Protein AF-A0A0P9F196-F1 (afdb_monomer_lite)

Foldseek 3Di:
DDDDDDDDDDDDDDDDDDDDDDDDDPPCPDPVVVVVVVVVVVVVVVVVVVVVVVQVVLQVVLVVLVVVVVVVVCVVVVPDPVLLVLLVVLQVVQQVDFAPWQVSSQVSDPDPSSAADQKGWTQDPVVSTIGIAGHPQWGQDSRHTDHADQAQAVRGDDDEPQWHWGHDPSHDTRIHGNVVQQWGADPVGYTDRCAWDQCAQLHHRDHADAAPVNAFDWTGHGSDIDTHHDPQWDWDADPLRPGIHTHGDCVVVVPDDDDDDDDDPDPPPPDPVNVVVVVVVVVVVVVVVVVVVVVLVVLQVVLVVLLVVQVVVVCVVVVPDPVLLVLLVVLQVVQQVDAAPWQVSSVVSDPDPSSAADQKGWTQDPVSSTIGIAGHAQWGQDSSHTHGADQWQVPRGDDGEPQWHFDHDPPGDTRIDGRVVQQWDQDPVRYTDHCAWDCCAQLHHRNHQDAAPVNAFDWTGHGSDIDTHGPPQWDWDADSVRPGIHTDGPPPPD

Radius of gyration: 34.32 Å; chains: 1; bounding box: 76×68×130 Å

Secondary structure (DSSP, 8-state):
------------------------------HHHHHHHHHHHHHHHHHHHHHHHHHHHHHHHHHHHHHHHHHHHHHHTT--HHHHHHHHHHHHHHTT-B-SSHHHHHHT---GGGSPTTEEEEEETTTTEEEEEE-TTEEEETTEEEEPPSEETTEEP---TTEEEEEETTTEEEEEE-GGGTEEE-TTS-EEETTT-GGGSSSTT-PPPPPTTS-SEEEEETTEEEEEPPTTEEEEE-TTS--EEEEE-GGGSTTS---------------HHHHHHHHHHHHHHHHHHHHHHHHHHHHHHHHHHHHHHHHHHHHHHTT--HHHHHHHHHHHHHHTTSB-SSHHHHHHT-S-GGGSPTTEEEEEETTTTEEEEEE-TTEEEETTEEEEPPSEETTEEP---TTEEEEEETTTEEEEEE-GGGTEEE-TTS-EEETTT-TTSSSSTT-PPPPPTTS-SEEEEETTEEEEEPPTT-EEEE-TTSS-EEEE------

Organism: Rhodotorula graminis (strain WP1) (NCBI:txid578459)

pLDDT: mean 82.3, std 15.17, range [34.34, 96.62]

Sequence (494 aa):
MRYAAGPSTLVRRTSAPSFFTTSEPLVERSTESREASVARIKRAKLAAAKRALRETALHERGQRLLKRHIDEVNEREGVSKRDLERRAVFARALKRYRCGTDRVCAKAVTSPSDLPTNGRAFCNKITHICAVGCQPGYILASGTCIQSQPTCGPNTCGTTPNGVFLCSGGSVCTLACDTANGYVATNAGTCVNVETSPDNCGAAGTSCPGSYNGVGTAACRNRRCILSCPRGTTLRRTLDGQALYCYASDLARRGSSPSFTGSDPLVERRSPESRQASAARIKRAKVAAVKKLKRETAAHDEGQRLLKRHVDEVNAREGVSKRDLERRAVFARAIKRYRCGTDNVCLKAVTSPSDVPTNGLVYCNKVTHLCAVGCQPGFILAGGTCIASQPTCGPNTCGTTPNGAFLCSGAGVCTLVCDTANGYVASDANTCVNTFTSPTNCGALGVVCPPSYNGIGIPQCRNRACILFCPPGSYMRRTADRTRLYCYGLTVSA

Structure (mmCIF, N/CA/C/O backbone):
data_AF-A0A0P9F196-F1
#
_entry.id   AF-A0A0P9F196-F1
#
loop_
_atom_site.group_PDB
_atom_site.id
_atom_site.type_symbol
_atom_site.label_atom_id
_atom_site.label_alt_id
_atom_site.label_comp_id
_atom_site.label_asym_id
_atom_site.label_entity_id
_atom_site.label_seq_id
_atom_site.pdbx_PDB_ins_code
_atom_site.Cartn_x
_atom_site.Cartn_y
_atom_site.Cartn_z
_atom_site.occupancy
_atom_site.B_iso_or_equiv
_atom_site.auth_seq_id
_atom_site.auth_comp_id
_atom_site.auth_asym_id
_atom_site.auth_atom_id
_atom_site.pdbx_PDB_model_num
ATOM 1 N N . MET A 1 1 ? 34.618 -1.722 -93.382 1.00 38.75 1 MET A N 1
ATOM 2 C CA . MET A 1 1 ? 35.030 -0.516 -92.624 1.00 38.75 1 MET A CA 1
ATOM 3 C C . MET A 1 1 ? 34.526 -0.718 -91.196 1.00 38.75 1 MET A C 1
ATOM 5 O O . MET A 1 1 ? 33.323 -0.692 -91.021 1.00 38.75 1 MET A O 1
ATOM 9 N N . ARG A 1 2 ? 35.246 -1.306 -90.229 1.00 38.16 2 ARG A N 1
ATOM 10 C CA . ARG A 1 2 ? 36.492 -0.935 -89.514 1.00 38.16 2 ARG A CA 1
ATOM 11 C C . ARG A 1 2 ? 36.491 0.471 -88.885 1.00 38.16 2 ARG A C 1
ATOM 13 O O . ARG A 1 2 ? 36.264 1.438 -89.598 1.00 38.16 2 ARG A O 1
ATOM 20 N N . TYR A 1 3 ? 36.891 0.472 -87.602 1.00 34.34 3 TYR A N 1
ATOM 21 C CA . TYR A 1 3 ? 37.150 1.545 -86.618 1.00 34.34 3 TYR A CA 1
ATOM 22 C C . TYR A 1 3 ? 35.940 1.992 -85.772 1.00 34.34 3 TYR A C 1
ATOM 24 O O . TYR A 1 3 ? 34.868 2.207 -86.310 1.00 34.34 3 TYR A O 1
ATOM 32 N N . ALA A 1 4 ? 36.029 2.178 -84.450 1.00 38.19 4 ALA A N 1
ATOM 33 C CA . ALA A 1 4 ? 37.064 1.880 -83.454 1.00 38.19 4 ALA A CA 1
ATOM 34 C C . ALA A 1 4 ? 36.482 2.124 -82.049 1.00 38.19 4 ALA A C 1
ATOM 36 O O . ALA A 1 4 ? 35.652 3.011 -81.864 1.00 38.19 4 ALA A O 1
ATOM 37 N N . ALA A 1 5 ? 36.950 1.351 -81.069 1.00 44.19 5 ALA A N 1
ATOM 38 C CA . ALA A 1 5 ? 36.715 1.578 -79.649 1.00 44.19 5 ALA A CA 1
ATOM 39 C C . ALA A 1 5 ? 37.487 2.814 -79.147 1.00 44.19 5 ALA A C 1
ATOM 41 O O . ALA A 1 5 ? 38.646 3.010 -79.514 1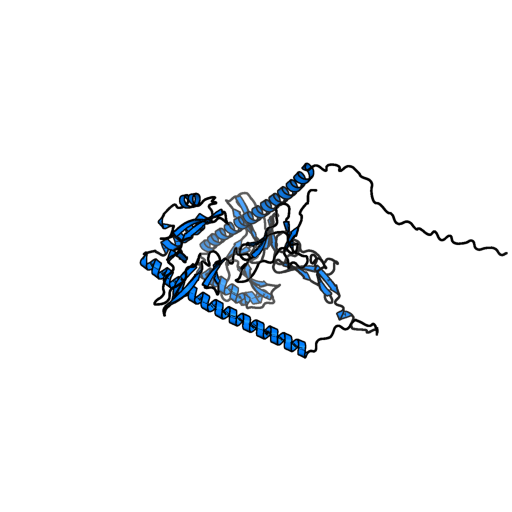.00 44.19 5 ALA A O 1
ATOM 42 N N . GLY A 1 6 ? 36.852 3.607 -78.279 1.00 36.66 6 GLY A N 1
ATOM 43 C CA . GLY A 1 6 ? 37.460 4.693 -77.504 1.00 36.66 6 GLY A CA 1
ATOM 44 C C . GLY A 1 6 ? 37.351 4.408 -75.993 1.00 36.66 6 GLY A C 1
ATOM 45 O O . GLY A 1 6 ? 36.364 3.802 -75.575 1.00 36.66 6 GLY A O 1
ATOM 46 N N . PRO A 1 7 ? 38.357 4.776 -75.177 1.00 52.03 7 PRO A N 1
ATOM 47 C CA . PRO A 1 7 ? 38.608 4.168 -73.869 1.00 52.03 7 PRO A CA 1
ATOM 48 C C . PRO A 1 7 ? 37.848 4.795 -72.689 1.00 52.03 7 PRO A C 1
ATOM 50 O O . PRO A 1 7 ? 37.652 6.006 -72.606 1.00 52.03 7 PRO A O 1
ATOM 53 N N . SER A 1 8 ? 37.514 3.933 -71.724 1.00 43.94 8 SER A N 1
ATOM 54 C CA . SER A 1 8 ? 36.947 4.251 -70.412 1.00 43.94 8 SER A CA 1
ATOM 55 C C . SER A 1 8 ? 37.949 4.982 -69.510 1.00 43.94 8 SER A C 1
ATOM 57 O O . SER A 1 8 ? 38.972 4.425 -69.110 1.00 43.94 8 SER A O 1
ATOM 59 N N . THR A 1 9 ? 37.623 6.212 -69.122 1.00 42.97 9 THR A N 1
ATOM 60 C CA . THR A 1 9 ? 38.334 6.987 -68.099 1.00 42.97 9 THR A CA 1
ATOM 61 C C . THR A 1 9 ? 37.889 6.575 -66.690 1.00 42.97 9 THR A C 1
ATOM 63 O O . THR A 1 9 ? 36.807 6.917 -66.216 1.00 42.97 9 THR A O 1
ATOM 66 N N . LEU A 1 10 ? 38.757 5.838 -65.993 1.00 41.19 10 LEU A N 1
ATOM 67 C CA . LEU A 1 10 ? 38.678 5.573 -64.553 1.00 41.19 10 LEU A CA 1
ATOM 68 C C . LEU A 1 10 ? 39.045 6.844 -63.768 1.00 41.19 10 LEU A C 1
ATOM 70 O O . LEU A 1 10 ? 40.218 7.191 -63.640 1.00 41.19 10 LEU A O 1
ATOM 74 N N . VAL A 1 11 ? 38.047 7.531 -63.208 1.00 38.69 11 VAL A N 1
ATOM 75 C CA . VAL A 1 11 ? 38.262 8.645 -62.271 1.00 38.69 11 VAL A CA 1
ATOM 76 C C . VAL A 1 11 ? 38.501 8.089 -60.866 1.00 38.69 11 VAL A C 1
ATOM 78 O O . VAL A 1 11 ? 37.585 7.660 -60.165 1.00 38.69 11 VAL A O 1
ATOM 81 N N . ARG A 1 12 ? 39.766 8.119 -60.447 1.00 37.00 12 ARG A N 1
ATOM 82 C CA . ARG A 1 12 ? 40.241 7.819 -59.093 1.00 37.00 12 ARG A CA 1
ATOM 83 C C . ARG A 1 12 ? 39.911 9.008 -58.177 1.00 37.00 12 ARG A C 1
ATOM 85 O O . ARG A 1 12 ? 40.628 10.002 -58.176 1.00 37.00 12 ARG A O 1
ATOM 92 N N . ARG A 1 13 ? 38.823 8.935 -57.401 1.00 37.38 13 ARG A N 1
ATOM 93 C CA . ARG A 1 13 ? 38.551 9.899 -56.316 1.00 37.38 13 ARG A CA 1
ATOM 94 C C . ARG A 1 13 ? 39.273 9.466 -55.041 1.00 37.38 13 ARG A C 1
ATOM 96 O O . ARG A 1 13 ? 38.766 8.662 -54.268 1.00 37.38 13 ARG A O 1
ATOM 103 N N . THR A 1 14 ? 40.459 10.023 -54.831 1.00 43.44 14 THR A N 1
ATOM 104 C CA . THR A 1 14 ? 41.103 10.132 -53.519 1.00 43.44 14 THR A CA 1
ATOM 105 C C . THR A 1 14 ? 40.871 11.536 -52.975 1.00 43.44 14 THR A C 1
ATOM 107 O O . THR A 1 14 ? 41.432 12.486 -53.510 1.00 43.44 14 THR A O 1
ATOM 110 N N . SER A 1 15 ? 40.085 11.661 -51.909 1.00 40.47 15 SER A N 1
ATOM 111 C CA . SER A 1 15 ? 40.234 12.728 -50.911 1.00 40.47 15 SER A CA 1
ATOM 112 C C . SER A 1 15 ? 39.326 12.439 -49.715 1.00 40.47 15 SER A C 1
ATOM 114 O O . SER A 1 15 ? 38.101 12.498 -49.791 1.00 40.47 15 SER A O 1
ATOM 116 N N . ALA A 1 16 ? 39.953 12.078 -48.597 1.00 43.97 16 ALA A N 1
ATOM 117 C CA . ALA A 1 16 ? 39.332 12.116 -47.284 1.00 43.97 16 ALA A CA 1
ATOM 118 C C . ALA A 1 16 ? 39.117 13.587 -46.883 1.00 43.97 16 ALA A C 1
ATOM 120 O O . ALA A 1 16 ? 40.032 14.389 -47.081 1.00 43.97 16 ALA A O 1
ATOM 121 N N . PRO A 1 17 ? 37.966 13.973 -46.309 1.00 41.19 17 PRO A N 1
ATOM 122 C CA . PRO A 1 17 ? 37.818 15.304 -45.751 1.00 41.19 17 PRO A CA 1
ATOM 123 C C . PRO A 1 17 ? 38.373 15.319 -44.322 1.00 41.19 17 PRO A C 1
ATOM 125 O O . PRO A 1 17 ? 37.739 14.860 -43.373 1.00 41.19 17 PRO A O 1
ATOM 128 N N . SER A 1 18 ? 39.580 15.860 -44.179 1.00 46.31 18 SER A N 1
ATOM 129 C CA . SER A 1 18 ? 40.092 16.394 -42.921 1.00 46.31 18 SER A CA 1
ATOM 130 C C . SER A 1 18 ? 39.403 17.732 -42.639 1.00 46.31 18 SER A C 1
ATOM 132 O O . SER A 1 18 ? 39.682 18.717 -43.317 1.00 46.31 18 SER A O 1
ATOM 134 N N . PHE A 1 19 ? 38.532 17.784 -41.634 1.00 36.47 19 PHE A N 1
ATOM 135 C CA . PHE A 1 19 ? 38.062 19.045 -41.057 1.00 36.47 19 PHE A CA 1
ATOM 136 C C . PHE A 1 19 ? 38.386 19.061 -39.568 1.00 36.47 19 PHE A C 1
ATOM 138 O O . PHE A 1 19 ? 37.601 18.624 -38.731 1.00 36.47 19 PHE A O 1
ATOM 145 N N . PHE A 1 20 ? 39.570 19.579 -39.256 1.00 38.16 20 PHE A N 1
ATOM 146 C CA . PHE A 1 20 ? 39.839 20.214 -37.978 1.00 38.16 20 PHE A CA 1
ATOM 147 C C . PHE A 1 20 ? 40.139 21.693 -38.230 1.00 38.16 20 PHE A C 1
ATOM 149 O O . PHE A 1 20 ? 40.825 22.047 -39.185 1.00 38.16 20 PHE A O 1
ATOM 156 N N . THR A 1 21 ? 39.597 22.503 -37.321 1.00 40.06 21 THR A N 1
ATOM 157 C CA . THR A 1 21 ? 39.871 23.916 -37.028 1.00 40.06 21 THR A CA 1
ATOM 158 C C . THR A 1 21 ? 39.401 24.977 -38.026 1.00 40.06 21 THR A C 1
ATOM 160 O O . THR A 1 21 ? 40.094 25.341 -38.969 1.00 40.06 21 THR A O 1
ATOM 163 N N . THR A 1 22 ? 38.290 25.628 -37.682 1.00 35.53 22 THR A N 1
ATOM 164 C CA . THR A 1 22 ? 38.276 27.094 -37.598 1.00 35.53 22 THR A CA 1
ATOM 165 C C . THR A 1 22 ? 37.356 27.507 -36.454 1.00 35.53 22 THR A C 1
ATOM 167 O O . THR A 1 22 ? 36.222 27.055 -36.332 1.00 35.53 22 THR A O 1
ATOM 170 N N . SER A 1 23 ? 37.934 28.284 -35.551 1.00 48.25 23 SER A N 1
ATOM 171 C CA . SER A 1 23 ? 37.340 28.944 -34.399 1.00 48.25 23 SER A CA 1
ATOM 172 C C . SER A 1 23 ? 36.183 29.856 -34.810 1.00 48.25 23 SER A C 1
ATOM 174 O O . SER A 1 23 ? 36.419 30.928 -35.364 1.00 48.25 23 SER A O 1
ATOM 176 N N . GLU A 1 24 ? 34.951 29.459 -34.498 1.00 42.03 24 GLU A N 1
ATOM 177 C CA . GLU A 1 24 ? 33.814 30.380 -34.439 1.00 42.03 24 GLU A CA 1
ATOM 178 C C . GLU A 1 24 ? 33.586 30.821 -32.984 1.00 42.03 24 GLU A C 1
ATOM 180 O O . GLU A 1 24 ? 33.697 29.997 -32.068 1.00 42.03 24 GLU A O 1
ATOM 185 N N . PRO A 1 25 ? 33.286 32.107 -32.736 1.00 43.09 25 PRO A N 1
ATOM 186 C CA . PRO A 1 25 ? 32.996 32.591 -31.398 1.00 43.09 25 PRO A CA 1
ATOM 187 C C . PRO A 1 25 ? 31.731 31.911 -30.871 1.00 43.09 25 PRO A C 1
ATOM 189 O O . PRO A 1 25 ? 30.697 31.867 -31.537 1.00 43.09 25 PRO A O 1
ATOM 192 N N . LEU A 1 26 ? 31.838 31.382 -29.651 1.00 43.03 26 LEU A N 1
ATOM 193 C CA . LEU A 1 26 ? 30.728 30.920 -28.827 1.00 43.03 26 LEU A CA 1
ATOM 194 C C . LEU A 1 26 ? 29.627 31.986 -28.818 1.00 43.03 26 LEU A C 1
ATOM 196 O O . LEU A 1 26 ? 29.677 32.945 -28.056 1.00 43.03 26 LEU A O 1
ATOM 200 N N . VAL A 1 27 ? 28.611 31.799 -29.659 1.00 46.19 27 VAL A N 1
ATOM 201 C CA . VAL A 1 27 ? 27.330 32.474 -29.493 1.00 46.19 27 VAL A CA 1
ATOM 202 C C . VAL A 1 27 ? 26.801 32.002 -28.145 1.00 46.19 27 VAL A C 1
ATOM 204 O O . VAL A 1 27 ? 26.384 30.847 -28.005 1.00 46.19 27 VAL A O 1
ATOM 207 N N . GLU A 1 28 ? 26.872 32.882 -27.147 1.00 45.66 28 GLU A N 1
ATOM 208 C CA . GLU A 1 28 ? 26.204 32.768 -25.856 1.00 45.66 28 GLU A CA 1
ATOM 209 C C . GLU A 1 28 ? 24.718 32.473 -26.096 1.00 45.66 28 GLU A C 1
ATOM 211 O O . GLU A 1 28 ? 23.867 33.355 -26.186 1.00 45.66 28 GLU A O 1
ATOM 216 N N . ARG A 1 29 ? 24.371 31.189 -26.232 1.00 48.69 29 ARG A N 1
ATOM 217 C CA . ARG A 1 29 ? 22.989 30.730 -26.128 1.00 48.69 29 ARG A CA 1
ATOM 218 C C . ARG A 1 29 ? 22.592 30.934 -24.677 1.00 48.69 29 ARG A C 1
ATOM 220 O O . ARG A 1 29 ? 22.852 30.074 -23.833 1.00 48.69 29 ARG A O 1
ATOM 227 N N . SER A 1 30 ? 22.019 32.110 -24.440 1.00 53.34 30 SER A N 1
ATOM 228 C CA . SER A 1 30 ? 21.690 32.677 -23.144 1.00 53.34 30 SER A CA 1
ATOM 229 C C . SER A 1 30 ? 21.103 31.641 -22.184 1.00 53.34 30 SER A C 1
ATOM 231 O O . SER A 1 30 ? 20.250 30.809 -22.521 1.00 53.34 30 SER A O 1
ATOM 233 N N . THR A 1 31 ? 21.579 31.709 -20.946 1.00 56.22 31 THR A N 1
ATOM 234 C CA . THR A 1 31 ? 21.054 31.015 -19.761 1.00 56.22 31 THR A CA 1
ATOM 235 C C . THR A 1 31 ? 19.523 31.115 -19.654 1.00 56.22 31 THR A C 1
ATOM 237 O O . THR A 1 31 ? 18.865 30.155 -19.242 1.00 56.22 31 THR A O 1
ATOM 240 N N . GLU A 1 32 ? 18.956 32.206 -20.168 1.00 54.84 32 GLU A N 1
ATOM 241 C CA . GLU A 1 32 ? 17.525 32.481 -20.326 1.00 54.84 32 GLU A CA 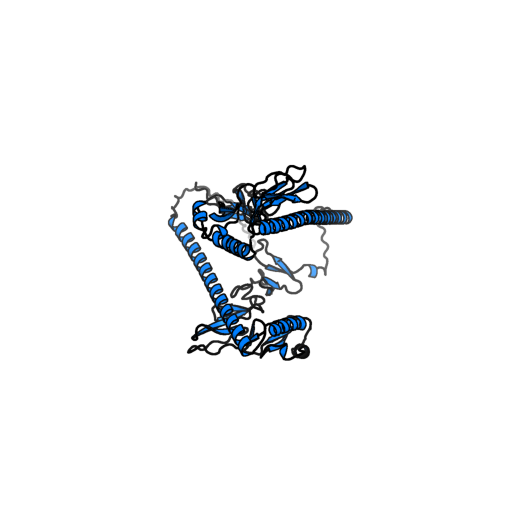1
ATOM 242 C C . GLU A 1 32 ? 16.747 31.391 -21.091 1.00 54.84 32 GLU A C 1
ATOM 244 O O . GLU A 1 32 ? 15.659 30.979 -20.680 1.00 54.84 32 GLU A O 1
ATOM 249 N N . SER A 1 33 ? 17.304 30.841 -22.177 1.00 62.31 33 SER A N 1
ATOM 250 C CA . SER A 1 33 ? 16.613 29.837 -23.007 1.00 62.31 33 SER A CA 1
ATOM 251 C C . SER A 1 33 ? 16.468 28.484 -22.294 1.00 62.31 33 SER A C 1
ATOM 253 O O . SER A 1 33 ? 15.439 27.794 -22.393 1.00 62.31 33 SER A O 1
ATOM 255 N N . ARG A 1 34 ? 17.478 28.109 -21.498 1.00 66.31 34 ARG A N 1
ATOM 256 C CA . ARG A 1 34 ? 17.469 26.869 -20.707 1.00 66.31 34 ARG A CA 1
ATOM 257 C C . ARG A 1 34 ? 16.507 26.979 -19.533 1.00 66.31 34 ARG A C 1
ATOM 259 O O . ARG A 1 34 ? 15.708 26.060 -19.329 1.00 66.31 34 ARG A O 1
ATOM 266 N N . GLU A 1 35 ? 16.513 28.104 -18.827 1.00 74.12 35 GLU A N 1
ATOM 267 C CA . GLU A 1 35 ? 15.581 28.361 -17.732 1.00 74.12 35 GLU A CA 1
ATOM 268 C C . GLU A 1 35 ? 14.122 28.352 -18.215 1.00 74.12 35 GLU A C 1
ATOM 270 O O . GLU A 1 35 ? 13.278 27.654 -17.638 1.00 74.12 35 GLU A O 1
ATOM 275 N N . ALA A 1 36 ? 13.843 28.984 -19.360 1.00 73.06 36 ALA A N 1
ATOM 276 C CA . ALA A 1 36 ? 12.522 28.959 -19.984 1.00 73.06 36 ALA A CA 1
ATOM 277 C C . ALA A 1 36 ? 12.062 27.531 -20.347 1.00 73.06 36 ALA A C 1
ATOM 279 O O . ALA A 1 36 ? 10.902 27.167 -20.127 1.00 73.06 36 ALA A O 1
ATOM 280 N N . SER A 1 37 ? 12.955 26.680 -20.865 1.00 68.56 37 SER A N 1
ATOM 281 C CA . SER A 1 37 ? 12.622 25.290 -21.216 1.00 68.56 37 SER A CA 1
ATOM 282 C C . SER A 1 37 ? 12.323 24.414 -19.989 1.00 68.56 37 SER A C 1
ATOM 284 O O . SER A 1 37 ? 11.337 23.668 -19.974 1.00 68.56 37 SER A O 1
ATOM 286 N N . VAL A 1 38 ? 13.108 24.558 -18.916 1.00 79.94 38 VAL A N 1
ATOM 287 C CA . VAL A 1 38 ? 12.906 23.837 -17.652 1.00 79.94 38 VAL A CA 1
ATOM 288 C C . VAL A 1 38 ? 11.620 24.303 -16.975 1.00 79.94 38 VAL A C 1
ATOM 290 O O . VAL A 1 38 ? 10.858 23.472 -16.469 1.00 79.94 38 VAL A O 1
ATOM 293 N N . ALA A 1 39 ? 11.329 25.605 -17.013 1.00 80.75 39 ALA A N 1
ATOM 294 C CA . ALA A 1 39 ? 10.078 26.160 -16.515 1.00 80.75 39 ALA A CA 1
ATOM 295 C C . ALA A 1 39 ? 8.865 25.586 -17.267 1.00 80.75 39 ALA A C 1
ATOM 297 O O . ALA A 1 39 ? 7.895 25.175 -16.626 1.00 80.75 39 ALA A O 1
ATOM 298 N N . ARG A 1 40 ? 8.927 25.459 -18.603 1.00 79.19 40 ARG A N 1
ATOM 299 C CA . ARG A 1 40 ? 7.861 24.827 -19.406 1.00 79.19 40 ARG A CA 1
ATOM 300 C C . ARG A 1 40 ? 7.628 23.365 -19.017 1.00 79.19 40 ARG A C 1
ATOM 302 O O . ARG A 1 40 ? 6.486 22.976 -18.779 1.00 79.19 40 ARG A O 1
ATOM 309 N N . ILE A 1 41 ? 8.689 22.571 -18.863 1.00 80.00 41 ILE A N 1
ATOM 310 C CA . ILE A 1 41 ? 8.575 21.154 -18.475 1.00 80.00 41 ILE A CA 1
ATOM 311 C C . ILE A 1 41 ? 8.029 21.011 -17.048 1.00 80.00 41 ILE A C 1
ATOM 313 O O . ILE A 1 41 ? 7.159 20.174 -16.801 1.00 80.00 41 ILE A O 1
ATOM 317 N N . LYS A 1 42 ? 8.498 21.833 -16.098 1.00 84.69 42 LYS A N 1
ATOM 318 C CA . LYS A 1 42 ? 7.975 21.842 -14.722 1.00 84.69 42 LYS A CA 1
ATOM 319 C C . LYS A 1 42 ? 6.491 22.211 -14.697 1.00 84.69 42 LYS A C 1
ATOM 321 O O . LYS A 1 42 ? 5.716 21.520 -14.037 1.00 84.69 42 LYS A O 1
ATOM 326 N N . ARG A 1 43 ? 6.075 23.235 -15.452 1.00 83.06 43 ARG A N 1
ATOM 327 C CA . ARG A 1 43 ? 4.660 23.626 -15.585 1.00 83.06 43 ARG A CA 1
ATOM 328 C C . ARG A 1 43 ? 3.819 22.505 -16.198 1.00 83.06 43 ARG A C 1
ATOM 330 O O . ARG A 1 43 ? 2.769 22.191 -15.648 1.00 83.06 43 ARG A O 1
ATOM 337 N N . ALA A 1 44 ? 4.301 21.842 -17.250 1.00 78.31 44 ALA A N 1
ATOM 338 C CA . ALA A 1 44 ? 3.606 20.714 -17.872 1.00 78.31 44 ALA A CA 1
ATOM 339 C C . ALA A 1 44 ? 3.441 19.523 -16.909 1.00 78.31 44 ALA A C 1
ATOM 341 O O . ALA A 1 44 ? 2.349 18.972 -16.787 1.00 78.31 44 ALA A O 1
ATOM 342 N N . LYS A 1 45 ? 4.490 19.167 -16.153 1.00 81.75 45 LYS A N 1
ATOM 343 C CA . LYS A 1 45 ? 4.426 18.092 -15.146 1.00 81.75 45 LYS A CA 1
ATOM 344 C C . LYS A 1 45 ? 3.488 18.427 -13.989 1.00 81.75 45 LYS A C 1
ATOM 346 O O . LYS A 1 45 ? 2.715 17.572 -13.569 1.00 81.75 45 LYS A O 1
ATOM 351 N N . LEU A 1 46 ? 3.519 19.665 -13.493 1.00 79.94 46 LEU A N 1
ATOM 352 C CA . LEU A 1 46 ? 2.594 20.120 -12.453 1.00 79.94 46 LEU A CA 1
ATOM 353 C C . LEU A 1 46 ? 1.147 20.151 -12.957 1.00 79.94 46 LEU A C 1
ATOM 355 O O . LEU A 1 46 ? 0.244 19.769 -12.218 1.00 79.94 46 LEU A O 1
ATOM 359 N N . ALA A 1 47 ? 0.916 20.556 -14.207 1.00 76.69 47 ALA A N 1
ATOM 360 C CA . ALA A 1 47 ? -0.406 20.517 -14.822 1.00 76.69 47 ALA A CA 1
ATOM 361 C C . ALA A 1 47 ? -0.922 19.075 -14.964 1.00 76.69 47 ALA A C 1
ATOM 363 O O . ALA A 1 47 ? -2.065 18.808 -14.600 1.00 76.69 47 ALA A O 1
ATOM 364 N N . ALA A 1 48 ? -0.078 18.137 -15.407 1.00 70.06 48 ALA A N 1
ATOM 365 C CA . ALA A 1 48 ? -0.425 16.718 -15.493 1.00 70.06 48 ALA A CA 1
ATOM 366 C C . ALA A 1 48 ? -0.730 16.108 -14.112 1.00 70.06 48 ALA A C 1
ATOM 368 O O . ALA A 1 48 ? -1.752 15.447 -13.946 1.00 70.06 48 ALA A O 1
ATOM 369 N N . ALA A 1 49 ? 0.088 16.399 -13.095 1.00 70.94 49 ALA A N 1
ATOM 370 C CA . ALA A 1 49 ? -0.149 15.935 -11.727 1.00 70.94 49 ALA A CA 1
ATOM 371 C C . ALA A 1 49 ? -1.445 16.513 -11.128 1.00 70.94 49 ALA A C 1
ATOM 373 O O . ALA A 1 49 ? -2.216 15.790 -10.499 1.00 70.94 49 ALA A O 1
ATOM 374 N N . LYS A 1 50 ? -1.729 17.804 -11.361 1.00 75.94 50 LYS A N 1
ATOM 375 C CA . LYS A 1 50 ? -2.991 18.434 -10.938 1.00 75.94 50 LYS A CA 1
ATOM 376 C C . LYS A 1 50 ? -4.206 17.839 -11.657 1.00 75.94 50 LYS A C 1
ATOM 378 O O . LYS A 1 50 ? -5.248 17.700 -11.024 1.00 75.94 50 LYS A O 1
ATOM 383 N N . ARG A 1 51 ? -4.095 17.488 -12.946 1.00 70.56 51 ARG A N 1
ATOM 384 C CA . ARG A 1 51 ? -5.164 16.797 -13.692 1.00 70.56 51 ARG A CA 1
ATOM 385 C C . ARG A 1 51 ? -5.438 15.409 -13.106 1.00 70.56 51 ARG A C 1
ATOM 387 O O . ARG A 1 51 ? -6.578 15.147 -12.746 1.00 70.56 51 ARG A O 1
ATOM 394 N N . ALA A 1 52 ? -4.398 14.606 -12.877 1.00 65.75 52 ALA A N 1
ATOM 395 C CA . ALA A 1 52 ? -4.537 13.281 -12.268 1.00 65.75 52 ALA A CA 1
ATOM 396 C C . ALA A 1 52 ? -5.195 13.334 -10.874 1.00 65.75 52 ALA A C 1
ATOM 398 O O . ALA A 1 52 ? -6.089 12.547 -10.582 1.00 65.75 52 ALA A O 1
ATOM 399 N N . LEU A 1 53 ? -4.819 14.304 -10.028 1.00 69.00 53 LEU A N 1
ATOM 400 C CA . LEU A 1 53 ? -5.437 14.487 -8.705 1.00 69.00 53 LEU A CA 1
ATOM 401 C C . LEU A 1 53 ? -6.925 14.870 -8.777 1.00 69.00 53 LEU A C 1
ATOM 403 O O . LEU A 1 53 ? -7.710 14.469 -7.919 1.00 69.00 53 LEU A O 1
ATOM 407 N N . ARG A 1 54 ? -7.328 15.661 -9.779 1.00 70.81 54 ARG A N 1
ATOM 408 C CA . ARG A 1 54 ? -8.743 16.011 -9.985 1.00 70.81 54 ARG A CA 1
ATOM 409 C C . ARG A 1 54 ? -9.552 14.795 -10.427 1.00 70.81 54 ARG A C 1
ATOM 411 O O . ARG A 1 54 ? -10.653 14.596 -9.923 1.00 70.81 54 ARG A O 1
ATOM 418 N N . GLU A 1 55 ? -8.995 13.967 -11.305 1.00 67.06 55 GLU A N 1
ATOM 419 C CA . GLU A 1 55 ? -9.635 12.731 -11.767 1.00 67.06 55 GLU A CA 1
ATOM 420 C C . GLU A 1 55 ? -9.833 11.730 -10.618 1.00 67.06 55 GLU A C 1
ATOM 422 O O . GLU A 1 55 ? -10.930 11.191 -10.455 1.00 67.06 55 GLU A O 1
ATOM 427 N N . THR A 1 56 ? -8.834 11.548 -9.744 1.00 70.38 56 THR A N 1
ATOM 428 C CA . THR A 1 56 ? -8.989 10.675 -8.567 1.00 70.38 56 THR A CA 1
ATOM 429 C C . THR A 1 56 ? -10.018 11.219 -7.578 1.00 70.38 56 THR A C 1
ATOM 431 O O . THR A 1 56 ? -10.822 10.453 -7.052 1.00 70.38 56 THR A O 1
ATOM 434 N N . ALA A 1 57 ? -10.050 12.536 -7.351 1.00 70.44 57 ALA A N 1
ATOM 435 C CA . ALA A 1 57 ? -11.023 13.159 -6.454 1.00 70.44 57 ALA A CA 1
ATOM 436 C C . ALA A 1 57 ? -12.474 13.012 -6.954 1.00 70.44 57 ALA A C 1
ATOM 438 O O . ALA A 1 57 ? -13.377 12.755 -6.154 1.00 70.44 57 ALA A O 1
ATOM 439 N N . LEU A 1 58 ? -12.709 13.134 -8.267 1.00 68.62 58 LEU A N 1
ATOM 440 C CA . LEU A 1 58 ? -14.023 12.885 -8.873 1.00 68.62 58 LEU A CA 1
ATOM 441 C C . LEU A 1 58 ? -14.445 11.422 -8.706 1.00 68.62 58 LEU A C 1
ATOM 443 O O . LEU A 1 58 ? -15.585 11.153 -8.320 1.00 68.62 58 LEU A O 1
ATOM 447 N N . HIS A 1 59 ? -13.515 10.489 -8.917 1.00 68.94 59 HIS A N 1
ATOM 448 C CA . HIS A 1 59 ? -13.769 9.066 -8.717 1.00 68.94 59 HIS A CA 1
ATOM 449 C C . HIS A 1 59 ? -14.132 8.745 -7.259 1.00 68.94 59 HIS A C 1
ATOM 451 O O . HIS A 1 59 ? -15.132 8.075 -7.001 1.00 68.94 59 HIS A O 1
ATOM 457 N N . GLU A 1 60 ? -13.378 9.277 -6.292 1.00 75.62 60 GLU A N 1
ATOM 458 C CA . GLU A 1 60 ? -13.67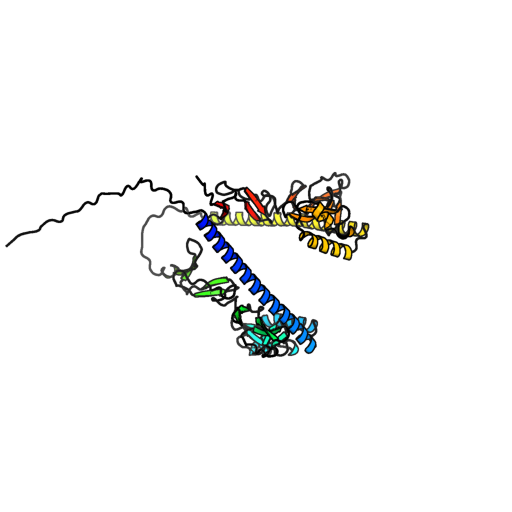8 9.103 -4.867 1.00 75.62 60 GLU A CA 1
ATOM 459 C C . GLU A 1 60 ? -15.037 9.690 -4.479 1.00 75.62 60 GLU A C 1
ATOM 461 O O . GLU A 1 60 ? -15.781 9.076 -3.711 1.00 75.62 60 GLU A O 1
ATOM 466 N N . ARG A 1 61 ? -15.390 10.869 -5.007 1.00 76.50 61 ARG A N 1
ATOM 467 C CA . ARG A 1 61 ? -16.694 11.492 -4.749 1.00 76.50 61 ARG A CA 1
ATOM 468 C C . ARG A 1 61 ? -17.835 10.620 -5.271 1.00 76.50 61 ARG A C 1
ATOM 470 O O . ARG A 1 61 ? -18.795 10.398 -4.532 1.00 76.50 61 ARG A O 1
ATOM 477 N N . GLY A 1 62 ? -17.707 10.093 -6.491 1.00 73.56 62 GLY A N 1
ATOM 478 C CA . GLY A 1 62 ? -18.665 9.147 -7.067 1.00 73.56 62 GLY A CA 1
ATOM 479 C C . GLY A 1 62 ? -18.821 7.888 -6.213 1.00 73.56 62 GLY A C 1
ATOM 480 O O . GLY A 1 62 ? -19.941 7.493 -5.904 1.00 73.56 62 GLY A O 1
ATOM 481 N N . GLN A 1 63 ? -17.716 7.314 -5.725 1.00 78.69 63 GLN A N 1
ATOM 482 C CA . GLN A 1 63 ? -17.767 6.135 -4.854 1.00 78.69 63 GLN A CA 1
ATOM 483 C C . GLN A 1 63 ? -18.411 6.406 -3.488 1.00 78.69 63 GLN A C 1
ATOM 485 O O . GLN A 1 63 ? -19.157 5.570 -2.983 1.00 78.69 63 GLN A O 1
ATOM 490 N N . ARG A 1 64 ? -18.162 7.569 -2.873 1.00 82.38 64 ARG A N 1
ATOM 491 C CA . ARG A 1 64 ? -18.805 7.930 -1.595 1.00 82.38 64 ARG A CA 1
ATOM 492 C C . ARG A 1 64 ? -20.310 8.140 -1.752 1.00 82.38 64 ARG A C 1
ATOM 494 O O . ARG A 1 64 ? -21.065 7.791 -0.850 1.00 82.38 64 ARG A O 1
ATOM 501 N N . LEU A 1 65 ? -20.745 8.708 -2.877 1.00 82.81 65 LEU A N 1
ATOM 502 C CA . LEU A 1 65 ? -22.167 8.833 -3.208 1.00 82.81 65 LEU A CA 1
ATOM 503 C C . LEU A 1 65 ? -22.801 7.465 -3.432 1.00 82.81 65 LEU A C 1
ATOM 505 O O . LEU A 1 65 ? -23.832 7.186 -2.836 1.00 82.81 65 LEU A O 1
ATOM 509 N N . LEU A 1 66 ? -22.136 6.605 -4.205 1.00 82.25 66 LEU A N 1
ATOM 510 C CA . LEU A 1 66 ? -22.565 5.229 -4.423 1.00 82.25 66 LEU A CA 1
ATOM 511 C C . LEU A 1 66 ? -22.736 4.487 -3.099 1.00 82.25 66 LEU A C 1
ATOM 513 O O . LEU A 1 66 ? -23.765 3.862 -2.887 1.00 82.25 66 LEU A O 1
ATOM 517 N N . LYS A 1 67 ? -21.772 4.614 -2.182 1.00 85.94 67 LYS A N 1
ATOM 518 C CA . LYS A 1 67 ? -21.863 3.997 -0.857 1.00 85.94 67 LYS A CA 1
ATOM 519 C C . LYS A 1 67 ? -23.078 4.484 -0.065 1.00 85.94 67 LYS A C 1
ATOM 521 O O . LYS A 1 67 ? -23.816 3.656 0.442 1.00 85.94 67 LYS A O 1
ATOM 526 N N . ARG A 1 68 ? -23.311 5.799 0.006 1.00 85.50 68 ARG A N 1
ATOM 527 C CA . ARG A 1 68 ? -24.494 6.337 0.701 1.00 85.50 68 ARG A CA 1
ATOM 528 C C . ARG A 1 68 ? -25.795 5.837 0.087 1.00 85.50 68 ARG A C 1
ATOM 530 O O . ARG A 1 68 ? -26.685 5.432 0.815 1.00 85.50 68 ARG A O 1
ATOM 537 N N . HIS A 1 69 ? -25.866 5.802 -1.240 1.00 83.62 69 HIS A N 1
ATOM 538 C CA . HIS A 1 69 ? -27.065 5.333 -1.919 1.00 83.62 69 HIS A CA 1
ATOM 539 C C . HIS A 1 69 ? -27.296 3.827 -1.725 1.00 83.62 69 HIS A C 1
ATOM 541 O O . HIS A 1 69 ? -28.433 3.393 -1.608 1.00 83.62 69 HIS A O 1
ATOM 547 N N . ILE A 1 70 ? -26.228 3.025 -1.629 1.00 84.88 70 ILE A N 1
ATOM 548 C CA . ILE A 1 70 ? -26.322 1.612 -1.226 1.00 84.88 70 ILE A CA 1
ATOM 549 C C . ILE A 1 70 ? -26.924 1.495 0.168 1.00 84.88 70 ILE A C 1
ATOM 551 O O . ILE A 1 70 ? -27.814 0.675 0.369 1.00 84.88 70 ILE A O 1
ATOM 555 N N . ASP A 1 71 ? -26.428 2.287 1.117 1.00 85.44 71 ASP A N 1
ATOM 556 C CA . ASP A 1 71 ? -26.891 2.242 2.501 1.00 85.44 71 ASP A CA 1
ATOM 557 C C . ASP A 1 71 ? -28.383 2.639 2.581 1.00 85.44 71 ASP A C 1
ATOM 559 O O . ASP A 1 71 ? -29.165 1.908 3.183 1.00 85.44 71 ASP A O 1
ATOM 563 N N . GLU A 1 72 ? -28.802 3.690 1.864 1.00 85.88 72 GLU A N 1
ATOM 564 C CA . GLU A 1 72 ? -30.210 4.117 1.740 1.00 85.88 72 GLU A CA 1
ATOM 565 C C . GLU A 1 72 ? -31.112 3.044 1.106 1.00 85.88 72 GLU A C 1
ATOM 567 O O . GLU A 1 72 ? -32.216 2.786 1.587 1.00 85.88 72 GLU A O 1
ATOM 572 N N . VAL A 1 73 ? -30.664 2.405 0.018 1.00 84.75 73 VAL A N 1
ATOM 573 C CA . VAL A 1 73 ? -31.430 1.336 -0.642 1.00 84.75 73 VAL A CA 1
ATOM 574 C C . VAL A 1 73 ? -31.536 0.115 0.268 1.00 84.75 73 VAL A C 1
ATOM 576 O O . VAL A 1 73 ? -32.617 -0.452 0.391 1.00 84.75 73 VAL A O 1
ATOM 579 N N . ASN A 1 74 ? -30.451 -0.269 0.943 1.00 87.06 74 ASN A N 1
ATOM 580 C CA . ASN A 1 74 ? -30.464 -1.391 1.880 1.00 87.06 74 ASN A CA 1
ATOM 581 C C . ASN A 1 74 ? -31.400 -1.126 3.064 1.00 87.06 74 ASN A C 1
ATOM 583 O O . ASN A 1 74 ? -32.120 -2.033 3.471 1.00 87.06 74 ASN A O 1
ATOM 587 N N . GLU A 1 75 ? -31.421 0.100 3.589 1.00 87.44 75 GLU A N 1
ATOM 588 C CA . GLU A 1 75 ? -32.340 0.501 4.656 1.00 87.44 75 GLU A CA 1
ATOM 589 C C . GLU A 1 75 ? -33.799 0.459 4.181 1.00 87.44 75 GLU A C 1
ATOM 591 O O . GLU A 1 75 ? -34.645 -0.137 4.847 1.00 87.44 75 GLU A O 1
ATOM 596 N N . ARG A 1 76 ? -34.088 0.985 2.982 1.00 86.50 76 ARG A N 1
ATOM 597 C CA . ARG A 1 76 ? -35.432 0.955 2.382 1.00 86.50 76 ARG A CA 1
ATOM 598 C C . ARG A 1 76 ? -35.926 -0.462 2.088 1.00 86.50 76 ARG A C 1
ATOM 600 O O . ARG A 1 76 ? -37.113 -0.738 2.231 1.00 86.50 76 ARG A O 1
ATOM 607 N N . GLU A 1 77 ? -35.035 -1.345 1.651 1.00 83.69 77 GLU A N 1
ATOM 608 C CA . GLU A 1 77 ? -35.344 -2.750 1.373 1.00 83.69 77 GLU A CA 1
ATOM 609 C C . GLU A 1 77 ? -35.320 -3.630 2.637 1.00 83.69 77 GLU A C 1
ATOM 611 O O . GLU A 1 77 ? -35.602 -4.825 2.552 1.00 83.69 77 GLU A O 1
ATOM 616 N N . GLY A 1 78 ? -34.981 -3.074 3.808 1.00 87.44 78 GLY A N 1
ATOM 617 C CA . GLY A 1 78 ? -34.874 -3.828 5.060 1.00 87.44 78 GLY A CA 1
ATOM 618 C C . GLY A 1 78 ? -33.768 -4.890 5.046 1.00 87.44 78 GLY A C 1
ATOM 619 O O . GLY A 1 78 ? -33.850 -5.885 5.766 1.00 87.44 78 GLY A O 1
ATOM 620 N N . VAL A 1 79 ? -32.740 -4.716 4.211 1.00 87.75 79 VAL A N 1
ATOM 621 C CA . VAL A 1 79 ? -31.654 -5.686 4.033 1.00 87.75 79 VAL A CA 1
ATOM 622 C C . VAL A 1 79 ? -30.702 -5.597 5.219 1.00 87.75 79 VAL A C 1
ATOM 624 O O . VAL A 1 79 ? -29.996 -4.605 5.409 1.00 87.75 79 VAL A O 1
ATOM 627 N N . SER A 1 80 ? -30.630 -6.666 6.008 1.00 90.31 80 SER A N 1
ATOM 628 C CA . SER A 1 80 ? -29.713 -6.721 7.141 1.00 90.31 80 SER A CA 1
ATOM 629 C C . SER A 1 80 ? -28.276 -7.010 6.690 1.00 90.31 80 SER A C 1
ATOM 631 O O . SER A 1 80 ? -28.013 -7.585 5.629 1.00 90.31 80 SER A O 1
ATOM 633 N N . LYS A 1 81 ? -27.302 -6.706 7.556 1.00 88.44 81 LYS A N 1
ATOM 634 C CA . LYS A 1 81 ? -25.899 -7.101 7.338 1.00 88.44 81 LYS A CA 1
ATOM 635 C C . LYS A 1 81 ? -25.752 -8.616 7.116 1.00 88.44 81 LYS A C 1
ATOM 637 O O . LYS A 1 81 ? -24.921 -9.040 6.315 1.00 88.44 81 LYS A O 1
ATOM 642 N N . ARG A 1 82 ? -26.581 -9.425 7.788 1.00 88.56 82 ARG A N 1
ATOM 643 C CA . ARG A 1 82 ? -26.586 -10.889 7.657 1.00 88.56 82 ARG A CA 1
ATOM 644 C C . ARG A 1 82 ? -27.031 -11.331 6.261 1.00 88.56 82 ARG A C 1
ATOM 646 O O . ARG A 1 82 ? -26.473 -12.286 5.724 1.00 88.56 82 ARG A O 1
ATOM 653 N N . ASP A 1 83 ? -27.970 -10.614 5.650 1.00 87.81 83 ASP A N 1
ATOM 654 C CA . ASP A 1 83 ? -28.427 -10.888 4.284 1.00 87.81 83 ASP A CA 1
ATOM 655 C C . ASP A 1 83 ? -27.344 -10.554 3.257 1.00 87.81 83 ASP A C 1
ATOM 657 O O . ASP A 1 83 ? -27.088 -11.344 2.349 1.00 87.81 83 ASP A O 1
ATOM 661 N N . LEU A 1 84 ? -26.631 -9.436 3.437 1.00 88.44 84 LEU A N 1
ATOM 662 C CA . LEU A 1 84 ? -25.481 -9.086 2.595 1.00 88.44 84 LEU A CA 1
ATOM 663 C C . LEU A 1 84 ? -24.364 -10.134 2.694 1.00 88.44 84 LEU A C 1
ATOM 665 O O . LEU A 1 84 ? -23.796 -10.542 1.677 1.00 88.44 84 LEU A O 1
ATOM 669 N N . GLU A 1 85 ? -24.066 -10.614 3.903 1.00 89.19 85 GLU A N 1
ATOM 670 C CA . GLU A 1 85 ? -23.092 -11.687 4.117 1.00 89.19 85 GLU A CA 1
ATOM 671 C C . GLU A 1 85 ? -23.534 -12.992 3.444 1.00 89.19 85 GLU A C 1
ATOM 673 O O . GLU A 1 85 ? -22.735 -13.625 2.745 1.00 89.19 85 GLU A O 1
ATOM 678 N N . ARG A 1 86 ? -24.815 -13.358 3.574 1.00 90.44 86 ARG A N 1
ATOM 679 C CA . ARG A 1 86 ? -25.400 -14.523 2.899 1.00 90.44 86 ARG A CA 1
ATOM 680 C C . ARG A 1 86 ? -25.290 -14.403 1.377 1.00 90.44 86 ARG A C 1
ATOM 682 O O . ARG A 1 86 ? -24.776 -15.324 0.740 1.00 90.44 86 ARG A O 1
ATOM 689 N N . ARG A 1 87 ? -25.676 -13.264 0.793 1.00 90.56 87 ARG A N 1
ATOM 690 C CA . ARG A 1 87 ? -25.547 -12.988 -0.651 1.00 90.56 87 ARG A CA 1
ATOM 691 C C . ARG A 1 87 ? -24.091 -13.065 -1.112 1.00 90.56 87 ARG A C 1
ATOM 693 O O . ARG A 1 87 ? -23.803 -13.639 -2.159 1.00 90.56 87 ARG A O 1
ATOM 700 N N . ALA A 1 88 ? -23.143 -12.560 -0.321 1.00 88.06 88 ALA A N 1
ATOM 701 C CA . ALA A 1 88 ? -21.717 -12.648 -0.638 1.00 88.06 88 ALA A CA 1
ATOM 702 C C . ALA A 1 88 ? -21.188 -14.094 -0.602 1.00 88.06 88 ALA A C 1
ATOM 704 O O . ALA A 1 88 ? -20.356 -14.481 -1.430 1.00 88.06 88 ALA A O 1
ATOM 705 N N . VAL A 1 89 ? -21.655 -14.914 0.345 1.00 90.75 89 VAL A N 1
ATOM 706 C CA . VAL A 1 89 ? -21.358 -16.355 0.382 1.00 90.75 89 VAL A CA 1
ATOM 707 C C . VAL A 1 89 ? -21.945 -17.051 -0.843 1.00 90.75 89 VAL A C 1
ATOM 709 O O . VAL A 1 89 ? -21.209 -17.763 -1.529 1.00 90.75 89 VAL A O 1
ATOM 712 N N . PHE A 1 90 ? -23.207 -16.781 -1.175 1.00 91.88 90 PHE A N 1
ATOM 713 C CA . PHE A 1 90 ? -23.854 -17.338 -2.358 1.00 91.88 90 PHE A CA 1
ATOM 714 C C . PHE A 1 90 ? -23.129 -16.943 -3.650 1.00 91.88 90 PHE A C 1
ATOM 716 O O . PHE A 1 90 ? -22.779 -17.811 -4.441 1.00 91.88 90 PHE A O 1
ATOM 723 N N . ALA A 1 91 ? -22.784 -15.668 -3.836 1.00 89.06 91 ALA A N 1
ATOM 724 C CA . ALA A 1 91 ? -22.048 -15.206 -5.012 1.00 89.06 91 ALA A CA 1
ATOM 725 C C . ALA A 1 91 ? -20.688 -15.914 -5.175 1.00 89.06 91 ALA A C 1
ATOM 727 O O . ALA A 1 91 ? -20.247 -16.175 -6.295 1.00 89.06 91 ALA A O 1
ATOM 728 N N . ARG A 1 92 ? -20.015 -16.264 -4.068 1.00 90.38 92 ARG A N 1
ATOM 729 C CA . ARG A 1 92 ? -18.788 -17.080 -4.095 1.00 90.38 92 ARG A CA 1
ATOM 730 C C . ARG A 1 92 ? -19.066 -18.544 -4.427 1.00 90.38 92 ARG A C 1
ATOM 732 O O . ARG A 1 92 ? -18.281 -19.143 -5.159 1.00 90.38 92 ARG A O 1
ATOM 739 N N . ALA A 1 93 ? -20.148 -19.115 -3.906 1.00 91.12 93 ALA A N 1
ATOM 740 C CA . ALA A 1 93 ? -20.565 -20.477 -4.226 1.00 91.12 93 ALA A CA 1
ATOM 741 C C . ALA A 1 93 ? -20.959 -20.608 -5.706 1.00 91.12 93 ALA A C 1
ATOM 743 O O . ALA A 1 93 ? -20.533 -21.548 -6.374 1.00 91.12 93 ALA A O 1
ATOM 744 N N . LEU A 1 94 ? -21.670 -19.615 -6.244 1.00 91.81 94 LEU A N 1
ATOM 745 C CA . LEU A 1 94 ? -22.125 -19.572 -7.629 1.00 91.81 94 LEU A CA 1
ATOM 746 C C . LEU A 1 94 ? -20.953 -19.613 -8.624 1.00 91.81 94 LEU A C 1
ATOM 748 O O . LEU A 1 94 ? -21.037 -20.289 -9.646 1.00 91.81 94 LEU A O 1
ATOM 752 N N . LYS A 1 95 ? -19.807 -19.006 -8.277 1.00 90.88 95 LYS A N 1
ATOM 753 C CA . LYS A 1 95 ? -18.573 -19.055 -9.087 1.00 90.88 95 LYS A CA 1
ATOM 754 C C . LYS A 1 95 ? -17.979 -20.461 -9.265 1.00 90.88 95 LYS A C 1
ATOM 756 O O . LYS A 1 95 ? -17.037 -20.624 -10.037 1.00 90.88 95 LYS A O 1
ATOM 761 N N . ARG A 1 96 ? -18.479 -21.479 -8.558 1.00 92.06 96 ARG A N 1
ATOM 762 C CA . ARG A 1 96 ? -18.061 -22.880 -8.748 1.00 92.06 96 ARG A CA 1
ATOM 763 C C . ARG A 1 96 ? -18.770 -23.551 -9.924 1.00 92.06 96 ARG A C 1
ATOM 765 O O . ARG A 1 96 ? -18.276 -24.557 -10.425 1.00 92.06 96 ARG A O 1
ATOM 772 N N . TYR A 1 97 ? -19.891 -22.996 -10.381 1.00 93.25 97 TYR A N 1
ATOM 773 C CA . TYR A 1 97 ? -20.662 -23.554 -11.482 1.00 93.25 97 TYR A CA 1
ATOM 774 C C . TYR A 1 97 ? -20.130 -23.049 -12.819 1.00 93.25 97 TYR A C 1
ATOM 776 O O . TYR A 1 97 ? -20.057 -21.842 -13.067 1.00 93.25 97 TYR A O 1
ATOM 784 N N . ARG A 1 98 ? -19.772 -23.994 -13.693 1.00 93.31 98 ARG A N 1
ATOM 785 C CA . ARG A 1 98 ? -19.489 -23.706 -15.098 1.00 93.31 98 ARG A CA 1
ATOM 786 C C . ARG A 1 98 ? -20.791 -23.621 -15.879 1.00 93.31 98 ARG A C 1
ATOM 788 O O . ARG A 1 98 ? -21.728 -24.368 -15.612 1.00 93.31 98 ARG A O 1
ATOM 795 N N . CYS A 1 99 ? -20.836 -22.732 -16.857 1.00 93.88 99 CYS A N 1
ATOM 796 C CA . CYS A 1 99 ? -22.033 -22.477 -17.640 1.00 93.88 99 CYS A CA 1
ATOM 797 C C . CYS A 1 99 ? -21.704 -22.277 -19.121 1.00 93.88 99 CYS A C 1
ATOM 799 O O . CYS A 1 99 ? -20.662 -21.733 -19.484 1.00 93.88 99 CYS A O 1
ATOM 801 N N . GLY A 1 100 ? -22.633 -22.708 -19.974 1.00 90.00 100 GLY A N 1
ATOM 802 C CA . GLY A 1 100 ? -22.694 -22.305 -21.383 1.00 90.00 100 GLY A CA 1
ATOM 803 C C . GLY A 1 100 ? -23.799 -21.281 -21.659 1.00 90.00 100 GLY A C 1
ATOM 804 O O . GLY A 1 100 ? -23.729 -20.552 -22.641 1.00 90.00 100 GLY A O 1
ATOM 805 N N . THR A 1 101 ? -24.814 -21.204 -20.790 1.00 93.00 101 THR A N 1
ATOM 806 C CA . THR A 1 101 ? -25.966 -20.301 -20.922 1.00 93.00 101 THR A CA 1
ATOM 807 C C . THR A 1 101 ? -26.422 -19.784 -19.558 1.00 93.00 101 THR A C 1
ATOM 809 O O . THR A 1 101 ? -26.195 -20.429 -18.530 1.00 93.00 101 THR A O 1
ATOM 812 N N . ASP A 1 102 ? -27.119 -18.645 -19.550 1.00 91.06 102 ASP A N 1
ATOM 813 C CA . ASP A 1 102 ? -27.658 -18.018 -18.332 1.00 91.06 102 ASP A CA 1
ATOM 814 C C . ASP A 1 102 ? -28.641 -18.935 -17.579 1.00 91.06 102 ASP A C 1
ATOM 816 O O . ASP A 1 102 ? -28.719 -18.886 -16.353 1.00 91.06 102 ASP A O 1
ATOM 820 N N . ARG A 1 103 ? -29.331 -19.844 -18.287 1.00 93.69 103 ARG A N 1
ATOM 821 C CA . ARG A 1 103 ? -30.269 -20.813 -17.689 1.00 93.69 103 ARG A CA 1
ATOM 822 C C . ARG A 1 103 ? -29.603 -21.738 -16.670 1.00 93.69 103 ARG A C 1
ATOM 824 O O . ARG A 1 103 ? -30.241 -22.101 -15.687 1.00 93.69 103 ARG A O 1
ATOM 831 N N . VAL A 1 104 ? -28.338 -22.111 -16.883 1.00 93.94 104 VAL A N 1
ATOM 832 C CA . VAL A 1 104 ? -27.588 -22.953 -15.931 1.00 93.94 104 VAL A CA 1
ATOM 833 C C . VAL A 1 104 ? -27.384 -22.204 -14.616 1.00 93.94 104 VAL A C 1
ATOM 835 O O . VAL A 1 104 ? -27.591 -22.761 -13.544 1.00 93.94 104 VAL A O 1
ATOM 838 N N . CYS A 1 105 ? -27.044 -20.919 -14.703 1.00 94.25 105 CYS A N 1
ATOM 839 C CA . CYS A 1 105 ? -26.817 -20.081 -13.534 1.00 94.25 105 CYS A CA 1
ATOM 840 C C . CYS A 1 105 ? -28.117 -19.765 -12.797 1.00 94.25 105 CYS A C 1
ATOM 842 O O . CYS A 1 105 ? -28.125 -19.791 -11.573 1.00 94.25 105 CYS A O 1
ATOM 844 N N . ALA A 1 106 ? -29.215 -19.543 -13.523 1.00 93.31 106 ALA A N 1
ATOM 845 C CA . ALA A 1 106 ? -30.536 -19.363 -12.927 1.00 93.31 106 ALA A CA 1
ATOM 846 C C . ALA A 1 106 ? -30.988 -20.604 -12.135 1.00 93.31 106 ALA A C 1
ATOM 848 O O . ALA A 1 106 ? -31.499 -20.461 -11.032 1.00 93.31 106 ALA A O 1
ATOM 849 N N . LYS A 1 107 ? -30.732 -21.820 -12.643 1.00 94.06 107 LYS A N 1
ATOM 850 C CA . LYS A 1 107 ? -31.038 -23.074 -11.926 1.00 94.06 107 LYS A CA 1
ATOM 851 C C . LYS A 1 107 ? -30.189 -23.295 -10.671 1.00 94.06 107 LYS A C 1
ATOM 853 O O . LYS A 1 107 ? -30.621 -24.002 -9.772 1.00 94.06 107 LYS A O 1
ATOM 858 N N . ALA A 1 108 ? -28.988 -22.721 -10.616 1.00 92.56 108 ALA A N 1
ATOM 859 C CA . ALA A 1 108 ? -28.112 -22.811 -9.448 1.00 92.56 108 ALA A CA 1
ATOM 860 C C . ALA A 1 108 ? -28.535 -21.867 -8.303 1.00 92.56 108 ALA A C 1
ATOM 862 O O . ALA A 1 108 ? -27.973 -21.943 -7.211 1.00 92.56 108 ALA A O 1
ATOM 863 N N . VAL A 1 109 ? -29.504 -20.975 -8.541 1.00 93.62 109 VAL A N 1
ATOM 864 C CA . VAL A 1 109 ? -30.085 -20.112 -7.508 1.00 93.62 109 VAL A CA 1
ATOM 865 C C . VAL A 1 109 ? -31.099 -20.918 -6.709 1.00 93.62 109 VAL A C 1
ATOM 867 O O . VAL A 1 109 ? -32.165 -21.266 -7.204 1.00 93.62 109 VAL A O 1
ATOM 870 N N . THR A 1 110 ? -30.748 -21.217 -5.461 1.00 88.06 110 THR A N 1
ATOM 871 C CA . THR A 1 110 ? -31.563 -22.031 -4.550 1.00 88.06 110 THR A CA 1
ATOM 872 C C . THR A 1 110 ? -32.673 -21.244 -3.862 1.00 88.06 110 THR A C 1
ATOM 874 O O . THR A 1 110 ? -33.693 -21.820 -3.503 1.00 88.06 110 THR A O 1
ATOM 877 N N . SER A 1 111 ? -32.491 -19.935 -3.676 1.00 90.25 111 SER A N 1
ATOM 878 C CA . SER A 1 111 ? -33.487 -19.050 -3.075 1.00 90.25 111 SER A CA 1
ATOM 879 C C . SER A 1 111 ? -33.507 -17.702 -3.799 1.00 90.25 111 SER A C 1
ATOM 881 O O . SER A 1 111 ? -32.437 -17.133 -4.024 1.00 90.25 111 SER A O 1
ATOM 883 N N . PRO A 1 112 ? -34.685 -17.123 -4.107 1.00 86.50 112 PRO A N 1
ATOM 884 C CA . PRO A 1 112 ? -34.780 -15.779 -4.684 1.00 86.50 112 PRO A CA 1
ATOM 885 C C . PRO A 1 112 ? -34.073 -14.704 -3.844 1.00 86.50 112 PRO A C 1
ATOM 887 O O . PRO A 1 112 ? -33.508 -13.768 -4.396 1.00 86.50 112 PRO A O 1
ATOM 890 N N . SER A 1 113 ? -34.032 -14.874 -2.517 1.00 87.50 113 SER A N 1
ATOM 891 C CA . SER A 1 113 ? -33.348 -13.961 -1.587 1.00 87.50 113 SER A CA 1
ATOM 892 C C . SER A 1 113 ? -31.814 -14.005 -1.646 1.00 87.50 113 SER A C 1
ATOM 894 O O . SER A 1 113 ? -31.157 -13.111 -1.106 1.00 87.50 113 SER A O 1
ATOM 896 N N . ASP A 1 114 ? -31.232 -15.013 -2.309 1.00 89.44 114 ASP A N 1
ATOM 897 C CA . ASP A 1 114 ? -29.784 -15.098 -2.537 1.00 89.44 114 ASP A CA 1
ATOM 898 C C . ASP A 1 114 ? -29.308 -14.106 -3.617 1.00 89.44 114 ASP A C 1
ATOM 900 O O . ASP A 1 114 ? -28.111 -13.818 -3.726 1.00 89.44 114 ASP A O 1
ATOM 904 N N . LEU A 1 115 ? -30.243 -13.557 -4.397 1.00 91.62 115 LEU A N 1
ATOM 905 C CA . LEU A 1 115 ? -30.013 -12.454 -5.318 1.00 91.62 115 LEU A CA 1
ATOM 906 C C . LEU A 1 115 ? -30.532 -11.144 -4.701 1.00 91.62 115 LEU A C 1
ATOM 908 O O . LEU A 1 115 ? -31.518 -11.153 -3.963 1.00 91.62 115 LEU A O 1
ATOM 912 N N . PRO A 1 116 ? -29.887 -9.999 -4.980 1.00 90.56 116 PRO A N 1
ATOM 913 C CA . PRO A 1 116 ? -30.487 -8.709 -4.664 1.00 90.56 116 PRO A CA 1
ATOM 914 C C . PRO A 1 116 ? -31.763 -8.474 -5.471 1.00 90.56 116 PRO A C 1
ATOM 916 O O . PRO A 1 116 ? -31.962 -9.075 -6.528 1.00 90.56 116 PRO A O 1
ATOM 919 N N . THR A 1 117 ? -32.589 -7.541 -5.010 1.00 90.06 117 THR A N 1
ATOM 920 C CA . THR A 1 117 ? -33.697 -6.977 -5.788 1.00 90.06 117 THR A CA 1
ATOM 921 C C . THR A 1 117 ? -33.167 -6.490 -7.139 1.00 90.06 117 THR A C 1
ATOM 923 O O . THR A 1 117 ? -32.112 -5.867 -7.188 1.00 90.06 117 THR A O 1
ATOM 926 N N . ASN A 1 118 ? -33.834 -6.818 -8.252 1.00 90.75 118 ASN A N 1
ATOM 927 C CA . ASN A 1 118 ? -33.343 -6.581 -9.627 1.00 90.75 118 ASN A CA 1
ATOM 928 C C . ASN A 1 118 ? -32.020 -7.300 -9.983 1.00 90.75 118 ASN A C 1
ATOM 930 O O . ASN A 1 118 ? -31.389 -7.012 -11.005 1.00 90.75 118 ASN A O 1
ATOM 934 N N . GLY A 1 119 ? -31.596 -8.256 -9.158 1.00 90.75 119 GLY A N 1
ATOM 935 C CA . GLY A 1 119 ? -30.465 -9.141 -9.394 1.00 90.75 119 GLY A CA 1
ATOM 936 C C . GLY A 1 119 ? -30.814 -10.302 -10.318 1.00 90.75 119 GLY A C 1
ATOM 937 O O . GLY A 1 119 ? -31.951 -10.763 -10.391 1.00 90.75 119 GLY A O 1
ATOM 938 N N . ARG A 1 120 ? -29.808 -10.814 -11.026 1.00 92.75 120 ARG A N 1
ATOM 939 C CA . ARG A 1 120 ? -29.903 -12.035 -11.831 1.00 92.75 120 ARG A CA 1
ATOM 940 C C . ARG A 1 120 ? -28.611 -12.836 -11.768 1.00 92.75 120 ARG A C 1
ATOM 942 O O . ARG A 1 120 ? -27.518 -12.272 -11.729 1.00 92.75 120 ARG A O 1
ATOM 949 N N . ALA A 1 121 ? -28.727 -14.155 -11.824 1.00 93.19 121 ALA A N 1
ATOM 950 C CA . ALA A 1 121 ? -27.591 -15.019 -12.109 1.00 93.19 121 ALA A CA 1
ATOM 951 C C . ALA A 1 121 ? -27.393 -15.097 -13.629 1.00 93.19 121 ALA A C 1
ATOM 953 O O . ALA A 1 121 ? -28.342 -15.360 -14.366 1.00 93.19 121 ALA A O 1
ATOM 954 N N . PHE A 1 122 ? -26.175 -14.862 -14.107 1.00 92.50 122 PHE A N 1
ATOM 955 C CA . PHE A 1 122 ? -25.852 -14.907 -15.534 1.00 92.50 122 PHE A CA 1
ATOM 956 C C . PHE A 1 122 ? -24.549 -15.662 -15.777 1.00 92.50 122 PHE A C 1
ATOM 958 O O . PHE A 1 122 ? -23.717 -15.822 -14.878 1.00 92.50 122 PHE A O 1
ATOM 965 N N . CYS A 1 123 ? -24.374 -16.133 -17.006 1.00 91.31 123 CYS A N 1
ATOM 966 C CA . CYS A 1 123 ? -23.167 -16.811 -17.424 1.00 91.31 123 CYS A CA 1
ATOM 967 C C . CYS A 1 123 ? -22.155 -15.805 -17.968 1.00 91.31 123 CYS A C 1
ATOM 969 O O . CYS A 1 123 ? -22.394 -15.136 -18.977 1.00 91.31 123 CYS A O 1
ATOM 971 N N . ASN A 1 124 ? -20.990 -15.703 -17.327 1.00 85.62 124 ASN A N 1
ATOM 972 C CA . ASN A 1 124 ? -19.916 -14.887 -17.871 1.00 85.62 124 ASN A CA 1
ATOM 973 C C . ASN A 1 124 ? -19.343 -15.578 -19.118 1.00 85.62 124 ASN A C 1
ATOM 975 O O . ASN A 1 124 ? -18.696 -16.618 -19.019 1.00 85.62 124 ASN A O 1
ATOM 979 N N . LYS A 1 125 ? -19.559 -14.976 -20.294 1.00 81.19 125 LYS A N 1
ATOM 980 C CA . LYS A 1 125 ? -19.144 -15.533 -21.593 1.00 81.19 125 LYS A CA 1
ATOM 981 C C . LYS A 1 125 ? -17.629 -15.694 -21.752 1.00 81.19 125 LYS A C 1
ATOM 983 O O . LYS A 1 125 ? -17.201 -16.466 -22.596 1.00 81.19 125 LYS A O 1
ATOM 988 N N . ILE A 1 126 ? -16.828 -14.965 -20.973 1.00 78.81 126 ILE A N 1
ATOM 989 C CA . ILE A 1 126 ? -15.361 -15.010 -21.042 1.00 78.81 126 ILE A CA 1
ATOM 990 C C . ILE A 1 126 ? -14.826 -16.130 -20.152 1.00 78.81 126 ILE A C 1
ATOM 992 O O . ILE A 1 126 ? -13.935 -16.878 -20.546 1.00 78.81 126 ILE A O 1
ATOM 996 N N . THR A 1 127 ? -15.343 -16.233 -18.928 1.00 83.38 127 THR A N 1
ATOM 997 C CA . THR A 1 127 ? -14.834 -17.191 -17.937 1.00 83.38 127 THR A CA 1
ATOM 998 C C . THR A 1 127 ? -15.605 -18.508 -17.920 1.00 83.38 127 THR A C 1
ATOM 1000 O O . THR A 1 127 ? -15.145 -19.455 -17.286 1.00 83.38 127 THR A O 1
ATOM 1003 N N . HIS A 1 128 ? -16.754 -18.579 -18.602 1.00 88.06 128 HIS A N 1
ATOM 1004 C CA . HIS A 1 128 ? -17.706 -19.695 -18.566 1.00 88.06 128 HIS A CA 1
ATOM 1005 C C . HIS A 1 128 ? -18.105 -20.095 -17.141 1.00 88.06 128 HIS A C 1
ATOM 1007 O O . HIS A 1 128 ? -18.326 -21.269 -16.845 1.00 88.06 128 HIS A O 1
ATOM 1013 N N . ILE A 1 129 ? -18.164 -19.109 -16.244 1.00 92.25 129 ILE A N 1
ATOM 1014 C CA . ILE A 1 129 ? -18.488 -19.273 -14.828 1.00 92.25 129 ILE A CA 1
ATOM 1015 C C . ILE A 1 129 ? -19.725 -18.438 -14.504 1.00 92.25 129 ILE A C 1
ATOM 1017 O O . ILE A 1 129 ? -19.871 -17.309 -14.984 1.00 92.25 129 ILE A O 1
ATOM 1021 N N . CYS A 1 130 ? -20.606 -18.984 -13.668 1.00 93.00 130 CYS A N 1
ATOM 1022 C CA . CYS A 1 130 ? -21.773 -18.260 -13.191 1.00 93.00 130 CYS A CA 1
ATOM 1023 C C . CYS A 1 130 ? -21.389 -17.102 -12.265 1.00 93.00 130 CYS A C 1
ATOM 1025 O O . CYS A 1 130 ? -20.536 -17.225 -11.381 1.00 93.00 130 CYS A O 1
ATOM 1027 N N . ALA A 1 131 ? -22.054 -15.968 -12.457 1.00 91.06 131 ALA A N 1
ATOM 1028 C CA . ALA A 1 131 ? -21.881 -14.770 -11.654 1.00 91.06 131 ALA A CA 1
ATOM 1029 C C . ALA A 1 131 ? -23.238 -14.169 -11.280 1.00 91.06 131 ALA A C 1
ATOM 1031 O O . ALA A 1 131 ? -24.241 -14.368 -11.966 1.00 91.06 131 ALA A O 1
ATOM 1032 N N . VAL A 1 132 ? -23.248 -13.418 -10.181 1.00 90.94 132 VAL A N 1
ATOM 1033 C CA . VAL A 1 132 ? -24.365 -12.540 -9.833 1.00 90.94 132 VAL A CA 1
ATOM 1034 C C . VAL A 1 132 ? -24.154 -11.220 -10.566 1.00 90.94 132 VAL A C 1
ATOM 1036 O O . VAL A 1 132 ? -23.054 -10.669 -10.549 1.00 90.94 132 VAL A O 1
ATOM 1039 N N . GLY A 1 133 ? -25.197 -10.732 -11.221 1.00 88.00 133 GLY A N 1
ATOM 1040 C CA . GLY A 1 133 ? -25.255 -9.420 -11.850 1.00 88.00 133 GLY A CA 1
ATOM 1041 C C . GLY A 1 133 ? -26.623 -8.795 -11.635 1.00 88.00 133 GLY A C 1
ATOM 1042 O O . GLY A 1 133 ? -27.440 -9.324 -10.885 1.00 88.00 133 GLY A O 1
ATOM 1043 N N . CYS A 1 134 ? -26.881 -7.687 -12.317 1.00 88.38 134 CYS A N 1
ATOM 1044 C CA . CYS A 1 134 ? -28.170 -7.010 -12.267 1.00 88.38 134 CYS A CA 1
ATOM 1045 C C . CYS A 1 134 ? -28.899 -7.085 -13.610 1.00 88.38 134 CYS A C 1
ATOM 1047 O O . CYS A 1 134 ? -28.324 -7.448 -14.648 1.00 88.38 134 CYS A O 1
ATOM 1049 N N . GLN A 1 135 ? -30.193 -6.789 -13.577 1.00 85.94 135 GLN A N 1
ATOM 1050 C CA . GLN A 1 135 ? -30.991 -6.552 -14.773 1.00 85.94 135 GLN A CA 1
ATOM 1051 C C . GLN A 1 135 ? -30.472 -5.318 -15.542 1.00 85.94 135 GLN A C 1
ATOM 1053 O O . GLN A 1 135 ? -29.792 -4.468 -14.960 1.00 85.94 135 GLN A O 1
ATOM 1058 N N . PRO A 1 136 ? -30.742 -5.212 -16.858 1.00 76.69 136 PRO A N 1
ATOM 1059 C CA . PRO A 1 136 ? -30.388 -4.026 -17.636 1.00 76.69 136 PRO A CA 1
ATOM 1060 C C . PRO A 1 136 ? -30.901 -2.736 -16.975 1.00 76.69 136 PRO A C 1
ATOM 1062 O O . PRO A 1 136 ? -32.031 -2.695 -16.502 1.00 76.69 136 PRO A O 1
ATOM 1065 N N . GLY A 1 137 ? -30.066 -1.695 -16.931 1.00 74.69 137 GLY A N 1
ATOM 1066 C CA . GLY A 1 137 ? -30.381 -0.428 -16.250 1.00 74.69 137 GLY A CA 1
ATOM 1067 C C . GLY A 1 137 ? -29.956 -0.357 -14.777 1.00 74.69 137 GLY A C 1
ATOM 1068 O O . GLY A 1 137 ? -30.046 0.714 -14.176 1.00 74.69 137 GLY A O 1
ATOM 1069 N N . TYR A 1 138 ? -29.436 -1.458 -14.222 1.00 82.94 138 TYR A N 1
ATOM 1070 C CA . TYR A 1 138 ? -28.908 -1.535 -12.861 1.00 82.94 138 TYR A CA 1
ATOM 1071 C C . TYR A 1 138 ? -27.428 -1.936 -12.850 1.00 82.94 138 TYR A C 1
ATOM 1073 O O . TYR A 1 138 ? -26.974 -2.696 -13.709 1.00 82.94 138 TYR A O 1
ATOM 1081 N N . ILE A 1 139 ? -26.682 -1.495 -11.833 1.00 82.44 139 ILE A N 1
ATOM 1082 C CA . ILE A 1 139 ? -25.320 -1.983 -11.556 1.00 82.44 139 ILE A CA 1
ATOM 1083 C C . ILE A 1 139 ? -25.251 -2.696 -10.214 1.00 82.44 139 ILE A C 1
ATOM 1085 O O . ILE A 1 139 ? -25.923 -2.305 -9.262 1.00 82.44 139 ILE A O 1
ATOM 1089 N N . LEU A 1 140 ? -24.403 -3.721 -10.133 1.00 83.81 140 LEU A N 1
ATOM 1090 C CA . LEU A 1 140 ? -24.165 -4.440 -8.888 1.00 83.81 140 LEU A CA 1
ATOM 1091 C C . LEU A 1 140 ? -23.093 -3.708 -8.082 1.00 83.81 140 LEU A C 1
ATOM 1093 O O . LEU A 1 140 ? -21.930 -3.682 -8.479 1.00 83.81 140 LEU A O 1
ATOM 1097 N N . ALA A 1 141 ? -23.460 -3.164 -6.928 1.00 82.69 141 ALA A N 1
ATOM 1098 C CA . ALA A 1 141 ? -22.517 -2.541 -6.013 1.00 82.69 141 ALA A CA 1
ATOM 1099 C C . ALA A 1 141 ? -22.767 -3.029 -4.582 1.00 82.69 141 ALA A C 1
ATOM 1101 O O . ALA A 1 141 ? -23.885 -2.995 -4.078 1.00 82.69 141 ALA A O 1
ATOM 1102 N N . SER A 1 142 ? -21.714 -3.549 -3.943 1.00 81.50 142 SER A N 1
ATOM 1103 C CA . SER A 1 142 ? -21.755 -4.119 -2.584 1.00 81.50 142 SER A CA 1
ATOM 1104 C C . SER A 1 142 ? -22.869 -5.150 -2.339 1.00 81.50 142 SER A C 1
ATOM 1106 O O . SER A 1 142 ? -23.349 -5.289 -1.220 1.00 81.50 142 SER A O 1
ATOM 1108 N N . GLY A 1 143 ? -23.254 -5.907 -3.371 1.00 82.69 143 GLY A N 1
ATOM 1109 C CA . GLY A 1 143 ? -24.295 -6.933 -3.261 1.00 82.69 143 GLY A CA 1
ATOM 1110 C C . GLY A 1 143 ? -25.727 -6.422 -3.443 1.00 82.69 143 GLY A C 1
ATOM 1111 O O . GLY A 1 143 ? -26.647 -7.200 -3.206 1.00 82.69 143 GLY A O 1
ATOM 1112 N N . THR A 1 144 ? -25.903 -5.179 -3.901 1.00 87.38 144 THR A N 1
ATOM 1113 C CA . THR A 1 144 ? -27.201 -4.546 -4.188 1.00 87.38 144 THR A CA 1
ATOM 1114 C C . THR A 1 144 ? -27.219 -4.021 -5.625 1.00 87.38 144 THR A C 1
ATOM 1116 O O . THR A 1 144 ? -26.187 -3.579 -6.138 1.00 87.38 144 THR A O 1
ATOM 1119 N N . CYS A 1 145 ? -28.367 -4.102 -6.300 1.00 88.88 145 CYS A N 1
ATOM 1120 C CA . CYS A 1 145 ? -28.536 -3.576 -7.653 1.00 88.88 145 CYS A CA 1
ATOM 1121 C C . CYS A 1 145 ? -29.105 -2.162 -7.609 1.00 88.88 145 CYS A C 1
ATOM 1123 O O . CYS A 1 145 ? -30.204 -1.948 -7.111 1.00 88.88 145 CYS A O 1
ATOM 1125 N N . ILE A 1 146 ? -28.366 -1.204 -8.158 1.00 87.19 146 ILE A N 1
ATOM 1126 C CA . ILE A 1 146 ? -28.710 0.219 -8.093 1.00 87.19 146 ILE A CA 1
ATOM 1127 C C . ILE A 1 146 ? -29.080 0.707 -9.479 1.00 87.19 146 ILE A C 1
ATOM 1129 O O . ILE A 1 146 ? -28.336 0.466 -10.430 1.00 87.19 146 ILE A O 1
ATOM 1133 N N . GLN A 1 147 ? -30.207 1.404 -9.577 1.00 87.38 147 GLN A N 1
ATOM 1134 C CA . GLN A 1 147 ? -30.670 2.020 -10.813 1.00 87.38 147 GLN A CA 1
ATOM 1135 C C . GLN A 1 147 ? -29.983 3.368 -11.043 1.00 87.38 147 GLN A C 1
ATOM 1137 O O . GLN A 1 147 ? -29.730 4.116 -10.099 1.00 87.38 147 GLN A O 1
ATOM 1142 N N . SER A 1 148 ? -29.715 3.704 -12.305 1.00 86.00 148 SER A N 1
ATOM 1143 C CA . SER A 1 148 ? -29.307 5.066 -12.659 1.00 86.00 148 SER A CA 1
ATOM 1144 C C . SER A 1 148 ? -30.456 6.044 -12.436 1.00 86.00 148 SER A C 1
ATOM 1146 O O . SER A 1 148 ? -31.566 5.805 -12.909 1.00 86.00 148 SER A O 1
ATOM 1148 N N . GLN A 1 149 ? -30.180 7.166 -11.774 1.00 86.75 149 GLN A N 1
ATOM 1149 C CA . GLN A 1 149 ? -31.127 8.272 -11.680 1.00 86.75 149 GLN A CA 1
ATOM 1150 C C . GLN A 1 149 ? -31.235 8.935 -13.061 1.00 86.75 149 GLN A C 1
ATOM 1152 O O . GLN A 1 149 ? -30.199 9.321 -13.609 1.00 86.75 149 GLN A O 1
ATOM 1157 N N . PRO A 1 150 ? -32.437 9.041 -13.657 1.00 84.44 150 PRO A N 1
ATOM 1158 C CA . PRO A 1 150 ? -32.611 9.670 -14.965 1.00 84.44 150 PRO A CA 1
ATOM 1159 C C . PRO A 1 150 ? -32.530 11.199 -14.881 1.00 84.44 150 PRO A C 1
ATOM 1161 O O . PRO A 1 150 ? -32.157 11.850 -15.852 1.00 84.44 150 PRO A O 1
ATOM 1164 N N . THR A 1 151 ? -32.845 11.783 -13.723 1.00 87.12 151 THR A N 1
ATOM 1165 C CA . THR A 1 151 ? -32.799 13.227 -13.477 1.00 87.12 151 THR A CA 1
ATOM 1166 C C . THR A 1 151 ? -32.307 13.521 -12.060 1.00 87.12 151 THR A C 1
ATOM 1168 O O . THR A 1 151 ? -32.576 12.778 -11.118 1.00 87.12 151 THR A O 1
ATOM 1171 N N . CYS A 1 152 ? -31.582 14.627 -11.910 1.00 88.38 152 CYS A N 1
ATOM 1172 C CA . CYS A 1 152 ? -31.198 15.212 -10.632 1.00 88.38 152 CYS A CA 1
ATOM 1173 C C . CYS A 1 152 ? -31.665 16.667 -10.615 1.00 88.38 152 CYS A C 1
ATOM 1175 O O . CYS A 1 152 ? -31.003 17.548 -11.172 1.00 88.38 152 CYS A O 1
ATOM 1177 N N . GLY A 1 153 ? -32.832 16.914 -10.013 1.00 87.25 153 GLY A N 1
ATOM 1178 C CA . GLY A 1 153 ? -33.463 18.233 -10.018 1.00 87.25 153 GLY A CA 1
ATOM 1179 C C . GLY A 1 153 ? -33.834 18.636 -11.452 1.00 87.25 153 GLY A C 1
ATOM 1180 O O . GLY A 1 153 ? -34.484 17.844 -12.132 1.00 87.25 153 GLY A O 1
ATOM 1181 N N . PRO A 1 154 ? -33.414 19.816 -11.948 1.00 87.75 154 PRO A N 1
ATOM 1182 C CA . PRO A 1 154 ? -33.684 20.224 -13.329 1.00 87.75 154 PRO A CA 1
ATOM 1183 C C . PRO A 1 154 ? -32.784 19.525 -14.364 1.00 87.75 154 PRO A C 1
ATOM 1185 O O . PRO A 1 154 ? -33.030 19.636 -15.563 1.00 87.75 154 PRO A O 1
ATOM 1188 N N . ASN A 1 155 ? -31.726 18.827 -13.936 1.00 89.00 155 ASN A N 1
ATOM 1189 C CA . ASN A 1 155 ? -30.728 18.275 -14.847 1.00 89.00 155 ASN A CA 1
ATOM 1190 C C . ASN A 1 155 ? -31.056 16.828 -15.221 1.00 89.00 155 ASN A C 1
ATOM 1192 O O . ASN A 1 155 ? -31.192 15.970 -14.350 1.00 89.00 155 ASN A O 1
ATOM 1196 N N . THR A 1 156 ? -31.131 16.544 -16.522 1.00 88.31 156 THR A N 1
ATOM 1197 C CA . THR A 1 156 ? -31.250 15.170 -17.033 1.00 88.31 156 THR A CA 1
ATOM 1198 C C . THR A 1 156 ? -29.884 14.495 -16.982 1.00 88.31 156 THR A C 1
ATOM 1200 O O . THR A 1 156 ? -28.894 15.042 -17.469 1.00 88.31 156 THR A O 1
ATOM 1203 N N . CYS A 1 157 ? -29.817 13.315 -16.377 1.00 87.38 157 CYS A N 1
ATOM 1204 C CA . CYS A 1 157 ? -28.602 12.520 -16.337 1.00 87.38 157 CYS A CA 1
ATOM 1205 C C . CYS A 1 157 ? -28.499 11.634 -17.578 1.00 87.38 157 CYS A C 1
ATOM 1207 O O . CYS A 1 157 ? -29.497 11.166 -18.121 1.00 87.38 157 CYS A O 1
ATOM 1209 N N . GLY A 1 158 ? -27.267 11.392 -18.024 1.00 83.81 158 GLY A N 1
ATOM 1210 C CA . GLY A 1 158 ? -27.015 10.465 -19.121 1.00 83.81 158 GLY A CA 1
ATOM 1211 C C . GLY A 1 158 ? -27.299 9.012 -18.737 1.00 83.81 158 GLY A C 1
ATOM 1212 O O . GLY A 1 158 ? -27.663 8.681 -17.610 1.00 83.81 158 GLY A O 1
ATOM 1213 N N . THR A 1 159 ? -27.051 8.115 -19.683 1.00 82.38 159 THR A N 1
ATOM 1214 C CA . THR A 1 159 ? -26.923 6.682 -19.411 1.00 82.38 159 THR A CA 1
ATOM 1215 C C . THR A 1 159 ? -25.575 6.213 -19.939 1.00 82.38 159 THR A C 1
ATOM 1217 O O . THR A 1 159 ? -25.063 6.737 -20.926 1.00 82.38 159 THR A O 1
ATOM 1220 N N . THR A 1 160 ? -24.957 5.251 -19.260 1.00 85.62 160 THR A N 1
ATOM 1221 C CA . THR A 1 160 ? -23.742 4.602 -19.758 1.00 85.62 160 THR A CA 1
ATOM 1222 C C . THR A 1 160 ? -23.806 3.115 -19.444 1.00 85.62 160 THR A C 1
ATOM 1224 O O . THR A 1 160 ? -24.214 2.739 -18.343 1.00 85.62 160 THR A O 1
ATOM 1227 N N . PRO A 1 161 ? -23.365 2.241 -20.362 1.00 81.69 161 PRO A N 1
ATOM 1228 C CA . PRO A 1 161 ? -23.121 0.848 -20.028 1.00 81.69 161 PRO A CA 1
ATOM 1229 C C . PRO A 1 161 ? -22.152 0.744 -18.845 1.00 81.69 161 PRO A C 1
ATOM 1231 O O . PRO A 1 161 ? -21.187 1.506 -18.767 1.00 81.69 161 PRO A O 1
ATOM 1234 N N . ASN A 1 162 ? -22.388 -0.218 -17.949 1.00 83.94 162 ASN A N 1
ATOM 1235 C CA . ASN A 1 162 ? -21.520 -0.525 -16.801 1.00 83.94 162 ASN A CA 1
ATOM 1236 C C . ASN A 1 162 ? -21.289 0.652 -15.827 1.00 83.94 162 ASN A C 1
ATOM 1238 O O . ASN A 1 162 ? -20.262 0.707 -15.144 1.00 83.94 162 ASN A O 1
ATOM 1242 N N . GLY A 1 163 ? -22.238 1.588 -15.749 1.00 86.31 163 GLY A N 1
ATOM 1243 C CA . GLY A 1 163 ? -22.245 2.658 -14.759 1.00 86.31 163 GLY A CA 1
ATOM 1244 C C . GLY A 1 163 ? -23.640 3.205 -14.489 1.00 86.31 163 GLY A C 1
ATOM 1245 O O . GLY A 1 163 ? -24.586 2.915 -15.216 1.00 86.31 163 GLY A O 1
ATOM 1246 N N . VAL A 1 164 ? -23.752 3.994 -13.426 1.00 87.81 164 VAL A N 1
ATOM 1247 C CA . VAL A 1 164 ? -24.981 4.685 -13.022 1.00 87.81 164 VAL A CA 1
ATOM 1248 C C . VAL A 1 164 ? -24.694 6.130 -12.683 1.00 87.81 164 VAL A C 1
ATOM 1250 O O . VAL A 1 164 ? -23.648 6.458 -12.121 1.00 87.81 164 VAL A O 1
ATOM 1253 N N . PHE A 1 165 ? -25.653 6.991 -12.986 1.00 88.25 165 PHE A N 1
ATOM 1254 C CA . PHE A 1 165 ? -25.654 8.364 -12.520 1.00 88.25 165 PHE A CA 1
ATOM 1255 C C . PHE A 1 165 ? -26.414 8.459 -11.201 1.00 88.25 165 PHE A C 1
ATOM 1257 O O . PHE A 1 165 ? -27.508 7.919 -11.052 1.00 88.25 165 PHE A O 1
ATOM 1264 N N . LEU A 1 166 ? -25.804 9.138 -10.234 1.00 88.00 166 LEU A N 1
ATOM 1265 C CA . LEU A 1 166 ? -26.350 9.384 -8.904 1.00 88.00 166 LEU A CA 1
ATOM 1266 C C . LEU A 1 166 ? -26.414 10.883 -8.643 1.00 88.00 166 LEU A C 1
ATOM 1268 O O . LEU A 1 166 ? -25.521 11.628 -9.056 1.00 88.00 166 LEU A O 1
ATOM 1272 N N . CYS A 1 167 ? -27.422 11.323 -7.897 1.00 85.38 167 CYS A N 1
ATOM 1273 C CA . CYS A 1 167 ? -27.583 12.734 -7.576 1.00 85.38 167 CYS A CA 1
ATOM 1274 C C . CYS A 1 167 ? -26.697 13.154 -6.403 1.00 85.38 167 CYS A C 1
ATOM 1276 O O . CYS A 1 167 ? -26.812 12.656 -5.286 1.00 85.38 167 CYS A O 1
ATOM 1278 N N . SER A 1 168 ? -25.815 14.122 -6.647 1.00 82.31 168 SER A N 1
ATOM 1279 C CA . SER A 1 168 ? -25.055 14.818 -5.612 1.00 82.31 168 SER A CA 1
ATOM 1280 C C . SER A 1 168 ? -25.672 16.191 -5.373 1.00 82.31 168 SER A C 1
ATOM 1282 O O . SER A 1 168 ? -25.694 17.020 -6.278 1.00 82.31 168 SER A O 1
ATOM 1284 N N . GLY A 1 169 ? -26.166 16.441 -4.157 1.00 76.12 169 GLY A N 1
ATOM 1285 C CA . GLY A 1 169 ? -26.720 17.751 -3.790 1.00 76.12 169 GLY A CA 1
ATOM 1286 C C . GLY A 1 169 ? -27.985 18.134 -4.565 1.00 76.12 169 GLY A C 1
ATOM 1287 O O . GLY A 1 169 ? -28.190 19.307 -4.842 1.00 76.12 169 GLY A O 1
ATOM 1288 N N . GLY A 1 170 ? -28.796 17.151 -4.969 1.00 76.88 170 GLY A N 1
ATOM 1289 C CA . GLY A 1 170 ? -30.093 17.361 -5.619 1.00 76.88 170 GLY A CA 1
ATOM 1290 C C . GLY A 1 170 ? -30.044 17.771 -7.094 1.00 76.88 170 GLY A C 1
ATOM 1291 O O . GLY A 1 170 ? -30.975 17.442 -7.812 1.00 76.88 170 GLY A O 1
ATOM 1292 N N . SER A 1 171 ? -28.973 18.412 -7.573 1.00 83.88 171 SER A N 1
ATOM 1293 C CA . SER A 1 171 ? -28.896 18.945 -8.945 1.00 83.88 171 SER A CA 1
ATOM 1294 C C . SER A 1 171 ? -27.730 18.424 -9.793 1.00 83.88 171 SER A C 1
ATOM 1296 O O . SER A 1 171 ? -27.696 18.681 -10.991 1.00 83.88 171 SER A O 1
ATOM 1298 N N . VAL A 1 172 ? -26.760 17.690 -9.234 1.00 86.56 172 VAL A N 1
ATOM 1299 C CA . VAL A 1 172 ? -25.564 17.257 -9.987 1.00 86.56 172 VAL A CA 1
ATOM 1300 C C . VAL A 1 172 ? -25.579 15.754 -10.255 1.00 86.56 172 VAL A C 1
ATOM 1302 O O . VAL A 1 172 ? -25.484 14.956 -9.322 1.00 86.56 172 VAL A O 1
ATOM 1305 N N . CYS A 1 173 ? -25.596 15.365 -11.531 1.00 86.75 173 CYS A N 1
ATOM 1306 C CA . CYS A 1 173 ? -25.422 13.979 -11.966 1.00 86.75 173 CYS A CA 1
ATOM 1307 C C . CYS A 1 173 ? -23.955 13.549 -11.806 1.00 86.75 173 CYS A C 1
ATOM 1309 O O . CYS A 1 173 ? -23.065 14.069 -12.477 1.00 86.75 173 CYS A O 1
ATOM 1311 N N . THR A 1 174 ? -23.684 12.591 -10.924 1.00 87.94 174 THR A N 1
ATOM 1312 C CA . THR A 1 174 ? -22.343 12.030 -10.710 1.00 87.94 174 THR A CA 1
ATOM 1313 C C . THR A 1 174 ? -22.292 10.596 -11.214 1.00 87.94 174 THR A C 1
ATOM 1315 O O . THR A 1 174 ? -23.063 9.760 -10.751 1.00 87.94 174 THR A O 1
ATOM 1318 N N . LEU A 1 175 ? -21.372 10.301 -12.132 1.00 87.25 175 LEU A N 1
ATOM 1319 C CA . LEU A 1 175 ? -21.185 8.954 -12.662 1.00 87.25 175 LEU A CA 1
ATOM 1320 C C . LEU A 1 175 ? -20.409 8.064 -11.680 1.00 87.25 175 LEU A C 1
ATOM 1322 O O . LEU A 1 175 ? -19.306 8.405 -11.250 1.00 87.25 175 LEU A O 1
ATOM 1326 N N . ALA A 1 176 ? -20.951 6.885 -11.398 1.00 86.50 176 ALA A N 1
ATOM 1327 C CA . ALA A 1 176 ? -20.272 5.790 -10.726 1.00 86.50 176 ALA A CA 1
ATOM 1328 C C . ALA A 1 176 ? -20.203 4.575 -11.665 1.00 86.50 176 ALA A C 1
ATOM 1330 O O . ALA A 1 176 ? -21.223 4.115 -12.169 1.00 86.50 176 ALA A O 1
ATOM 1331 N N . CYS A 1 177 ? -18.999 4.054 -11.903 1.00 86.69 177 CYS A N 1
ATOM 1332 C CA . CYS A 1 177 ? -18.781 2.883 -12.755 1.00 86.69 177 CYS A CA 1
ATOM 1333 C C . CYS A 1 177 ? -18.650 1.596 -11.939 1.00 86.69 177 CYS A C 1
ATOM 1335 O O . CYS A 1 177 ? -18.264 1.631 -10.769 1.00 86.69 177 CYS A O 1
ATOM 1337 N N . ASP A 1 178 ? -18.904 0.460 -12.585 1.00 82.06 178 ASP A N 1
ATOM 1338 C CA . ASP A 1 178 ? -18.710 -0.877 -12.026 1.00 82.06 178 ASP A CA 1
ATOM 1339 C C . ASP A 1 178 ? -17.217 -1.222 -11.878 1.00 82.06 178 ASP A C 1
ATOM 1341 O O . ASP A 1 178 ? -16.590 -1.902 -12.698 1.00 82.06 178 ASP A O 1
ATOM 1345 N N . THR A 1 179 ? -16.622 -0.733 -10.795 1.00 79.31 179 THR A N 1
ATOM 1346 C CA . THR A 1 179 ? -15.213 -0.975 -10.476 1.00 79.31 179 THR A CA 1
ATOM 1347 C C . THR A 1 179 ? -14.928 -2.433 -10.125 1.00 79.31 179 THR A C 1
ATOM 1349 O O . THR A 1 179 ? -13.785 -2.868 -10.275 1.00 79.31 179 THR A O 1
ATOM 1352 N N . ALA A 1 180 ? -15.939 -3.208 -9.712 1.00 72.25 180 ALA A N 1
ATOM 1353 C CA . ALA A 1 180 ? -15.787 -4.628 -9.401 1.00 72.25 180 ALA A CA 1
ATOM 1354 C C . ALA A 1 180 ? -15.467 -5.455 -10.655 1.00 72.25 180 ALA A C 1
ATOM 1356 O O . ALA A 1 180 ? -14.737 -6.442 -10.564 1.00 72.25 180 ALA A O 1
ATOM 1357 N N . ASN A 1 181 ? -15.953 -5.015 -11.818 1.00 75.56 181 ASN A N 1
ATOM 1358 C CA . ASN A 1 181 ? -15.620 -5.584 -13.124 1.00 75.56 181 ASN A CA 1
ATOM 1359 C C . ASN A 1 181 ? -14.557 -4.773 -13.889 1.00 75.56 181 ASN A C 1
ATOM 1361 O O . ASN A 1 181 ? -14.377 -4.954 -15.097 1.00 75.56 181 ASN A O 1
ATOM 1365 N N . GLY A 1 182 ? -13.836 -3.886 -13.195 1.00 81.75 182 GLY A N 1
ATOM 1366 C CA . GLY A 1 182 ? -12.706 -3.158 -13.763 1.00 81.75 182 GLY A CA 1
ATOM 1367 C C . GLY A 1 182 ? -13.087 -1.953 -14.623 1.00 81.75 182 GLY A C 1
ATOM 1368 O O . GLY A 1 182 ? -12.270 -1.519 -15.434 1.00 81.75 182 GLY A O 1
ATOM 1369 N N . TYR A 1 183 ? -14.297 -1.407 -14.479 1.00 87.12 183 TYR A N 1
ATOM 1370 C CA . TYR A 1 183 ? -14.704 -0.196 -15.187 1.00 87.12 183 TYR A CA 1
ATOM 1371 C C . TYR A 1 183 ? -14.335 1.073 -14.418 1.00 87.12 183 TYR A C 1
ATOM 1373 O O . TYR A 1 183 ? -14.492 1.158 -13.199 1.00 87.12 183 TYR A O 1
ATOM 1381 N N . VAL A 1 184 ? -13.867 2.084 -15.148 1.00 87.69 184 VAL A N 1
ATOM 1382 C CA . VAL A 1 184 ? -13.498 3.399 -14.612 1.00 87.69 184 VAL A CA 1
ATOM 1383 C C . VAL A 1 184 ? -14.172 4.490 -15.438 1.00 87.69 184 VAL A C 1
ATOM 1385 O O . VAL A 1 184 ? -14.346 4.347 -16.648 1.00 87.69 184 VAL A O 1
ATOM 1388 N N . ALA A 1 185 ? -14.568 5.572 -14.768 1.00 87.00 185 ALA A N 1
ATOM 1389 C CA . ALA A 1 185 ? -15.198 6.721 -15.404 1.00 87.00 185 ALA A CA 1
ATOM 1390 C C . ALA A 1 185 ? -14.182 7.507 -16.239 1.00 87.00 185 ALA A C 1
ATOM 1392 O O . ALA A 1 185 ? -13.066 7.767 -15.789 1.00 87.00 185 ALA A O 1
ATOM 1393 N N . THR A 1 186 ? -14.587 7.912 -17.437 1.00 85.75 186 THR A N 1
ATOM 1394 C CA . THR A 1 186 ? -13.843 8.849 -18.278 1.00 85.75 186 THR A CA 1
ATOM 1395 C C . THR A 1 186 ? -14.364 10.271 -18.091 1.00 85.75 186 THR A C 1
ATOM 1397 O O . THR A 1 186 ? -15.492 10.492 -17.649 1.00 85.75 186 THR A O 1
ATOM 1400 N N . ASN A 1 187 ? -13.568 11.251 -18.518 1.00 79.19 187 ASN A N 1
ATOM 1401 C CA . ASN A 1 187 ? -13.985 12.657 -18.548 1.00 79.19 187 ASN A CA 1
ATOM 1402 C C . ASN A 1 187 ? -15.172 12.912 -19.499 1.00 79.19 187 ASN A C 1
ATOM 1404 O O . ASN A 1 187 ? -15.850 13.922 -19.361 1.00 79.19 187 ASN A O 1
ATOM 1408 N N . ALA A 1 188 ? -15.443 11.991 -20.431 1.00 81.06 188 ALA A N 1
ATOM 1409 C CA . ALA A 1 188 ? -16.594 12.046 -21.330 1.00 81.06 188 ALA A CA 1
ATOM 1410 C C . ALA A 1 188 ? -17.895 11.518 -20.690 1.00 81.06 188 ALA A C 1
ATOM 1412 O O . ALA A 1 188 ? -18.918 11.456 -21.362 1.00 81.06 188 ALA A O 1
ATOM 1413 N N . GLY A 1 189 ? -17.872 11.108 -19.415 1.00 82.19 189 GLY A N 1
ATOM 1414 C CA . GLY A 1 189 ? -19.062 10.585 -18.738 1.00 82.19 189 GLY A CA 1
ATOM 1415 C C . GLY A 1 189 ? -19.435 9.164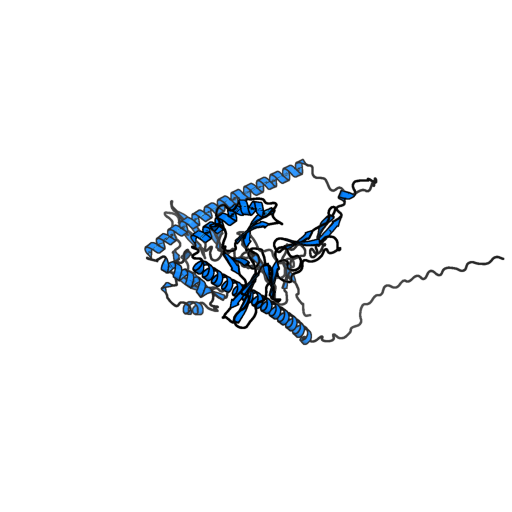 -19.165 1.00 82.19 189 GLY A C 1
ATOM 1416 O O . GLY A 1 189 ? -20.604 8.794 -19.121 1.00 82.19 189 GLY A O 1
ATOM 1417 N N . THR A 1 190 ? -18.445 8.357 -19.555 1.00 88.62 190 THR A N 1
ATOM 1418 C CA . THR A 1 190 ? -18.631 6.943 -19.925 1.00 88.62 190 THR A CA 1
ATOM 1419 C C . THR A 1 190 ? -17.800 6.029 -19.032 1.00 88.62 190 THR A C 1
ATOM 1421 O O . THR A 1 190 ? -16.778 6.456 -18.493 1.00 88.62 190 THR A O 1
ATOM 1424 N N . CYS A 1 191 ? -18.194 4.764 -18.905 1.00 89.44 191 CYS A N 1
ATOM 1425 C CA . CYS A 1 191 ? -17.425 3.758 -18.175 1.00 89.44 191 CYS A CA 1
ATOM 1426 C C . CYS A 1 191 ? -16.634 2.862 -19.132 1.00 89.44 191 CYS A C 1
ATOM 1428 O O . CYS A 1 191 ? -17.215 2.136 -19.937 1.00 89.44 191 CYS A O 1
ATOM 1430 N N . VAL A 1 192 ? -15.306 2.865 -19.009 1.00 92.12 192 VAL A N 1
ATOM 1431 C CA . VAL A 1 192 ? -14.403 2.048 -19.838 1.00 92.12 192 VAL A CA 1
ATOM 1432 C C . VAL A 1 192 ? -13.725 0.965 -19.012 1.00 92.12 192 VAL A C 1
ATOM 1434 O O . VAL A 1 192 ? -13.370 1.190 -17.855 1.00 92.12 192 VAL A O 1
ATOM 1437 N N . ASN A 1 193 ? -13.542 -0.222 -19.595 1.00 90.62 193 ASN A N 1
ATOM 1438 C CA . ASN A 1 193 ? -12.926 -1.349 -18.901 1.00 90.62 193 ASN A CA 1
ATOM 1439 C C . ASN A 1 193 ? -11.398 -1.239 -18.927 1.00 90.62 193 ASN A C 1
ATOM 1441 O O . ASN A 1 193 ? -10.784 -1.467 -19.966 1.00 90.62 193 ASN A O 1
ATOM 1445 N N . VAL A 1 194 ? -10.766 -0.960 -17.789 1.00 91.88 194 VAL A N 1
ATOM 1446 C CA . VAL A 1 194 ? -9.304 -0.800 -17.731 1.00 91.88 194 VAL A CA 1
ATOM 1447 C C . VAL A 1 194 ? -8.537 -2.117 -17.607 1.00 91.88 194 VAL A C 1
ATOM 1449 O O . VAL A 1 194 ? -7.306 -2.131 -17.576 1.00 91.88 194 VAL A O 1
ATOM 1452 N N . GLU A 1 195 ? -9.241 -3.245 -17.518 1.00 88.88 195 GLU A N 1
ATOM 1453 C CA . GLU A 1 195 ? -8.635 -4.564 -17.325 1.00 88.88 195 GLU A CA 1
ATOM 1454 C C . GLU A 1 195 ? -8.502 -5.365 -18.617 1.00 88.88 195 GLU A C 1
ATOM 1456 O O . GLU A 1 195 ? -7.608 -6.212 -18.707 1.00 88.88 195 GLU A O 1
ATOM 1461 N N . THR A 1 196 ? -9.364 -5.085 -19.596 1.00 89.56 196 THR A N 1
ATOM 1462 C CA . THR A 1 196 ? -9.496 -5.855 -20.841 1.00 89.56 196 THR A CA 1
ATOM 1463 C C . THR A 1 196 ? -9.551 -5.001 -22.107 1.00 89.56 196 THR A C 1
ATOM 1465 O O . THR A 1 196 ? -9.200 -5.507 -23.172 1.00 89.56 196 THR A O 1
ATOM 1468 N N . SER A 1 197 ? -9.892 -3.708 -22.023 1.00 90.50 197 SER A N 1
ATOM 1469 C CA . SER A 1 197 ? -9.889 -2.824 -23.195 1.00 90.50 197 SER A CA 1
ATOM 1470 C C . SER A 1 197 ? -8.451 -2.497 -23.607 1.00 90.50 197 SER A C 1
ATOM 1472 O O . SER A 1 197 ? -7.731 -1.886 -22.813 1.00 90.50 197 SER A O 1
ATOM 1474 N N . PRO A 1 198 ? -8.018 -2.824 -24.838 1.00 91.00 198 PRO A N 1
ATOM 1475 C CA . PRO A 1 198 ? -6.703 -2.419 -25.325 1.00 91.00 198 PRO A CA 1
ATOM 1476 C C . PRO A 1 198 ? -6.558 -0.893 -25.376 1.00 91.00 198 PRO A C 1
ATOM 1478 O O . PRO A 1 198 ? -5.478 -0.406 -25.081 1.00 91.00 198 PRO A O 1
ATOM 1481 N N . ASP A 1 199 ? -7.631 -0.139 -25.627 1.00 92.25 199 ASP A N 1
ATOM 1482 C CA . ASP A 1 199 ? -7.583 1.335 -25.700 1.00 92.25 199 ASP A CA 1
ATOM 1483 C C . ASP A 1 199 ? -7.597 2.058 -24.340 1.00 92.25 199 ASP A C 1
ATOM 1485 O O . ASP A 1 199 ? -7.423 3.273 -24.277 1.00 92.25 199 ASP A O 1
ATOM 1489 N N . ASN A 1 200 ? -7.816 1.332 -23.238 1.00 91.94 200 ASN A N 1
ATOM 1490 C CA . ASN A 1 200 ? -7.952 1.905 -21.891 1.00 91.94 200 ASN A CA 1
ATOM 1491 C C . ASN A 1 200 ? -7.184 1.091 -20.837 1.00 91.94 200 ASN A C 1
ATOM 1493 O O . ASN A 1 200 ? -7.574 1.031 -19.673 1.00 91.94 200 ASN A O 1
ATOM 1497 N N . CYS A 1 201 ? -6.121 0.399 -21.234 1.00 91.12 201 CYS A N 1
ATOM 1498 C CA . CYS A 1 201 ? -5.471 -0.593 -20.398 1.00 91.12 201 CYS A CA 1
ATOM 1499 C C . CYS A 1 201 ? -4.723 0.030 -19.216 1.00 91.12 201 CYS A C 1
ATOM 1501 O O . CYS A 1 201 ? -3.795 0.820 -19.373 1.00 91.12 201 CYS A O 1
ATOM 1503 N N . GLY A 1 202 ? -5.106 -0.365 -18.004 1.00 88.06 202 GLY A N 1
ATOM 1504 C CA . GLY A 1 202 ? -4.547 0.132 -16.748 1.00 88.06 202 GLY A CA 1
ATOM 1505 C C . GLY A 1 202 ? -5.100 1.486 -16.306 1.00 88.06 202 GLY A C 1
ATOM 1506 O O . GLY A 1 202 ? -5.331 1.667 -15.111 1.00 88.06 202 GLY A O 1
ATOM 1507 N N . ALA A 1 203 ? -5.380 2.389 -17.244 1.00 87.31 203 ALA A N 1
ATOM 1508 C CA . ALA A 1 203 ? -6.069 3.649 -17.000 1.00 87.31 203 ALA A CA 1
ATOM 1509 C C . ALA A 1 203 ? -6.880 4.084 -18.230 1.00 87.31 203 ALA A C 1
ATOM 1511 O O . ALA A 1 203 ? -6.517 3.783 -19.369 1.00 87.31 203 ALA A O 1
ATOM 1512 N N . ALA A 1 204 ? -7.962 4.831 -17.997 1.00 86.44 204 ALA A N 1
ATOM 1513 C CA . ALA A 1 204 ? -8.775 5.407 -19.064 1.00 86.44 204 ALA A CA 1
ATOM 1514 C C . ALA A 1 204 ? -7.912 6.232 -20.039 1.00 86.44 204 ALA A C 1
ATOM 1516 O O . ALA A 1 204 ? -7.072 7.024 -19.612 1.00 86.44 204 ALA A O 1
ATOM 1517 N N . GLY A 1 205 ? -8.096 6.015 -21.343 1.00 85.81 205 GLY A N 1
ATOM 1518 C CA . GLY A 1 205 ? -7.328 6.666 -22.409 1.00 85.81 205 GLY A CA 1
ATOM 1519 C C . GLY A 1 205 ? -5.895 6.154 -22.604 1.00 85.81 205 GLY A C 1
ATOM 1520 O O . GLY A 1 205 ? -5.168 6.700 -23.430 1.00 85.81 205 GLY A O 1
ATOM 1521 N N . THR A 1 206 ? -5.459 5.132 -21.861 1.00 88.56 206 THR A N 1
ATOM 1522 C CA . THR A 1 206 ? -4.140 4.514 -22.061 1.00 88.56 206 THR A CA 1
ATOM 1523 C C . THR A 1 206 ? -4.250 3.358 -23.050 1.00 88.56 206 THR A C 1
ATOM 1525 O O . THR A 1 206 ? -4.629 2.249 -22.674 1.00 88.56 206 THR A O 1
ATOM 1528 N N . SER A 1 207 ? -3.902 3.597 -24.313 1.00 91.94 207 SER A N 1
ATOM 1529 C CA . SER A 1 207 ? -3.910 2.551 -25.334 1.00 91.94 207 SER A CA 1
ATOM 1530 C C . SER A 1 207 ? -2.678 1.651 -25.250 1.00 91.94 207 SER A C 1
ATOM 1532 O O . SER A 1 207 ? -1.560 2.085 -24.955 1.00 91.94 207 SER A O 1
ATOM 1534 N N . CYS A 1 208 ? -2.878 0.362 -25.507 1.00 90.50 208 CYS A N 1
ATOM 1535 C CA . CYS A 1 208 ? -1.787 -0.585 -25.595 1.00 90.50 208 CYS A CA 1
ATOM 1536 C C . CYS A 1 208 ? -0.964 -0.337 -26.857 1.00 90.50 208 CYS A C 1
ATOM 1538 O O . CYS A 1 208 ? -1.537 -0.195 -27.939 1.00 90.50 208 CYS A O 1
ATOM 1540 N N . PRO A 1 209 ? 0.378 -0.330 -26.749 1.00 88.50 209 PRO A N 1
ATOM 1541 C CA . PRO A 1 209 ? 1.225 -0.160 -27.914 1.00 88.50 209 PRO A CA 1
ATOM 1542 C C . PRO A 1 209 ? 1.004 -1.324 -28.882 1.00 88.50 209 PRO A C 1
ATOM 1544 O O . PRO A 1 209 ? 0.948 -2.489 -28.474 1.00 88.50 209 PRO A O 1
ATOM 1547 N N . GLY A 1 210 ? 0.884 -0.990 -30.166 1.00 88.31 210 GLY A N 1
ATOM 1548 C CA . GLY A 1 210 ? 0.844 -1.972 -31.241 1.00 88.31 210 GLY A CA 1
ATOM 1549 C C . GLY A 1 210 ? 2.144 -2.772 -31.339 1.00 88.31 210 GLY A C 1
ATOM 1550 O O . GLY A 1 210 ? 3.164 -2.435 -30.730 1.00 88.31 210 GLY A O 1
ATOM 1551 N N . SER A 1 211 ? 2.107 -3.847 -32.124 1.00 89.62 211 SER A N 1
ATOM 1552 C CA . SER A 1 211 ? 3.316 -4.598 -32.450 1.00 89.62 211 SER A CA 1
ATOM 1553 C C . SER A 1 211 ? 4.302 -3.725 -33.221 1.00 89.62 211 SER A C 1
ATOM 1555 O O . SER A 1 211 ? 3.910 -3.076 -34.190 1.00 89.62 211 SER A O 1
ATOM 1557 N N . TYR A 1 212 ? 5.583 -3.755 -32.844 1.00 87.94 212 TYR A N 1
ATOM 1558 C CA . TYR A 1 212 ? 6.623 -2.971 -33.522 1.00 87.94 212 TYR A CA 1
ATOM 1559 C C . TYR A 1 212 ? 6.709 -3.264 -35.027 1.00 87.94 212 TYR A C 1
ATOM 1561 O O . TYR A 1 212 ? 6.913 -2.352 -35.818 1.00 87.94 212 TYR A O 1
ATOM 1569 N N . ASN A 1 213 ? 6.523 -4.523 -35.430 1.00 87.69 213 ASN A N 1
ATOM 1570 C CA . ASN A 1 213 ? 6.550 -4.935 -36.836 1.00 87.69 213 ASN A CA 1
ATOM 1571 C C . ASN A 1 213 ? 5.147 -5.076 -37.454 1.00 87.69 213 ASN A C 1
ATOM 1573 O O . ASN A 1 213 ? 5.005 -5.708 -38.496 1.00 87.69 213 ASN A O 1
ATOM 1577 N N . GLY A 1 214 ? 4.102 -4.580 -36.784 1.00 89.50 214 GLY A N 1
ATOM 1578 C CA . GLY A 1 214 ? 2.710 -4.722 -37.223 1.00 89.50 214 GLY A CA 1
ATOM 1579 C C . GLY A 1 214 ? 2.129 -6.138 -37.096 1.00 89.50 214 GLY A C 1
ATOM 1580 O O . GLY A 1 214 ? 0.951 -6.333 -37.380 1.00 89.50 214 GLY A O 1
ATOM 1581 N N . VAL A 1 215 ? 2.905 -7.132 -36.641 1.00 88.25 215 VAL A N 1
ATOM 1582 C CA . VAL A 1 215 ? 2.439 -8.521 -36.508 1.00 88.25 215 VAL A CA 1
ATOM 1583 C C . VAL A 1 215 ? 1.979 -8.804 -35.083 1.00 88.25 215 VAL A C 1
ATOM 1585 O O . VAL A 1 215 ? 2.777 -8.745 -34.148 1.00 88.25 215 VAL A O 1
ATOM 1588 N N . GLY A 1 216 ? 0.713 -9.186 -34.928 1.00 88.00 216 GLY A N 1
ATOM 1589 C CA . GLY A 1 216 ? 0.082 -9.474 -33.638 1.00 88.00 216 GLY A CA 1
ATOM 1590 C C . GLY A 1 216 ? -0.875 -8.375 -33.189 1.00 88.00 216 GLY A C 1
ATOM 1591 O O . GLY A 1 216 ? -0.770 -7.224 -33.601 1.00 88.00 216 GLY A O 1
ATOM 1592 N N . THR A 1 217 ? -1.826 -8.738 -32.332 1.00 92.44 217 THR A N 1
ATOM 1593 C CA . THR A 1 217 ? -2.878 -7.828 -31.864 1.00 92.44 217 THR A CA 1
ATOM 1594 C C . THR A 1 217 ? -2.596 -7.385 -30.436 1.00 92.44 217 THR A C 1
ATOM 1596 O O . THR A 1 217 ? -2.404 -8.227 -29.549 1.00 92.44 217 THR A O 1
ATOM 1599 N N . ALA A 1 218 ? -2.580 -6.073 -30.202 1.00 91.88 218 ALA A N 1
ATOM 1600 C CA . ALA A 1 218 ? -2.496 -5.524 -28.856 1.00 91.88 218 ALA A CA 1
ATOM 1601 C C . ALA A 1 218 ? -3.734 -5.945 -28.053 1.00 91.88 218 ALA A C 1
ATOM 1603 O O . ALA A 1 218 ? -4.861 -5.876 -28.538 1.00 91.88 218 ALA A O 1
ATOM 1604 N N . ALA A 1 219 ? -3.519 -6.405 -26.827 1.00 91.25 219 ALA A N 1
ATOM 1605 C CA . ALA A 1 219 ? -4.590 -6.800 -25.928 1.00 91.25 219 ALA A CA 1
ATOM 1606 C C . ALA A 1 219 ? -4.282 -6.319 -24.512 1.00 91.25 219 ALA A C 1
ATOM 1608 O O . ALA A 1 219 ? -3.121 -6.218 -24.109 1.00 91.25 219 ALA A O 1
ATOM 1609 N N . CYS A 1 220 ? -5.326 -6.049 -23.736 1.00 91.56 220 CYS A N 1
ATOM 1610 C CA . CYS A 1 220 ? -5.189 -5.768 -22.317 1.00 91.56 220 CYS A CA 1
ATOM 1611 C C . CYS A 1 220 ? -5.598 -6.998 -21.514 1.00 91.56 220 CYS A C 1
ATOM 1613 O O . CYS A 1 220 ? -6.637 -7.609 -21.769 1.00 91.56 220 CYS A O 1
ATOM 1615 N N . ARG A 1 221 ? -4.773 -7.380 -20.539 1.00 90.50 221 ARG A N 1
ATOM 1616 C CA . ARG A 1 221 ? -5.122 -8.437 -19.594 1.00 90.50 221 ARG A CA 1
ATOM 1617 C C . ARG A 1 221 ? -4.656 -8.054 -18.206 1.00 90.50 221 ARG A C 1
ATOM 1619 O O . ARG A 1 221 ? -3.465 -7.835 -17.991 1.00 90.50 221 ARG A O 1
ATOM 1626 N N . ASN A 1 222 ? -5.589 -8.013 -17.258 1.00 86.38 222 ASN A N 1
ATOM 1627 C CA . ASN A 1 222 ? -5.325 -7.662 -15.863 1.00 86.38 222 ASN A CA 1
ATOM 1628 C C . ASN A 1 222 ? -4.554 -6.335 -15.747 1.00 86.38 222 ASN A C 1
ATOM 1630 O O . ASN A 1 222 ? -3.528 -6.270 -15.069 1.00 86.38 222 ASN A O 1
ATOM 1634 N N . ARG A 1 223 ? -5.023 -5.294 -16.455 1.00 88.69 223 ARG A N 1
ATOM 1635 C CA . ARG A 1 223 ? -4.431 -3.936 -16.466 1.00 88.69 223 ARG A CA 1
ATOM 1636 C C . ARG A 1 223 ? -3.034 -3.846 -17.075 1.00 88.69 223 ARG A C 1
ATOM 1638 O O . ARG A 1 223 ? -2.341 -2.846 -16.899 1.00 88.69 223 ARG A O 1
ATOM 1645 N N . ARG A 1 224 ? -2.593 -4.892 -17.772 1.00 89.81 224 ARG A N 1
ATOM 1646 C CA . ARG A 1 224 ? -1.288 -4.939 -18.420 1.00 89.81 224 ARG A CA 1
ATOM 1647 C C . ARG A 1 224 ? -1.453 -5.174 -19.909 1.00 89.81 224 ARG A C 1
ATOM 1649 O O . ARG A 1 224 ? -2.109 -6.128 -20.325 1.00 89.81 224 ARG A O 1
ATOM 1656 N N . CYS A 1 225 ? -0.794 -4.333 -20.694 1.00 90.69 225 CYS A N 1
ATOM 1657 C CA . CYS A 1 225 ? -0.704 -4.540 -22.126 1.00 90.69 225 CYS A CA 1
ATOM 1658 C C . CYS A 1 225 ? 0.128 -5.780 -22.434 1.00 90.69 225 CYS A C 1
ATOM 1660 O O . CYS A 1 225 ? 1.245 -5.954 -21.932 1.00 90.69 225 CYS A O 1
ATOM 1662 N N . ILE A 1 226 ? -0.443 -6.633 -23.269 1.00 90.69 226 ILE A N 1
ATOM 1663 C CA . ILE A 1 226 ? 0.190 -7.805 -23.849 1.00 90.69 226 ILE A CA 1
ATOM 1664 C C . ILE A 1 226 ? 0.038 -7.735 -25.367 1.00 90.69 226 ILE A C 1
ATOM 1666 O O . ILE A 1 226 ? -0.831 -7.039 -25.890 1.00 90.69 226 ILE A O 1
ATOM 1670 N N . LEU A 1 227 ? 0.876 -8.484 -26.073 1.00 92.62 227 LEU A N 1
ATOM 1671 C CA . LEU A 1 227 ? 0.752 -8.660 -27.511 1.00 92.62 227 LEU A CA 1
ATOM 1672 C C . LEU A 1 227 ? 0.376 -10.117 -27.781 1.00 92.62 227 LEU A C 1
ATOM 1674 O O . LEU A 1 227 ? 1.104 -11.031 -27.390 1.00 92.62 227 LEU A O 1
ATOM 1678 N N . SER A 1 228 ? -0.790 -10.322 -28.390 1.00 90.88 228 SER A N 1
ATOM 1679 C CA . SER A 1 228 ? -1.253 -11.646 -28.795 1.00 90.88 228 SER A CA 1
ATOM 1680 C C . SER A 1 228 ? -0.646 -11.987 -30.150 1.00 90.88 228 SER A C 1
ATOM 1682 O O . SER A 1 228 ? -0.915 -11.312 -31.146 1.00 90.88 228 SER A O 1
ATOM 1684 N N . CYS A 1 229 ? 0.198 -13.013 -30.175 1.00 91.75 229 CYS A N 1
ATOM 1685 C CA . CYS A 1 229 ? 0.888 -13.429 -31.386 1.00 91.75 229 CYS A CA 1
ATOM 1686 C C . CYS A 1 229 ? 0.078 -14.475 -32.166 1.00 91.75 229 CYS A C 1
ATOM 1688 O O . CYS A 1 229 ? -0.422 -15.426 -31.555 1.00 91.75 229 CYS A O 1
ATOM 1690 N N . PRO A 1 230 ? -0.055 -14.337 -33.501 1.00 91.25 230 PRO A N 1
ATOM 1691 C CA . PRO A 1 230 ? -0.698 -15.350 -34.328 1.00 91.25 230 PRO A CA 1
ATOM 1692 C C . PRO A 1 230 ? 0.062 -16.680 -34.257 1.00 91.25 230 PRO A C 1
ATOM 1694 O O . PRO A 1 230 ? 1.261 -16.725 -33.956 1.00 91.25 230 PRO A O 1
ATOM 1697 N N . ARG A 1 231 ? -0.639 -17.784 -34.541 1.00 88.50 231 ARG A N 1
ATOM 1698 C CA . ARG A 1 231 ? -0.042 -19.130 -34.537 1.00 88.50 231 ARG A CA 1
ATOM 1699 C C . ARG A 1 231 ? 1.192 -19.174 -35.449 1.00 88.50 231 ARG A C 1
ATOM 1701 O O . ARG A 1 231 ? 1.187 -18.590 -36.525 1.00 88.50 231 ARG A O 1
ATOM 1708 N N . GLY A 1 232 ? 2.246 -19.860 -35.002 1.00 84.75 232 GLY A N 1
ATOM 1709 C CA . GLY A 1 232 ? 3.530 -19.934 -35.717 1.00 84.75 232 GLY A CA 1
ATOM 1710 C C . GLY A 1 232 ? 4.487 -18.764 -35.451 1.00 84.75 232 GLY A C 1
ATOM 1711 O O . GLY A 1 232 ? 5.614 -18.772 -35.945 1.00 84.75 232 GLY A O 1
ATOM 1712 N N . THR A 1 233 ? 4.083 -17.785 -34.634 1.00 89.69 233 THR A N 1
ATOM 1713 C CA . THR A 1 233 ? 4.950 -16.687 -34.188 1.00 89.69 233 THR A CA 1
ATOM 1714 C C . THR A 1 233 ? 5.127 -16.698 -32.669 1.00 89.69 233 THR A C 1
ATOM 1716 O O . THR A 1 233 ? 4.300 -17.221 -31.923 1.00 89.69 233 THR A O 1
ATOM 1719 N N . THR A 1 234 ? 6.236 -16.134 -32.197 1.00 89.19 234 THR A N 1
ATOM 1720 C CA . THR A 1 234 ? 6.610 -16.052 -30.783 1.00 89.19 234 THR A CA 1
ATOM 1721 C C . THR A 1 234 ? 6.812 -14.605 -30.365 1.00 89.19 234 THR A C 1
ATOM 1723 O O . THR A 1 234 ? 7.339 -13.790 -31.124 1.00 89.19 234 THR A O 1
ATOM 1726 N N . LEU A 1 235 ? 6.394 -14.290 -29.140 1.00 90.81 235 LEU A N 1
ATOM 1727 C CA . LEU A 1 235 ? 6.540 -12.960 -28.563 1.00 90.81 235 LEU A CA 1
ATOM 1728 C C . LEU A 1 235 ? 8.015 -12.655 -28.276 1.00 90.81 235 LEU A C 1
ATOM 1730 O O . LEU A 1 235 ? 8.689 -13.396 -27.556 1.00 90.81 235 LEU A O 1
ATOM 1734 N N . ARG A 1 236 ? 8.497 -11.526 -28.787 1.00 89.88 236 ARG A N 1
ATOM 1735 C CA . ARG A 1 236 ? 9.841 -10.992 -28.565 1.00 89.88 236 ARG A CA 1
ATOM 1736 C C . ARG A 1 236 ? 9.774 -9.535 -28.108 1.00 89.88 236 ARG A C 1
ATOM 1738 O O . ARG A 1 236 ? 8.744 -8.869 -28.207 1.00 89.88 236 ARG A O 1
ATOM 1745 N N . ARG A 1 237 ? 10.891 -9.060 -27.561 1.00 90.25 237 ARG A N 1
ATOM 1746 C CA . ARG A 1 237 ? 11.130 -7.651 -27.229 1.00 90.25 237 ARG A CA 1
ATOM 1747 C C . ARG A 1 237 ? 12.250 -7.123 -28.103 1.00 90.25 237 ARG A C 1
ATOM 1749 O O . ARG A 1 237 ? 13.174 -7.873 -28.423 1.00 90.25 237 ARG A O 1
ATOM 1756 N N . THR A 1 238 ? 12.157 -5.858 -28.488 1.00 82.94 238 THR A N 1
ATOM 1757 C CA . THR A 1 238 ? 13.256 -5.139 -29.137 1.00 82.94 238 THR A CA 1
ATOM 1758 C C . THR A 1 238 ? 14.486 -5.103 -28.221 1.00 82.94 238 THR A C 1
ATOM 1760 O O . THR A 1 238 ? 14.373 -5.298 -27.008 1.00 82.94 238 THR A O 1
ATOM 1763 N N . LEU A 1 239 ? 15.674 -4.892 -28.795 1.00 78.88 239 LEU A N 1
ATOM 1764 C CA . LEU A 1 239 ? 16.955 -4.899 -28.066 1.00 78.88 239 LEU A CA 1
ATOM 1765 C C . LEU A 1 239 ? 17.010 -3.855 -26.933 1.00 78.88 239 LEU A C 1
ATOM 1767 O O . LEU A 1 239 ? 17.614 -4.100 -25.894 1.00 78.88 239 LEU A O 1
ATOM 1771 N N . ASP A 1 240 ? 16.323 -2.726 -27.100 1.00 80.62 240 ASP A N 1
ATOM 1772 C CA . ASP A 1 240 ? 16.144 -1.666 -26.096 1.00 80.62 240 ASP A CA 1
ATOM 1773 C C . ASP A 1 240 ? 15.064 -1.988 -25.034 1.00 80.62 240 ASP A C 1
ATOM 1775 O O . ASP A 1 240 ? 14.881 -1.252 -24.059 1.00 80.62 240 ASP A O 1
ATOM 1779 N N . GLY A 1 241 ? 14.339 -3.098 -25.206 1.00 81.06 241 GLY A N 1
ATOM 1780 C CA . GLY A 1 241 ? 13.300 -3.600 -24.310 1.00 81.06 241 GLY A CA 1
ATOM 1781 C C . GLY A 1 241 ? 11.986 -2.811 -24.319 1.00 81.06 241 GLY A C 1
ATOM 1782 O O . GLY A 1 241 ? 11.104 -3.135 -23.510 1.00 81.06 241 GLY A O 1
ATOM 1783 N N . GLN A 1 242 ? 11.858 -1.802 -25.189 1.00 81.25 242 GLN A N 1
ATOM 1784 C CA . GLN A 1 242 ? 10.745 -0.846 -25.197 1.00 81.25 242 GLN A CA 1
ATOM 1785 C C . GLN A 1 242 ? 9.507 -1.371 -25.927 1.00 81.25 242 GLN A C 1
ATOM 1787 O O . GLN A 1 242 ? 8.395 -1.164 -25.445 1.00 81.25 242 GLN A O 1
ATOM 1792 N N . ALA A 1 243 ? 9.679 -2.092 -27.037 1.00 84.12 243 ALA A N 1
ATOM 1793 C CA . ALA A 1 243 ? 8.567 -2.554 -27.858 1.00 84.12 243 ALA A CA 1
ATOM 1794 C C . ALA A 1 243 ? 8.447 -4.084 -27.879 1.00 84.12 243 ALA A C 1
ATOM 1796 O O . ALA A 1 243 ? 9.428 -4.825 -27.758 1.00 84.12 243 ALA A O 1
ATOM 1797 N N . LEU A 1 244 ? 7.207 -4.560 -28.008 1.00 88.94 244 LEU A N 1
ATOM 1798 C CA . LEU A 1 244 ? 6.873 -5.969 -28.199 1.00 88.94 244 LEU A CA 1
ATOM 1799 C C . LEU A 1 244 ? 6.638 -6.227 -29.688 1.00 88.94 244 LEU A C 1
ATOM 1801 O O . LEU A 1 244 ? 6.074 -5.381 -30.381 1.00 88.94 244 LEU A O 1
ATOM 1805 N N . TYR A 1 245 ? 7.042 -7.398 -30.169 1.00 91.88 245 TYR A N 1
ATOM 1806 C CA . TYR A 1 245 ? 6.723 -7.852 -31.521 1.00 91.88 245 TYR A CA 1
ATOM 1807 C C . TYR A 1 245 ? 6.567 -9.363 -31.581 1.00 91.88 245 TYR A C 1
ATOM 1809 O O . TYR A 1 245 ? 7.050 -10.087 -30.707 1.00 91.88 245 TYR A O 1
ATOM 1817 N N . CYS A 1 246 ? 5.894 -9.839 -32.622 1.00 92.06 246 CYS A N 1
ATOM 1818 C CA . CYS A 1 246 ? 5.774 -11.260 -32.908 1.00 92.06 246 CYS A CA 1
ATOM 1819 C C . CYS A 1 246 ? 6.753 -11.637 -34.020 1.00 92.06 246 CYS A C 1
ATOM 1821 O O . CYS A 1 246 ? 6.788 -10.998 -35.072 1.00 92.06 246 CYS A O 1
ATOM 1823 N N . TYR A 1 247 ? 7.559 -12.668 -33.781 1.00 89.94 247 TYR A N 1
ATOM 1824 C CA . TYR A 1 247 ? 8.565 -13.165 -34.718 1.00 89.94 247 TYR A CA 1
ATOM 1825 C C . TYR A 1 247 ? 8.275 -14.619 -35.078 1.00 89.94 247 TYR A C 1
ATOM 1827 O O . TYR A 1 247 ? 7.978 -15.415 -34.185 1.00 89.94 247 TYR A O 1
ATOM 1835 N N . ALA A 1 248 ? 8.357 -14.974 -36.361 1.00 84.25 248 ALA A N 1
ATOM 1836 C CA . ALA A 1 248 ? 8.150 -16.344 -36.815 1.00 84.25 248 ALA A CA 1
ATOM 1837 C C . ALA A 1 248 ? 9.111 -17.287 -36.080 1.00 84.25 248 ALA A C 1
ATOM 1839 O O . ALA A 1 248 ? 10.322 -17.089 -36.078 1.00 84.25 248 ALA A O 1
ATOM 1840 N N . SER A 1 249 ? 8.581 -18.296 -35.395 1.00 68.69 249 SER A N 1
ATOM 1841 C CA . SER A 1 249 ? 9.447 -19.323 -34.824 1.00 68.69 249 SER A CA 1
ATOM 1842 C C . SER A 1 249 ? 9.923 -20.226 -35.956 1.00 68.69 249 SER A C 1
ATOM 1844 O O . SER A 1 249 ? 9.107 -20.932 -36.545 1.00 68.69 249 SER A O 1
ATOM 1846 N N . ASP A 1 250 ? 11.235 -20.272 -36.205 1.00 57.41 250 ASP A N 1
ATOM 1847 C CA . ASP A 1 250 ? 11.885 -21.141 -37.209 1.00 57.41 250 ASP A CA 1
ATOM 1848 C C . ASP A 1 250 ? 11.616 -22.651 -37.021 1.00 57.41 250 ASP A C 1
ATOM 1850 O O . ASP A 1 250 ? 12.017 -23.482 -37.834 1.00 57.41 250 ASP A O 1
ATOM 1854 N N . LEU A 1 251 ? 10.873 -23.033 -35.979 1.00 53.25 251 LEU A N 1
ATOM 1855 C CA . LEU A 1 251 ? 10.323 -24.375 -35.802 1.00 53.25 251 LEU A CA 1
ATOM 1856 C C . LEU A 1 251 ? 9.341 -24.785 -36.914 1.00 53.25 251 LEU A C 1
ATOM 1858 O O . LEU A 1 251 ? 9.151 -25.979 -37.109 1.00 53.25 251 LEU A O 1
ATOM 1862 N N . ALA A 1 252 ? 8.783 -23.843 -37.684 1.00 46.88 252 ALA A N 1
ATOM 1863 C CA . ALA A 1 252 ? 7.972 -24.163 -38.864 1.00 46.88 252 ALA A CA 1
ATOM 1864 C C . ALA A 1 252 ? 8.799 -24.453 -40.138 1.00 46.88 252 ALA A C 1
ATOM 1866 O O . ALA A 1 252 ? 8.231 -24.866 -41.143 1.00 46.88 252 ALA A O 1
ATOM 1867 N N . ARG A 1 253 ? 10.131 -24.266 -40.117 1.00 44.06 253 ARG A N 1
ATOM 1868 C CA . ARG A 1 253 ? 11.019 -24.493 -41.277 1.00 44.06 253 ARG A CA 1
ATOM 1869 C C . ARG A 1 253 ? 11.883 -25.756 -41.193 1.00 44.06 253 ARG A C 1
ATOM 1871 O O . ARG A 1 253 ? 12.657 -26.015 -42.107 1.00 44.06 253 ARG A O 1
ATOM 1878 N N . ARG A 1 254 ? 11.726 -26.602 -40.167 1.00 44.25 254 ARG A N 1
ATOM 1879 C CA . ARG A 1 254 ? 12.389 -27.926 -40.098 1.00 44.25 254 ARG A CA 1
ATOM 1880 C C . ARG A 1 254 ? 11.653 -29.014 -40.899 1.00 44.25 254 ARG A C 1
ATOM 1882 O O . ARG A 1 254 ? 11.533 -30.141 -40.437 1.00 44.25 254 ARG A O 1
ATOM 1889 N N . GLY A 1 255 ? 11.152 -28.662 -42.082 1.00 41.56 255 GLY A N 1
ATOM 1890 C CA . GLY A 1 255 ? 10.567 -29.599 -43.047 1.00 41.56 255 GLY A CA 1
ATOM 1891 C C . GLY A 1 255 ? 11.482 -29.944 -44.224 1.00 41.56 255 GLY A C 1
ATOM 1892 O O . GLY A 1 255 ? 11.122 -30.784 -45.035 1.00 41.56 255 GLY A O 1
ATOM 1893 N N . SER A 1 256 ? 12.657 -29.326 -44.343 1.00 44.28 256 SER A N 1
ATOM 1894 C CA . SER A 1 256 ? 13.550 -29.586 -45.476 1.00 44.28 256 SER A CA 1
ATOM 1895 C C . SER A 1 256 ? 14.970 -29.143 -45.143 1.00 44.28 256 SER A C 1
ATOM 1897 O O . SER A 1 256 ? 15.270 -27.950 -45.109 1.00 44.28 256 SER A O 1
ATOM 1899 N N . SER A 1 257 ? 15.824 -30.122 -44.856 1.00 39.81 257 SER A N 1
ATOM 1900 C CA . SER A 1 257 ? 17.272 -29.963 -44.735 1.00 39.81 257 SER A CA 1
ATOM 1901 C C . SER A 1 257 ? 17.869 -29.416 -46.034 1.00 39.81 257 SER A C 1
ATOM 1903 O O . SER A 1 257 ? 17.538 -29.917 -47.108 1.00 39.81 257 SER A O 1
ATOM 1905 N N . PRO A 1 258 ? 18.849 -28.510 -45.936 1.00 41.53 258 PRO A N 1
ATOM 1906 C CA . PRO A 1 258 ? 20.022 -28.614 -46.781 1.00 41.53 258 PRO A CA 1
ATOM 1907 C C . PRO A 1 258 ? 21.277 -28.706 -45.916 1.00 41.53 258 PRO A C 1
ATOM 1909 O O . PRO A 1 258 ? 21.469 -27.977 -44.942 1.00 41.53 258 PRO A O 1
ATOM 1912 N N . SER A 1 259 ? 22.120 -29.654 -46.292 1.00 47.09 259 SER A N 1
ATOM 1913 C CA . SER A 1 259 ? 23.459 -29.878 -45.773 1.00 47.09 259 SER A CA 1
ATOM 1914 C C . SER A 1 259 ? 24.293 -28.603 -45.905 1.00 47.09 259 SER A C 1
ATOM 1916 O O . SER A 1 259 ? 24.493 -28.113 -47.014 1.00 47.09 259 SER A O 1
ATOM 1918 N N . PHE A 1 260 ? 24.807 -28.075 -44.793 1.00 37.50 260 PHE A N 1
ATOM 1919 C CA . PHE A 1 260 ? 25.864 -27.068 -44.830 1.00 37.50 260 PHE A CA 1
ATOM 1920 C C . PHE A 1 260 ? 26.918 -27.387 -43.773 1.00 37.50 260 PHE A C 1
ATOM 1922 O O . PHE A 1 260 ? 26.688 -27.295 -42.567 1.00 37.50 260 PHE A O 1
ATOM 1929 N N . THR A 1 261 ? 28.073 -27.822 -44.264 1.00 46.56 261 THR A N 1
ATOM 1930 C CA . THR A 1 261 ? 29.330 -27.973 -43.540 1.00 46.56 261 THR A CA 1
ATOM 1931 C C . THR A 1 261 ? 29.937 -26.588 -43.337 1.00 46.56 261 THR A C 1
ATOM 1933 O O . THR A 1 261 ? 30.368 -25.955 -44.297 1.00 46.56 261 THR A O 1
ATOM 1936 N N . GLY A 1 262 ? 29.966 -26.111 -42.097 1.00 39.19 262 GLY A N 1
ATOM 1937 C CA . GLY A 1 262 ? 30.606 -24.851 -41.731 1.00 39.19 262 GLY A CA 1
ATOM 1938 C C . GLY A 1 262 ? 30.942 -24.862 -40.248 1.00 39.19 262 GLY A C 1
ATOM 1939 O O . GLY A 1 262 ? 30.056 -24.927 -39.406 1.00 39.19 262 GLY A O 1
ATOM 1940 N N . SER A 1 263 ? 32.235 -24.883 -39.963 1.00 47.56 263 SER A N 1
ATOM 1941 C CA . SER A 1 263 ? 32.881 -24.966 -38.656 1.00 47.56 263 SER A CA 1
ATOM 1942 C C . SER A 1 263 ? 32.496 -23.819 -37.713 1.00 47.56 263 SER A C 1
ATOM 1944 O O . SER A 1 263 ? 32.931 -22.685 -37.908 1.00 47.56 263 SER A O 1
ATOM 1946 N N . ASP A 1 264 ? 31.736 -24.151 -36.668 1.00 37.41 264 ASP A N 1
ATOM 1947 C CA . ASP A 1 264 ? 31.506 -23.324 -35.479 1.00 37.41 264 ASP A CA 1
ATOM 1948 C C . ASP A 1 264 ? 32.580 -23.605 -34.404 1.00 37.41 264 ASP A C 1
ATOM 1950 O O . ASP A 1 264 ? 33.054 -24.742 -34.284 1.00 37.41 264 ASP A O 1
ATOM 1954 N N . PRO A 1 265 ? 32.948 -22.607 -33.579 1.00 46.03 265 PRO A N 1
ATOM 1955 C CA . PRO A 1 265 ? 33.895 -22.781 -32.489 1.00 46.03 265 PRO A CA 1
ATOM 1956 C C . PRO A 1 265 ? 33.287 -23.669 -31.397 1.00 46.03 265 PRO A C 1
ATOM 1958 O O . PRO A 1 265 ? 32.117 -23.538 -31.031 1.00 46.03 265 PRO A O 1
ATOM 1961 N N . LEU A 1 266 ? 34.108 -24.578 -30.872 1.00 45.38 266 LEU A N 1
ATOM 1962 C CA . LEU A 1 266 ? 33.789 -25.547 -29.823 1.00 45.38 266 LEU A CA 1
ATOM 1963 C C . LEU A 1 266 ? 33.181 -24.876 -28.575 1.00 45.38 266 LEU A C 1
ATOM 1965 O O . LEU A 1 266 ? 33.874 -24.536 -27.620 1.00 45.38 266 LEU A O 1
ATOM 1969 N N . VAL A 1 267 ? 31.853 -24.745 -28.542 1.00 49.78 267 VAL A N 1
ATOM 1970 C CA . VAL A 1 267 ? 31.104 -24.627 -27.289 1.00 49.78 267 VAL A CA 1
ATOM 1971 C C . VAL A 1 267 ? 31.063 -26.021 -26.687 1.00 49.78 267 VAL A C 1
ATOM 1973 O O . VAL A 1 267 ? 30.251 -26.868 -27.068 1.00 49.78 267 VAL A O 1
ATOM 1976 N N . GLU A 1 268 ? 31.977 -26.255 -25.755 1.00 48.38 268 GLU A N 1
ATOM 1977 C CA . GLU A 1 268 ? 32.103 -27.486 -24.991 1.00 48.38 268 GLU A CA 1
ATOM 1978 C C . GLU A 1 268 ? 30.768 -27.812 -24.301 1.00 48.38 268 GLU A C 1
ATOM 1980 O O . GLU A 1 268 ? 30.356 -27.218 -23.294 1.00 48.38 268 GLU A O 1
ATOM 1985 N N . ARG A 1 269 ? 30.019 -28.737 -24.910 1.00 46.81 269 ARG A N 1
ATOM 1986 C CA . ARG A 1 269 ? 28.755 -29.250 -24.387 1.00 46.81 269 ARG A CA 1
ATOM 1987 C C . ARG A 1 269 ? 29.055 -29.990 -23.088 1.00 46.81 269 ARG A C 1
ATOM 1989 O O . ARG A 1 269 ? 29.351 -31.178 -23.105 1.00 46.81 269 ARG A O 1
ATOM 1996 N N . ARG A 1 270 ? 28.932 -29.290 -21.955 1.00 55.28 270 ARG A N 1
ATOM 1997 C CA . ARG A 1 270 ? 28.978 -29.913 -20.622 1.00 55.28 270 ARG A CA 1
ATOM 1998 C C . ARG A 1 270 ? 28.071 -31.139 -20.595 1.00 55.28 270 ARG A C 1
ATOM 2000 O O . ARG A 1 270 ? 26.884 -31.023 -20.932 1.00 55.28 270 ARG A O 1
ATOM 2007 N N . SER A 1 271 ? 28.647 -32.265 -20.180 1.00 73.69 271 SER A N 1
ATOM 2008 C CA . SER A 1 271 ? 27.984 -33.563 -20.125 1.00 73.69 271 SER A CA 1
ATOM 2009 C C . SER A 1 271 ? 26.662 -33.488 -19.338 1.00 73.69 271 SER A C 1
ATOM 2011 O O . SER A 1 271 ? 26.512 -32.655 -18.431 1.00 73.69 271 SER A O 1
ATOM 2013 N N . PRO A 1 272 ? 25.677 -34.344 -19.661 1.00 73.25 272 PRO A N 1
ATOM 2014 C CA . PRO A 1 272 ? 24.421 -34.439 -18.915 1.00 73.25 272 PRO A CA 1
ATOM 2015 C C . PRO A 1 272 ? 24.644 -34.603 -17.402 1.00 73.25 272 PRO A C 1
ATOM 2017 O O . PRO A 1 272 ? 23.917 -34.018 -16.597 1.00 73.25 272 PRO A O 1
ATOM 2020 N N . GLU A 1 273 ? 25.707 -35.312 -17.020 1.00 74.06 273 GLU A N 1
ATOM 2021 C CA . GLU A 1 273 ? 26.121 -35.536 -15.634 1.00 74.06 273 GLU A CA 1
ATOM 2022 C C . GLU A 1 273 ? 26.548 -34.240 -14.931 1.00 74.06 273 GLU A C 1
ATOM 2024 O O . GLU A 1 273 ? 26.113 -33.964 -13.812 1.00 74.06 273 GLU A O 1
ATOM 2029 N N . SER A 1 274 ? 27.305 -33.368 -15.610 1.00 71.94 274 SER A N 1
ATOM 2030 C CA . SER A 1 274 ? 27.685 -32.047 -15.084 1.00 71.94 274 SER A CA 1
ATOM 2031 C C . SER A 1 274 ? 26.456 -31.168 -14.806 1.00 71.94 274 SER A C 1
ATOM 2033 O O . SER A 1 274 ? 26.375 -30.473 -13.785 1.00 71.94 274 SER A O 1
ATOM 2035 N N . ARG A 1 275 ? 25.436 -31.244 -15.673 1.00 73.88 275 ARG A N 1
ATOM 2036 C CA . ARG A 1 275 ? 24.173 -30.513 -15.486 1.00 73.88 275 ARG A CA 1
ATOM 2037 C C . ARG A 1 275 ? 23.386 -31.054 -14.295 1.00 73.88 275 ARG A C 1
ATOM 2039 O O . ARG A 1 275 ? 22.941 -30.255 -13.470 1.00 73.88 275 ARG A O 1
ATOM 2046 N N . GLN A 1 276 ? 23.277 -32.374 -14.148 1.00 80.06 276 GLN A N 1
ATOM 2047 C CA . GLN A 1 276 ? 22.603 -32.991 -13.000 1.00 80.06 276 GLN A CA 1
ATOM 2048 C C . GLN A 1 276 ? 23.320 -32.683 -11.677 1.00 80.06 276 GLN A C 1
ATOM 2050 O O . GLN A 1 276 ? 22.669 -32.294 -10.703 1.00 80.06 276 GLN A O 1
ATOM 2055 N N . ALA A 1 277 ? 24.655 -32.737 -11.654 1.00 78.62 277 ALA A N 1
ATOM 2056 C CA . ALA A 1 277 ? 25.449 -32.371 -10.484 1.00 78.62 277 ALA A CA 1
ATOM 2057 C C . ALA A 1 277 ? 25.255 -30.895 -10.088 1.00 78.62 277 ALA A C 1
ATOM 2059 O O . ALA A 1 277 ? 25.076 -30.579 -8.908 1.00 78.62 277 ALA A O 1
ATOM 2060 N N . SER A 1 278 ? 25.224 -29.979 -11.063 1.00 73.50 278 SER A N 1
ATOM 2061 C CA . SER A 1 278 ? 24.990 -28.552 -10.802 1.00 73.50 278 SER A CA 1
ATOM 2062 C C . SER A 1 278 ? 23.573 -28.274 -10.278 1.00 73.50 278 SER A C 1
ATOM 2064 O O . SER A 1 278 ? 23.404 -27.538 -9.302 1.00 73.50 278 SER A O 1
ATOM 2066 N N . ALA A 1 279 ? 22.555 -28.939 -10.835 1.00 80.75 279 ALA A N 1
ATOM 2067 C CA . ALA A 1 279 ? 21.176 -28.837 -10.368 1.00 80.75 279 ALA A CA 1
ATOM 2068 C C . ALA A 1 279 ? 21.018 -29.369 -8.933 1.00 80.75 279 ALA A C 1
ATOM 2070 O O . ALA A 1 279 ? 20.358 -28.734 -8.105 1.00 80.75 279 ALA A O 1
ATOM 2071 N N . ALA A 1 280 ? 21.672 -30.489 -8.603 1.00 86.00 280 ALA A N 1
ATOM 2072 C CA . ALA A 1 280 ? 21.663 -31.052 -7.255 1.00 86.00 280 ALA A CA 1
ATOM 2073 C C . ALA A 1 280 ? 22.330 -30.117 -6.232 1.00 86.00 280 ALA A C 1
ATOM 2075 O O . ALA A 1 280 ? 21.783 -29.910 -5.144 1.00 86.00 280 ALA A O 1
ATOM 2076 N N . ARG A 1 281 ? 23.462 -29.487 -6.586 1.00 83.25 281 ARG A N 1
ATOM 2077 C CA . ARG A 1 281 ? 24.130 -28.480 -5.740 1.00 83.25 281 ARG A CA 1
ATOM 2078 C C . ARG A 1 281 ? 23.233 -27.268 -5.485 1.00 83.25 281 ARG A C 1
ATOM 2080 O O . ARG A 1 281 ? 23.065 -26.876 -4.332 1.00 83.25 281 ARG A O 1
ATOM 2087 N N . ILE A 1 282 ? 22.580 -26.736 -6.522 1.00 81.75 282 ILE A N 1
ATOM 2088 C CA . ILE A 1 282 ? 21.638 -25.611 -6.386 1.00 81.75 282 ILE A CA 1
ATOM 2089 C C . ILE A 1 282 ? 20.450 -25.999 -5.494 1.00 81.75 282 ILE A C 1
ATOM 2091 O O . ILE A 1 282 ? 20.035 -25.212 -4.642 1.00 81.75 282 ILE A O 1
ATOM 2095 N N . LYS A 1 283 ? 19.910 -27.215 -5.641 1.00 88.44 283 LYS A N 1
ATOM 2096 C CA . LYS A 1 283 ? 18.797 -27.698 -4.810 1.00 88.44 283 LYS A CA 1
ATOM 2097 C C . LYS A 1 283 ? 19.203 -27.813 -3.337 1.00 88.44 283 LYS A C 1
ATOM 2099 O O . LYS A 1 283 ? 18.470 -27.326 -2.478 1.00 88.44 283 LYS A O 1
ATOM 2104 N N . ARG A 1 284 ? 20.378 -28.382 -3.039 1.00 87.44 284 ARG A N 1
ATOM 2105 C CA . ARG A 1 284 ? 20.915 -28.474 -1.666 1.00 87.44 284 ARG A CA 1
ATOM 2106 C C . ARG A 1 284 ? 21.155 -27.090 -1.056 1.00 87.44 284 ARG A C 1
ATOM 2108 O O . ARG A 1 284 ? 20.724 -26.854 0.069 1.00 87.44 284 ARG A O 1
ATOM 2115 N N . ALA A 1 285 ? 21.739 -26.162 -1.816 1.00 81.06 285 ALA A N 1
ATOM 2116 C CA . ALA A 1 285 ? 21.955 -24.784 -1.371 1.00 81.06 285 ALA A CA 1
ATOM 2117 C C . ALA A 1 285 ? 20.634 -24.064 -1.044 1.00 81.06 285 ALA A C 1
ATOM 2119 O O . ALA A 1 285 ? 20.520 -23.424 -0.001 1.00 81.06 285 ALA A O 1
ATOM 2120 N N . LYS A 1 286 ? 19.597 -24.230 -1.879 1.00 83.31 286 LYS A N 1
ATOM 2121 C CA . LYS A 1 286 ? 18.263 -23.661 -1.618 1.00 83.31 286 LYS A CA 1
ATOM 2122 C C . LYS A 1 286 ? 17.621 -24.230 -0.351 1.00 83.31 286 LYS A C 1
ATOM 2124 O O . LYS A 1 286 ? 17.070 -23.470 0.439 1.00 83.31 286 LYS A O 1
ATOM 2129 N N . VAL A 1 287 ? 17.704 -25.543 -0.131 1.00 88.00 287 VAL A N 1
ATOM 2130 C CA . VAL A 1 287 ? 17.150 -26.176 1.081 1.00 88.00 287 VAL A CA 1
ATOM 2131 C C . VAL A 1 287 ? 17.889 -25.706 2.338 1.00 88.00 287 VAL A C 1
ATOM 2133 O O . VAL A 1 287 ? 17.243 -25.391 3.337 1.00 88.00 287 VAL A O 1
ATOM 2136 N N . ALA A 1 288 ? 19.219 -25.595 2.283 1.00 82.56 288 ALA A N 1
ATOM 2137 C CA . ALA A 1 288 ? 20.017 -25.069 3.388 1.00 82.56 288 ALA A CA 1
ATOM 2138 C C . ALA A 1 288 ? 19.652 -23.609 3.716 1.00 82.56 288 ALA A C 1
ATOM 2140 O O . ALA A 1 288 ? 19.433 -23.288 4.884 1.00 82.56 288 ALA A O 1
ATOM 2141 N N . ALA A 1 289 ? 19.490 -22.755 2.698 1.00 72.69 289 ALA A N 1
ATOM 2142 C CA . ALA A 1 289 ? 19.072 -21.363 2.874 1.00 72.69 289 ALA A CA 1
ATOM 2143 C C . ALA A 1 289 ? 17.676 -21.245 3.512 1.00 72.69 289 ALA A C 1
ATOM 2145 O O . ALA A 1 289 ? 17.490 -20.474 4.449 1.00 72.69 289 ALA A O 1
ATOM 2146 N N . VAL A 1 290 ? 16.705 -22.058 3.075 1.00 78.12 290 VAL A N 1
ATOM 2147 C CA . VAL A 1 290 ? 15.356 -22.080 3.672 1.00 78.12 290 VAL A CA 1
ATOM 2148 C C . VAL A 1 290 ? 15.391 -22.564 5.124 1.00 78.12 290 VAL A C 1
ATOM 2150 O O . VAL A 1 290 ? 14.681 -22.020 5.968 1.00 78.12 290 VAL A O 1
ATOM 2153 N N . LYS A 1 291 ? 16.216 -23.569 5.446 1.00 82.88 291 LYS A N 1
ATOM 2154 C CA . LYS A 1 291 ? 16.364 -24.061 6.825 1.00 82.88 291 LYS A CA 1
ATOM 2155 C C . LYS A 1 291 ? 17.018 -23.015 7.733 1.00 82.88 291 LYS A C 1
ATOM 2157 O O . LYS A 1 291 ? 16.593 -22.887 8.878 1.00 82.88 291 LYS A O 1
ATOM 2162 N N . LYS A 1 292 ? 17.999 -22.259 7.222 1.00 75.50 292 LYS A N 1
ATOM 2163 C CA . LYS A 1 292 ? 18.613 -21.127 7.932 1.00 75.50 292 LYS A CA 1
ATOM 2164 C C . LYS A 1 292 ? 17.573 -20.037 8.218 1.00 75.50 292 LYS A C 1
ATOM 2166 O O . LYS A 1 292 ? 17.366 -19.707 9.380 1.00 75.50 292 LYS A O 1
ATOM 2171 N N . LEU A 1 293 ? 16.826 -19.614 7.195 1.00 69.25 293 LEU A N 1
ATOM 2172 C CA . LEU A 1 293 ? 15.764 -18.611 7.326 1.00 69.25 293 LEU A CA 1
ATOM 2173 C C . LEU A 1 293 ? 14.703 -19.023 8.363 1.00 69.25 293 LEU A C 1
ATOM 2175 O O . LEU A 1 293 ? 14.302 -18.212 9.186 1.00 69.25 293 LEU A O 1
ATOM 2179 N N . LYS A 1 294 ? 14.284 -20.299 8.371 1.00 73.12 294 LYS A N 1
ATOM 2180 C CA . LYS A 1 294 ? 13.315 -20.814 9.357 1.00 73.12 294 LYS A CA 1
ATOM 2181 C C . LYS A 1 294 ? 13.817 -20.737 10.804 1.00 73.12 294 LYS A C 1
ATOM 2183 O O . LYS A 1 294 ? 13.016 -20.504 11.705 1.00 73.12 294 LYS A O 1
ATOM 2188 N N . ARG A 1 295 ? 15.116 -20.964 11.038 1.00 72.81 295 ARG A N 1
ATOM 2189 C CA . ARG A 1 295 ? 15.720 -20.853 12.378 1.00 72.81 295 ARG A CA 1
ATOM 2190 C C . ARG A 1 295 ? 15.782 -19.396 12.833 1.00 72.81 295 ARG A C 1
ATOM 2192 O O . ARG A 1 295 ? 15.400 -19.109 13.960 1.00 72.81 295 ARG A O 1
ATOM 2199 N N . GLU A 1 296 ? 16.178 -18.493 11.938 1.00 70.25 296 GLU A N 1
ATOM 2200 C CA . GLU A 1 296 ? 16.214 -17.047 12.199 1.00 70.25 296 GLU A CA 1
ATOM 2201 C C . GLU A 1 296 ? 14.812 -16.495 12.514 1.00 70.25 296 GLU A C 1
ATOM 2203 O O . GLU A 1 296 ? 14.644 -15.747 13.476 1.00 70.25 296 GLU A O 1
ATOM 2208 N N . THR A 1 297 ? 13.775 -16.925 11.781 1.00 71.38 297 THR A N 1
ATOM 2209 C CA . THR A 1 297 ? 12.390 -16.515 12.069 1.00 71.38 297 THR A CA 1
ATOM 2210 C C . THR A 1 297 ? 11.882 -17.037 13.411 1.00 71.38 297 THR A C 1
ATOM 2212 O O . THR A 1 297 ? 11.178 -16.314 14.104 1.00 71.38 297 THR A O 1
ATOM 2215 N N . ALA A 1 298 ? 12.254 -18.258 13.812 1.00 73.56 298 ALA A N 1
ATOM 2216 C CA . ALA A 1 298 ? 11.809 -18.825 15.086 1.00 73.56 298 ALA A CA 1
ATOM 2217 C C . ALA A 1 298 ? 12.382 -18.059 16.293 1.00 73.56 298 ALA A C 1
ATOM 2219 O O . ALA A 1 298 ? 11.636 -17.738 17.215 1.00 73.56 298 ALA A O 1
ATOM 2220 N N . ALA A 1 299 ? 13.674 -17.709 16.253 1.00 71.88 299 ALA A N 1
ATOM 2221 C CA . ALA A 1 299 ? 14.309 -16.896 17.293 1.00 71.88 299 ALA A CA 1
ATOM 2222 C C . ALA A 1 299 ? 13.699 -15.483 17.367 1.00 71.88 299 ALA A C 1
ATOM 2224 O O . ALA A 1 299 ? 13.434 -14.966 18.452 1.00 71.88 299 ALA A O 1
ATOM 2225 N N . HIS A 1 300 ? 13.408 -14.878 16.210 1.00 73.88 300 HIS A N 1
ATOM 2226 C CA . HIS A 1 300 ? 12.717 -13.591 16.148 1.00 73.88 300 HIS A CA 1
ATOM 2227 C C . HIS A 1 300 ? 11.303 -13.663 16.752 1.00 73.88 300 HIS A C 1
ATOM 2229 O O . HIS A 1 300 ? 10.920 -12.793 17.535 1.00 73.88 300 HIS A O 1
ATOM 2235 N N . ASP A 1 301 ? 10.529 -14.699 16.424 1.00 78.12 301 ASP A N 1
ATOM 2236 C CA . ASP A 1 301 ? 9.166 -14.879 16.934 1.00 78.12 301 ASP A CA 1
ATOM 2237 C C . ASP A 1 301 ? 9.140 -15.095 18.454 1.00 78.12 301 ASP A C 1
ATOM 2239 O O . ASP A 1 301 ? 8.251 -14.585 19.139 1.00 78.12 301 ASP A O 1
ATOM 2243 N N . GLU A 1 302 ? 10.123 -15.810 19.003 1.00 80.56 302 GLU A N 1
ATOM 2244 C CA . GLU A 1 302 ? 10.284 -15.971 20.448 1.00 80.56 302 GLU A CA 1
ATOM 2245 C C . GLU A 1 302 ? 10.608 -14.640 21.139 1.00 80.56 302 GLU A C 1
ATOM 2247 O O . GLU A 1 302 ? 9.939 -14.278 22.113 1.00 80.56 302 GLU A O 1
ATOM 2252 N N . GLY A 1 303 ? 11.539 -13.858 20.582 1.00 77.38 303 GLY A N 1
ATOM 2253 C CA . GLY A 1 303 ? 11.846 -12.508 21.060 1.00 77.38 303 GLY A CA 1
ATOM 2254 C C . GLY A 1 303 ? 10.622 -11.584 21.050 1.00 77.38 303 GLY A C 1
ATOM 2255 O O . GLY A 1 303 ? 10.373 -10.871 22.020 1.00 77.38 303 GLY A O 1
ATOM 2256 N N . GLN A 1 304 ? 9.787 -11.650 20.007 1.00 80.88 304 GLN A N 1
ATOM 2257 C CA . GLN A 1 304 ? 8.538 -10.877 19.931 1.00 80.88 304 GLN A CA 1
ATOM 2258 C C . GLN A 1 304 ? 7.495 -11.326 20.965 1.00 80.88 304 GLN A C 1
ATOM 2260 O O . GLN A 1 304 ? 6.783 -10.494 21.531 1.00 80.88 304 GLN A O 1
ATOM 2265 N N . ARG A 1 305 ? 7.396 -12.629 21.254 1.00 84.75 305 ARG A N 1
ATOM 2266 C CA . ARG A 1 305 ? 6.505 -13.144 22.310 1.00 84.75 305 ARG A CA 1
ATOM 2267 C C . ARG A 1 305 ? 6.959 -12.705 23.699 1.00 84.75 305 ARG A C 1
ATOM 2269 O O . ARG A 1 305 ? 6.117 -12.357 24.525 1.00 84.75 305 ARG A O 1
ATOM 2276 N N . LEU A 1 306 ? 8.266 -12.719 23.958 1.00 85.06 306 LEU A N 1
ATOM 2277 C CA . LEU A 1 306 ? 8.854 -12.200 25.195 1.00 85.06 306 LEU A CA 1
ATOM 2278 C C . LEU A 1 306 ? 8.589 -10.705 25.346 1.00 85.06 306 LEU A C 1
ATOM 2280 O O . LEU A 1 306 ? 8.072 -10.289 26.379 1.00 85.06 306 LEU A O 1
ATOM 2284 N N . LEU A 1 307 ? 8.837 -9.931 24.286 1.00 83.56 307 LEU A N 1
ATOM 2285 C CA . LEU A 1 307 ? 8.538 -8.504 24.263 1.00 83.56 307 LEU A CA 1
ATOM 2286 C C . LEU A 1 307 ? 7.074 -8.245 24.600 1.00 83.56 307 LEU A C 1
ATOM 2288 O O . LEU A 1 307 ? 6.787 -7.433 25.468 1.00 83.56 307 LEU A O 1
ATOM 2292 N N . LYS A 1 308 ? 6.148 -8.959 23.952 1.00 88.50 308 LYS A N 1
ATOM 2293 C CA . LYS A 1 308 ? 4.718 -8.800 24.216 1.00 88.50 308 LYS A CA 1
ATOM 2294 C C . LYS A 1 308 ? 4.371 -9.073 25.683 1.00 88.50 308 LYS A C 1
ATOM 2296 O O . LYS A 1 308 ? 3.647 -8.283 26.272 1.00 88.50 308 LYS A O 1
ATOM 2301 N N . ARG A 1 309 ? 4.916 -10.137 26.284 1.00 87.88 309 ARG A N 1
ATOM 2302 C CA . ARG A 1 309 ? 4.697 -10.431 27.711 1.00 87.88 309 ARG A CA 1
ATOM 2303 C C . ARG A 1 309 ? 5.189 -9.301 28.614 1.00 87.88 309 ARG A C 1
ATOM 2305 O O . ARG A 1 309 ? 4.448 -8.892 29.497 1.00 87.88 309 ARG A O 1
ATOM 2312 N N . HIS A 1 310 ? 6.384 -8.765 28.368 1.00 84.69 310 HIS A N 1
ATOM 2313 C CA . HIS A 1 310 ? 6.892 -7.631 29.144 1.00 84.69 310 HIS A CA 1
ATOM 2314 C C . HIS A 1 310 ? 6.111 -6.337 28.898 1.00 84.69 310 HIS A C 1
ATOM 2316 O O . HIS A 1 310 ? 5.899 -5.586 29.841 1.00 84.69 310 HIS A O 1
ATOM 2322 N N . VAL A 1 311 ? 5.644 -6.077 27.672 1.00 86.81 311 VAL A N 1
ATOM 2323 C CA . VAL A 1 311 ? 4.730 -4.955 27.391 1.00 86.81 311 VAL A CA 1
ATOM 2324 C C . VAL A 1 311 ? 3.474 -5.087 28.252 1.00 86.81 311 VAL A C 1
ATOM 2326 O O . VAL A 1 311 ? 3.085 -4.128 28.911 1.00 86.81 311 VAL A O 1
ATOM 2329 N N . ASP A 1 312 ? 2.852 -6.266 28.261 1.00 87.44 312 ASP A N 1
ATOM 2330 C CA . ASP A 1 312 ? 1.618 -6.518 29.006 1.00 87.44 312 ASP A CA 1
ATOM 2331 C C . ASP A 1 312 ? 1.843 -6.392 30.529 1.00 87.44 312 ASP A C 1
ATOM 2333 O O . ASP A 1 312 ? 1.029 -5.786 31.223 1.00 87.44 312 ASP A O 1
ATOM 2337 N N . GLU A 1 313 ? 2.979 -6.876 31.040 1.00 89.00 313 GLU A N 1
ATOM 2338 C CA . GLU A 1 313 ? 3.388 -6.756 32.447 1.00 89.00 313 GLU A CA 1
ATOM 2339 C C . GLU A 1 313 ? 3.653 -5.300 32.867 1.00 89.00 313 GLU A C 1
ATOM 2341 O O . GLU A 1 313 ? 3.157 -4.850 33.901 1.00 89.00 313 GLU A O 1
ATOM 2346 N N . VAL A 1 314 ? 4.381 -4.533 32.047 1.00 85.31 314 VAL A N 1
ATOM 2347 C CA . VAL A 1 314 ? 4.634 -3.103 32.288 1.00 85.31 314 VAL A CA 1
ATOM 2348 C C . VAL A 1 314 ? 3.326 -2.318 32.247 1.00 85.31 314 VAL A C 1
ATOM 2350 O O . VAL A 1 314 ? 3.076 -1.515 33.141 1.00 85.31 314 VAL A O 1
ATOM 2353 N N . ASN A 1 315 ? 2.454 -2.588 31.271 1.00 86.75 315 ASN A N 1
ATOM 2354 C CA . ASN A 1 315 ? 1.140 -1.947 31.186 1.00 86.75 315 ASN A CA 1
ATOM 2355 C C . ASN A 1 315 ? 0.288 -2.233 32.428 1.00 86.75 315 ASN A C 1
ATOM 2357 O O . ASN A 1 315 ? -0.351 -1.320 32.947 1.00 86.75 315 ASN A O 1
ATOM 2361 N N . ALA A 1 316 ? 0.296 -3.477 32.919 1.00 88.06 316 ALA A N 1
ATOM 2362 C CA . ALA A 1 316 ? -0.417 -3.854 34.135 1.00 88.06 316 ALA A CA 1
ATOM 2363 C C . ALA A 1 316 ? 0.146 -3.135 35.371 1.00 88.06 316 ALA A C 1
ATOM 2365 O O . ALA A 1 316 ? -0.623 -2.606 36.171 1.00 88.06 316 ALA A O 1
ATOM 2366 N N . ARG A 1 317 ? 1.478 -3.054 35.502 1.00 88.75 317 ARG A N 1
ATOM 2367 C CA . ARG A 1 317 ? 2.152 -2.362 36.612 1.00 88.75 317 ARG A CA 1
ATOM 2368 C C . ARG A 1 317 ? 1.917 -0.851 36.602 1.00 88.75 317 ARG A C 1
ATOM 2370 O O . ARG A 1 317 ? 1.755 -0.256 37.661 1.00 88.75 317 ARG A O 1
ATOM 2377 N N . GLU A 1 318 ? 1.908 -0.234 35.425 1.00 86.06 318 GLU A N 1
ATOM 2378 C CA . GLU A 1 318 ? 1.669 1.204 35.255 1.00 86.06 318 GLU A CA 1
ATOM 2379 C C . GLU A 1 318 ? 0.173 1.574 35.250 1.00 86.06 318 GLU A C 1
ATOM 2381 O O . GLU A 1 318 ? -0.165 2.752 35.155 1.00 86.06 318 GLU A O 1
ATOM 2386 N N . GLY A 1 319 ? -0.737 0.594 35.328 1.00 89.88 319 GLY A N 1
ATOM 2387 C CA . GLY A 1 319 ? -2.181 0.837 35.256 1.00 89.88 319 GLY A CA 1
ATOM 2388 C C . GLY A 1 319 ? -2.641 1.402 33.905 1.00 89.88 319 GLY A C 1
ATOM 2389 O O . GLY A 1 319 ? -3.658 2.091 33.835 1.00 89.88 319 GLY A O 1
ATOM 2390 N N . VAL A 1 320 ? -1.897 1.140 32.826 1.00 89.69 320 VAL A N 1
ATOM 2391 C CA . VAL A 1 320 ? -2.178 1.673 31.487 1.00 89.69 320 VAL A CA 1
ATOM 2392 C C . VAL A 1 320 ? -3.347 0.908 30.877 1.00 89.69 320 VAL A C 1
ATOM 2394 O O . VAL A 1 320 ? -3.259 -0.287 30.590 1.00 89.69 320 VAL A O 1
ATOM 2397 N N . SER A 1 321 ? -4.457 1.602 30.630 1.00 92.31 321 SER A N 1
ATOM 2398 C CA . SER A 1 321 ? -5.628 0.987 30.013 1.00 92.31 321 SER A CA 1
ATOM 2399 C C . SER A 1 321 ? -5.440 0.802 28.503 1.00 92.31 321 SER A C 1
ATOM 2401 O O . SER A 1 321 ? -4.686 1.518 27.838 1.00 92.31 321 SER A O 1
ATOM 2403 N N . LYS A 1 322 ? -6.217 -0.105 27.898 1.00 91.06 322 LYS A N 1
ATOM 2404 C CA . LYS A 1 322 ? -6.267 -0.252 26.432 1.00 91.06 322 LYS A CA 1
ATOM 2405 C C . LYS A 1 322 ? -6.604 1.073 25.725 1.00 91.06 322 LYS A C 1
ATOM 2407 O O . LYS A 1 322 ? -6.064 1.355 24.657 1.00 91.06 322 LYS A O 1
ATOM 2412 N N . ARG A 1 323 ? -7.459 1.902 26.336 1.00 91.38 323 ARG A N 1
ATOM 2413 C CA . ARG A 1 323 ? -7.844 3.222 25.813 1.00 91.38 323 ARG A CA 1
ATOM 2414 C C . ARG A 1 323 ? -6.663 4.197 25.808 1.00 91.38 323 ARG A C 1
ATOM 2416 O O . ARG A 1 323 ? -6.547 5.001 24.885 1.00 91.38 323 ARG A O 1
ATOM 2423 N N . ASP A 1 324 ? -5.768 4.102 26.790 1.00 89.31 324 ASP A N 1
ATOM 2424 C CA . ASP A 1 324 ? -4.538 4.900 26.840 1.00 89.31 324 ASP A CA 1
ATOM 2425 C C . ASP A 1 324 ? -3.576 4.505 25.726 1.00 89.31 324 ASP A C 1
ATOM 2427 O O . ASP A 1 324 ? -3.067 5.374 25.021 1.00 89.31 324 ASP A O 1
ATOM 2431 N N . LEU A 1 325 ? -3.396 3.202 25.495 1.00 89.25 325 LEU A N 1
ATOM 2432 C CA . LEU A 1 325 ? -2.578 2.698 24.388 1.00 89.25 325 LEU A CA 1
ATOM 2433 C C . LEU A 1 325 ? -3.118 3.154 23.026 1.00 89.25 325 LEU A C 1
ATOM 2435 O O . LEU A 1 325 ? -2.354 3.599 22.168 1.00 89.25 325 LEU A O 1
ATOM 2439 N N . GLU A 1 326 ? -4.437 3.091 22.825 1.00 90.25 326 GLU A N 1
ATOM 2440 C CA . GLU A 1 326 ? -5.081 3.569 21.597 1.00 90.25 326 GLU A CA 1
ATOM 2441 C C . GLU A 1 326 ? -4.879 5.077 21.399 1.00 90.25 326 GLU A C 1
ATOM 2443 O O . GLU A 1 326 ? -4.505 5.510 20.304 1.00 90.25 326 GLU A O 1
ATOM 2448 N N . ARG A 1 327 ? -5.049 5.872 22.462 1.00 92.12 327 ARG A N 1
ATOM 2449 C CA . ARG A 1 327 ? -4.796 7.318 22.454 1.00 92.12 327 ARG A CA 1
ATOM 2450 C C . ARG A 1 327 ? -3.336 7.640 22.127 1.00 92.12 327 ARG A C 1
ATOM 2452 O O . ARG A 1 327 ? -3.093 8.403 21.193 1.00 92.12 327 ARG A O 1
ATOM 2459 N N . ARG A 1 328 ? -2.372 6.989 22.785 1.00 92.12 328 ARG A N 1
ATOM 2460 C CA . ARG A 1 328 ? -0.932 7.134 22.495 1.00 92.12 328 ARG A CA 1
ATOM 2461 C C . ARG A 1 328 ? -0.602 6.751 21.054 1.00 92.12 328 ARG A C 1
ATOM 2463 O O . ARG A 1 328 ? 0.155 7.448 20.383 1.00 92.12 328 ARG A O 1
ATOM 2470 N N . ALA A 1 329 ? -1.211 5.692 20.519 1.00 88.19 329 ALA A N 1
ATOM 2471 C CA . ALA A 1 329 ? -1.018 5.291 19.126 1.00 88.19 329 ALA A CA 1
ATOM 2472 C C . ALA A 1 329 ? -1.587 6.318 18.130 1.00 88.19 329 ALA A C 1
ATOM 2474 O O . ALA A 1 329 ? -1.000 6.551 17.067 1.00 88.19 329 ALA A O 1
ATOM 2475 N N . VAL A 1 330 ? -2.729 6.939 18.443 1.00 89.56 330 VAL A N 1
ATOM 2476 C CA . VAL A 1 330 ? -3.284 8.048 17.653 1.00 89.56 330 VAL A CA 1
ATOM 2477 C C . VAL A 1 330 ? -2.359 9.260 17.717 1.00 89.56 330 VAL A C 1
ATOM 2479 O O . VAL A 1 330 ? -2.010 9.790 16.660 1.00 89.56 330 VAL A O 1
ATOM 2482 N N . PHE A 1 331 ? -1.894 9.637 18.908 1.00 92.69 331 PHE A N 1
ATOM 2483 C CA . PHE A 1 331 ? -0.955 10.738 19.101 1.00 92.69 331 PHE A CA 1
ATOM 2484 C C . PHE A 1 331 ? 0.356 10.520 18.337 1.00 92.69 331 PHE A C 1
ATOM 2486 O O . PHE A 1 331 ? 0.750 11.362 17.532 1.00 92.69 331 PHE A O 1
ATOM 2493 N N . ALA A 1 332 ? 0.982 9.348 18.467 1.00 89.50 332 ALA A N 1
ATOM 2494 C CA . ALA A 1 332 ? 2.225 9.014 17.773 1.00 89.50 332 ALA A CA 1
ATOM 2495 C C . ALA A 1 332 ? 2.089 9.069 16.237 1.00 89.50 332 ALA A C 1
ATOM 2497 O O . ALA A 1 332 ? 3.057 9.348 15.528 1.00 89.50 332 ALA A O 1
ATOM 2498 N N . ARG A 1 333 ? 0.888 8.819 15.694 1.00 89.88 333 ARG A N 1
ATOM 2499 C CA . ARG A 1 333 ? 0.589 9.008 14.262 1.00 89.88 333 ARG A CA 1
ATOM 2500 C C . ARG A 1 333 ? 0.325 10.468 13.905 1.00 89.88 333 ARG A C 1
ATOM 2502 O O . ARG A 1 333 ? 0.737 10.903 12.832 1.00 89.88 333 ARG A O 1
ATOM 2509 N N . ALA A 1 334 ? -0.376 11.203 14.764 1.00 90.31 334 ALA A N 1
ATOM 2510 C CA . ALA A 1 334 ? -0.681 12.612 14.555 1.00 90.31 334 ALA A CA 1
ATOM 2511 C C . ALA A 1 334 ? 0.595 13.461 14.579 1.00 90.31 334 ALA A C 1
ATOM 2513 O O . ALA A 1 334 ? 0.797 14.285 13.687 1.00 90.31 334 ALA A O 1
ATOM 2514 N N . ILE A 1 335 ? 1.497 13.194 15.527 1.00 94.00 335 ILE A N 1
ATOM 2515 C CA . ILE A 1 335 ? 2.700 13.997 15.719 1.00 94.00 335 ILE A CA 1
ATOM 2516 C C . ILE A 1 335 ? 3.672 13.903 14.534 1.00 94.00 335 ILE A C 1
ATOM 2518 O O . ILE A 1 335 ? 4.309 14.888 14.174 1.00 94.00 335 ILE A O 1
ATOM 2522 N N . LYS A 1 336 ? 3.686 12.767 13.820 1.00 90.75 336 LYS A N 1
ATOM 2523 C CA . LYS A 1 336 ? 4.468 12.575 12.584 1.00 90.75 336 LYS A CA 1
ATOM 2524 C C . LYS A 1 336 ? 4.082 13.527 11.447 1.00 90.75 336 LYS A C 1
ATOM 2526 O O . LYS A 1 336 ? 4.763 13.554 10.428 1.00 90.75 336 LYS A O 1
ATOM 2531 N N . ARG A 1 337 ? 2.994 14.295 11.573 1.00 91.62 337 ARG A N 1
ATOM 2532 C CA . ARG A 1 337 ? 2.598 15.321 10.593 1.00 91.62 337 ARG A CA 1
ATOM 2533 C C . ARG A 1 337 ? 3.307 16.658 10.810 1.00 91.62 337 ARG A C 1
ATOM 2535 O O . ARG A 1 337 ? 3.341 17.468 9.885 1.00 91.62 337 ARG A O 1
ATOM 2542 N N . TYR A 1 338 ? 3.872 16.889 11.994 1.00 94.06 338 TYR A N 1
ATOM 2543 C CA . TYR A 1 338 ? 4.570 18.128 12.314 1.00 94.06 338 TYR A CA 1
ATOM 2544 C C . TYR A 1 338 ? 5.997 18.070 11.785 1.00 94.06 338 TYR A C 1
ATOM 2546 O O . TYR A 1 338 ? 6.759 17.159 12.115 1.00 94.06 338 TYR A O 1
ATOM 2554 N N . ARG A 1 339 ? 6.352 19.057 10.958 1.00 93.94 339 ARG A N 1
ATOM 2555 C CA . ARG A 1 339 ? 7.737 19.279 10.547 1.00 93.94 339 ARG A CA 1
ATOM 2556 C C . ARG A 1 339 ? 8.491 19.986 11.660 1.00 93.94 339 ARG A C 1
ATOM 2558 O O . ARG A 1 339 ? 7.957 20.900 12.281 1.00 93.94 339 ARG A O 1
ATOM 2565 N N . CYS A 1 340 ? 9.735 19.593 11.871 1.00 95.62 340 CYS A N 1
ATOM 2566 C CA . CYS A 1 340 ? 10.577 20.137 12.923 1.00 95.62 340 CYS A CA 1
ATOM 2567 C C . CYS A 1 340 ? 11.986 20.426 12.400 1.00 95.62 340 CYS A C 1
ATOM 2569 O O . CYS A 1 340 ? 12.506 19.723 11.532 1.00 95.62 340 CYS A O 1
ATOM 2571 N N . GLY A 1 341 ? 12.596 21.478 12.946 1.00 92.31 341 GLY A N 1
ATOM 2572 C CA . GLY A 1 341 ? 14.038 21.723 12.849 1.00 92.31 341 GLY A CA 1
ATOM 2573 C C . GLY A 1 341 ? 14.783 21.359 14.137 1.00 92.31 341 GLY A C 1
ATOM 2574 O O . GLY A 1 341 ? 15.974 21.072 14.092 1.00 92.31 341 GLY A O 1
ATOM 2575 N N . THR A 1 342 ? 14.082 21.345 15.275 1.00 94.88 342 THR A N 1
ATOM 2576 C CA . THR A 1 342 ? 14.621 21.078 16.615 1.00 94.88 342 THR A CA 1
ATOM 2577 C C . THR A 1 342 ? 13.601 20.316 17.463 1.00 94.88 342 THR A C 1
ATOM 2579 O O . THR A 1 342 ? 12.400 20.345 17.175 1.00 94.88 342 THR A O 1
ATOM 2582 N N . ASP A 1 343 ? 14.066 19.664 18.530 1.00 93.88 343 ASP A N 1
ATOM 2583 C CA . ASP A 1 343 ? 13.220 18.870 19.437 1.00 93.88 343 ASP A CA 1
ATOM 2584 C C . ASP A 1 343 ? 12.165 19.728 20.157 1.00 93.88 343 ASP A C 1
ATOM 2586 O O . ASP A 1 343 ? 11.041 19.278 20.384 1.00 93.88 343 ASP A O 1
ATOM 2590 N N . ASN A 1 344 ? 12.466 21.010 20.401 1.00 96.00 344 ASN A N 1
ATOM 2591 C CA . ASN A 1 344 ? 11.548 21.969 21.026 1.00 96.00 344 ASN A CA 1
ATOM 2592 C C . ASN A 1 344 ? 10.238 22.153 20.249 1.00 96.00 344 ASN A C 1
ATOM 2594 O O . ASN A 1 344 ? 9.193 22.383 20.855 1.00 96.00 344 ASN A O 1
ATOM 2598 N N . VAL A 1 345 ? 10.265 22.045 18.915 1.00 95.00 345 VAL A N 1
ATOM 2599 C CA . VAL A 1 345 ? 9.040 22.112 18.097 1.00 95.00 345 VAL A CA 1
ATOM 2600 C C . VAL A 1 345 ? 8.124 20.933 18.417 1.00 95.00 345 VAL A C 1
ATOM 2602 O O . VAL A 1 345 ? 6.910 21.095 18.507 1.00 95.00 345 VAL A O 1
ATOM 2605 N N . CYS A 1 346 ? 8.706 19.757 18.628 1.00 96.56 346 CYS A N 1
ATOM 2606 C CA . CYS A 1 346 ? 7.954 18.545 18.905 1.00 96.56 346 CYS A CA 1
ATOM 2607 C C . CYS A 1 346 ? 7.434 18.501 20.340 1.00 96.56 346 CYS A C 1
ATOM 2609 O O . CYS A 1 346 ? 6.298 18.089 20.548 1.00 96.56 346 CYS A O 1
ATOM 2611 N N . LEU A 1 347 ? 8.212 18.999 21.306 1.00 95.56 347 LEU A N 1
ATOM 2612 C CA . LEU A 1 347 ? 7.757 19.165 22.690 1.00 95.56 347 LEU A CA 1
ATOM 2613 C C . LEU A 1 347 ? 6.539 20.095 22.780 1.00 95.56 347 LEU A C 1
ATOM 2615 O O . LEU A 1 347 ? 5.581 19.775 23.472 1.00 95.56 347 LEU A O 1
ATOM 2619 N N . LYS A 1 348 ? 6.516 21.193 22.010 1.00 95.75 348 LYS A N 1
ATOM 2620 C CA . LYS A 1 348 ? 5.353 22.099 21.938 1.00 95.75 348 LYS A CA 1
ATOM 2621 C C . LYS A 1 348 ? 4.114 21.472 21.290 1.00 95.75 348 LYS A C 1
ATOM 2623 O O . LYS A 1 348 ? 3.012 21.964 21.504 1.00 95.75 348 LYS A O 1
ATOM 2628 N N . ALA A 1 349 ? 4.279 20.419 20.487 1.00 93.88 349 ALA A N 1
ATOM 2629 C CA . ALA A 1 349 ? 3.165 19.698 19.871 1.00 93.88 349 ALA A CA 1
ATOM 2630 C C . ALA A 1 349 ? 2.513 18.675 20.823 1.00 93.88 349 ALA A C 1
ATOM 2632 O O . ALA A 1 349 ? 1.471 18.111 20.488 1.00 93.88 349 ALA A O 1
ATOM 2633 N N . VAL A 1 350 ? 3.109 18.423 21.996 1.00 95.94 350 VAL A N 1
ATOM 2634 C CA . VAL A 1 350 ? 2.534 17.556 23.030 1.00 95.94 350 VAL A CA 1
ATOM 2635 C C . VAL A 1 350 ? 1.425 18.314 23.753 1.00 95.94 350 VAL A C 1
ATOM 2637 O O . VAL A 1 350 ? 1.683 19.240 24.515 1.00 95.94 350 VAL A O 1
ATOM 2640 N N . THR A 1 351 ? 0.177 17.911 23.520 1.00 91.75 351 THR A N 1
ATOM 2641 C CA . THR A 1 351 ? -1.003 18.521 24.154 1.00 91.75 351 THR A CA 1
ATOM 2642 C C . THR A 1 351 ? -1.324 17.929 25.523 1.00 91.75 351 THR A C 1
ATOM 2644 O O . THR A 1 351 ? -1.907 18.612 26.359 1.00 91.75 351 THR A O 1
ATOM 2647 N N . SER A 1 352 ? -0.950 16.671 25.771 1.00 93.69 352 SER A N 1
ATOM 2648 C CA . SER A 1 352 ? -1.071 16.028 27.079 1.00 93.69 352 SER A CA 1
ATOM 2649 C C . SER A 1 352 ? 0.207 15.255 27.407 1.00 93.69 352 SER A C 1
ATOM 2651 O O . SER A 1 352 ? 0.630 14.435 26.591 1.00 93.69 352 SER A O 1
ATOM 2653 N N . PRO A 1 353 ? 0.799 15.425 28.605 1.00 92.19 353 PRO A N 1
ATOM 2654 C CA . PRO A 1 353 ? 1.944 14.618 29.033 1.00 92.19 353 PRO A CA 1
ATOM 2655 C C . PRO A 1 353 ? 1.664 13.109 28.998 1.00 92.19 353 PRO A C 1
ATOM 2657 O O . PRO A 1 353 ? 2.566 12.327 28.732 1.00 92.19 353 PRO A O 1
ATOM 2660 N N . SER A 1 354 ? 0.403 12.701 29.196 1.00 91.00 354 SER A N 1
ATOM 2661 C CA . SER A 1 354 ? -0.021 11.291 29.170 1.00 91.00 354 SER A CA 1
ATOM 2662 C C . SER A 1 354 ? 0.041 10.627 27.783 1.00 91.00 354 SER A C 1
ATOM 2664 O O . SER A 1 354 ? 0.051 9.393 27.687 1.00 91.00 354 SER A O 1
ATOM 2666 N N . ASP A 1 355 ? 0.111 11.432 26.713 1.00 91.50 355 ASP A N 1
ATOM 2667 C CA . ASP A 1 355 ? 0.257 10.956 25.334 1.00 91.50 355 ASP A CA 1
ATOM 2668 C C . ASP A 1 355 ? 1.682 10.458 25.037 1.00 91.50 355 ASP A C 1
ATOM 2670 O O . ASP A 1 355 ? 1.906 9.716 24.073 1.00 91.50 355 ASP A O 1
ATOM 2674 N N . VAL A 1 356 ? 2.645 10.843 25.878 1.00 94.00 356 VAL A N 1
ATOM 2675 C CA . VAL A 1 356 ? 4.015 10.337 25.869 1.00 94.00 356 VAL A CA 1
ATOM 2676 C C . VAL A 1 356 ? 4.106 9.256 26.952 1.00 94.00 356 VAL A C 1
ATOM 2678 O O . VAL A 1 356 ? 3.686 9.495 28.084 1.00 94.00 356 VAL A O 1
ATOM 2681 N N . PRO A 1 357 ? 4.589 8.041 26.641 1.00 92.88 357 PRO A N 1
ATOM 2682 C CA . PRO A 1 357 ? 4.743 7.013 27.665 1.00 92.88 357 PRO A CA 1
ATOM 2683 C C . PRO A 1 357 ? 5.739 7.447 28.744 1.00 92.88 357 PRO A C 1
ATOM 2685 O O . PRO A 1 357 ? 6.605 8.285 28.497 1.00 92.88 357 PRO A O 1
ATOM 2688 N N . THR A 1 358 ? 5.654 6.842 29.927 1.00 93.19 358 THR A N 1
ATOM 2689 C CA . THR A 1 358 ? 6.672 6.978 30.978 1.00 93.19 358 THR A CA 1
ATOM 2690 C C . THR A 1 358 ? 8.046 6.636 30.401 1.00 93.19 358 THR A C 1
ATOM 2692 O O . THR A 1 358 ? 8.157 5.674 29.648 1.00 93.19 358 THR A O 1
ATOM 2695 N N . ASN A 1 359 ? 9.086 7.426 30.693 1.00 93.44 359 ASN A N 1
ATOM 2696 C CA . ASN A 1 359 ? 10.422 7.326 30.065 1.00 93.44 359 ASN A CA 1
ATOM 2697 C C . ASN A 1 359 ? 10.429 7.534 28.536 1.00 93.44 359 ASN A C 1
ATOM 2699 O O . ASN A 1 359 ? 11.428 7.279 27.859 1.00 93.44 359 ASN A O 1
ATOM 2703 N N . GLY A 1 360 ? 9.316 8.007 27.983 1.00 92.88 360 GLY A N 1
ATOM 2704 C CA . GLY A 1 360 ? 9.186 8.460 26.614 1.00 92.88 360 GLY A CA 1
ATOM 2705 C C . GLY A 1 360 ? 9.726 9.869 26.440 1.00 92.88 360 GLY A C 1
ATOM 2706 O O . GLY A 1 360 ? 9.732 10.688 27.357 1.00 92.88 360 GLY A O 1
ATOM 2707 N N . LEU A 1 361 ? 10.165 10.163 25.226 1.00 94.44 361 LEU A N 1
ATOM 2708 C CA . LEU A 1 361 ? 10.521 11.507 24.804 1.00 94.44 361 LEU A CA 1
ATOM 2709 C C . LEU A 1 361 ? 9.977 11.765 23.409 1.00 94.44 361 LEU A C 1
ATOM 2711 O O . LEU A 1 361 ? 9.770 10.848 22.610 1.00 94.44 361 LEU A O 1
ATOM 2715 N N . VAL A 1 362 ? 9.769 13.036 23.103 1.00 95.44 362 VAL A N 1
ATOM 2716 C CA . VAL A 1 362 ? 9.408 13.470 21.762 1.00 95.44 362 VAL A CA 1
ATOM 2717 C C . VAL A 1 362 ? 10.583 14.231 21.182 1.00 95.44 362 VAL A C 1
ATOM 2719 O O . VAL A 1 362 ? 11.090 15.159 21.802 1.00 95.44 362 VAL A O 1
ATOM 2722 N N . TYR A 1 363 ? 11.016 13.831 19.993 1.00 94.69 363 TYR A N 1
ATOM 2723 C CA . TYR A 1 363 ? 12.197 14.387 19.349 1.00 94.69 363 TYR A CA 1
ATOM 2724 C C . TYR A 1 363 ? 11.948 14.650 17.870 1.00 94.69 363 TYR A C 1
ATOM 2726 O O . TYR A 1 363 ? 11.038 14.093 17.243 1.00 94.69 363 TYR A O 1
ATOM 2734 N N . CYS A 1 364 ? 12.780 15.510 17.302 1.00 95.19 364 CYS A N 1
ATOM 2735 C CA . CYS A 1 364 ? 12.817 15.769 15.886 1.00 95.19 364 CYS A CA 1
ATOM 2736 C C . CYS A 1 364 ? 13.686 14.722 15.195 1.00 95.19 364 CYS A C 1
ATOM 2738 O O . CYS A 1 364 ? 14.907 14.663 15.370 1.00 95.19 364 CYS A O 1
ATOM 2740 N N . ASN A 1 365 ? 13.071 13.884 14.364 1.00 88.62 365 ASN A N 1
ATOM 2741 C CA . ASN A 1 365 ? 13.828 12.913 13.596 1.00 88.62 365 ASN A CA 1
ATOM 2742 C C . ASN A 1 365 ? 14.632 13.646 12.510 1.00 88.62 365 ASN A C 1
ATOM 2744 O O . ASN A 1 365 ? 14.078 14.057 11.491 1.00 88.62 365 ASN A O 1
ATOM 2748 N N . LYS A 1 366 ? 15.951 13.759 12.712 1.00 84.25 366 LYS A N 1
ATOM 2749 C CA . LYS A 1 366 ? 16.880 14.491 11.829 1.00 84.25 366 LYS A CA 1
ATOM 2750 C C . LYS A 1 366 ? 16.870 14.026 10.369 1.00 84.25 366 LYS A C 1
ATOM 2752 O O . LYS A 1 366 ? 17.227 14.798 9.493 1.00 84.25 366 LYS A O 1
ATOM 2757 N N . VAL A 1 367 ? 16.470 12.782 10.099 1.00 79.56 367 VAL A N 1
ATOM 2758 C CA . VAL A 1 367 ? 16.432 12.220 8.738 1.00 79.56 367 VAL A CA 1
ATOM 2759 C C . VAL A 1 367 ? 15.141 12.597 8.017 1.00 79.56 367 VAL A C 1
ATOM 2761 O O . VAL A 1 367 ? 15.143 12.869 6.819 1.00 79.56 367 VAL A O 1
ATOM 2764 N N . THR A 1 368 ? 14.016 12.583 8.732 1.00 84.25 368 THR A N 1
ATOM 2765 C CA . THR A 1 368 ? 12.697 12.853 8.135 1.00 84.25 368 THR A CA 1
ATOM 2766 C C . THR A 1 368 ? 12.246 14.301 8.305 1.00 84.25 368 THR A C 1
ATOM 2768 O O . THR A 1 368 ? 11.337 14.725 7.597 1.00 84.25 368 THR A O 1
ATOM 2771 N N . HIS A 1 369 ? 12.882 15.056 9.207 1.00 90.12 369 HIS A N 1
ATOM 2772 C CA . HIS A 1 369 ? 12.444 16.369 9.688 1.00 90.12 369 HIS A CA 1
ATOM 2773 C C . HIS A 1 369 ? 10.999 16.362 10.202 1.00 90.12 369 HIS A C 1
ATOM 2775 O O . HIS A 1 369 ? 10.277 17.348 10.061 1.00 90.12 369 HIS A O 1
ATOM 2781 N N . LEU A 1 370 ? 10.565 15.230 10.763 1.00 92.31 370 LEU A N 1
ATOM 2782 C CA . LEU A 1 370 ? 9.244 15.040 11.350 1.00 92.31 370 LEU A CA 1
ATOM 2783 C C . LEU A 1 370 ? 9.379 14.708 12.832 1.00 92.31 370 LEU A C 1
ATOM 2785 O O . LEU A 1 370 ? 10.335 14.046 13.247 1.00 92.31 370 LEU A O 1
ATOM 2789 N N . CYS A 1 371 ? 8.401 15.138 13.620 1.00 95.50 371 CYS A N 1
ATOM 2790 C CA . CYS A 1 371 ? 8.341 14.774 15.026 1.00 95.50 371 CYS A CA 1
ATOM 2791 C C . CYS A 1 371 ? 8.060 13.278 15.200 1.00 95.50 371 CYS A C 1
ATOM 2793 O O . CYS A 1 371 ? 7.247 12.684 14.485 1.00 95.50 371 CYS A O 1
ATOM 2795 N N . ALA A 1 372 ? 8.733 12.668 16.169 1.00 93.06 372 ALA A N 1
ATOM 2796 C CA . ALA A 1 372 ? 8.573 11.269 16.522 1.00 93.06 372 ALA A CA 1
ATOM 2797 C C . ALA A 1 372 ? 8.514 11.105 18.042 1.00 93.06 372 ALA A C 1
ATOM 2799 O O . ALA A 1 372 ? 9.089 11.895 18.789 1.00 93.06 372 ALA A O 1
ATOM 2800 N N . VAL A 1 373 ? 7.823 10.055 18.482 1.00 92.69 373 VAL A N 1
ATOM 2801 C CA . VAL A 1 373 ? 7.871 9.582 19.867 1.00 92.69 373 VAL A CA 1
ATOM 2802 C C . VAL A 1 373 ? 8.926 8.485 19.935 1.00 92.69 373 VAL A C 1
ATOM 2804 O O . VAL A 1 373 ? 8.922 7.577 19.102 1.00 92.69 373 VAL A O 1
ATOM 2807 N N . GLY A 1 374 ? 9.828 8.592 20.900 1.00 90.56 374 GLY A N 1
ATOM 2808 C CA . GLY A 1 374 ? 10.839 7.595 21.229 1.00 90.56 374 GLY A CA 1
ATOM 2809 C C . GLY A 1 374 ? 10.918 7.394 22.736 1.00 90.56 374 GLY A C 1
ATOM 2810 O O . GLY A 1 374 ? 10.072 7.888 23.480 1.00 90.56 374 GLY A O 1
ATOM 2811 N N . CYS A 1 375 ? 11.945 6.683 23.178 1.00 91.38 375 CYS A N 1
ATOM 2812 C CA . CYS A 1 375 ? 12.228 6.470 24.591 1.00 91.38 375 CYS A CA 1
ATOM 2813 C C . CYS A 1 375 ? 13.585 7.058 24.963 1.00 91.38 375 CYS A C 1
ATOM 2815 O O . CYS A 1 375 ? 14.442 7.260 24.100 1.00 91.38 375 CYS A O 1
ATOM 2817 N N . GLN A 1 376 ? 13.767 7.343 26.249 1.00 88.88 376 GLN A N 1
ATOM 2818 C CA . GLN A 1 376 ? 15.054 7.736 26.807 1.00 88.88 376 GLN A CA 1
ATOM 2819 C C . GLN A 1 376 ? 16.111 6.634 26.603 1.00 88.88 376 GLN A C 1
ATOM 2821 O O . GLN A 1 376 ? 15.758 5.460 26.446 1.00 88.88 376 GLN A O 1
ATOM 2826 N N . PRO A 1 377 ? 17.412 6.983 26.584 1.00 80.94 377 PRO A N 1
ATOM 2827 C CA . PRO A 1 377 ? 18.484 5.992 26.520 1.00 80.94 377 PRO A CA 1
ATOM 2828 C C . PRO A 1 377 ? 18.311 4.901 27.585 1.00 80.94 377 PRO A C 1
ATOM 2830 O O . PRO A 1 377 ? 18.016 5.199 28.737 1.00 80.94 377 PRO A O 1
ATOM 2833 N N . GLY A 1 378 ? 18.480 3.637 27.190 1.00 81.12 378 GLY A N 1
ATOM 2834 C CA . GLY A 1 378 ? 18.234 2.478 28.060 1.00 81.12 378 GLY A CA 1
ATOM 2835 C C . GLY A 1 378 ? 16.808 1.918 27.999 1.00 81.12 378 GLY A C 1
ATOM 2836 O O . GLY A 1 378 ? 16.553 0.875 28.598 1.00 81.12 378 GLY A O 1
ATOM 2837 N N . PHE A 1 379 ? 15.904 2.549 27.242 1.00 87.81 379 PHE A N 1
ATOM 2838 C CA . PHE A 1 379 ? 14.531 2.088 27.039 1.00 87.81 379 PHE A CA 1
ATOM 2839 C C . PHE A 1 379 ? 14.212 1.855 25.554 1.00 87.81 379 PHE A C 1
ATOM 2841 O O . PHE A 1 379 ? 14.746 2.532 24.674 1.00 87.81 379 PHE A O 1
ATOM 2848 N N . ILE A 1 380 ? 13.282 0.939 25.269 1.00 88.69 380 ILE A N 1
ATOM 2849 C CA . ILE A 1 380 ? 12.738 0.702 23.920 1.00 88.69 380 ILE A CA 1
ATOM 2850 C C . ILE A 1 380 ? 11.245 0.966 23.842 1.00 88.69 380 ILE A C 1
ATOM 2852 O O . ILE A 1 380 ? 10.502 0.614 24.752 1.00 88.69 380 ILE A O 1
ATOM 2856 N N . LEU A 1 381 ? 10.795 1.527 22.719 1.00 88.12 381 LEU A N 1
ATOM 2857 C CA . LEU A 1 381 ? 9.375 1.751 22.476 1.00 88.12 381 LEU A CA 1
ATOM 2858 C C . LEU A 1 381 ? 8.734 0.472 21.929 1.00 88.12 381 LEU A C 1
ATOM 2860 O O . LEU A 1 381 ? 8.956 0.104 20.776 1.00 88.12 381 LEU A O 1
ATOM 2864 N N . ALA A 1 382 ? 7.901 -0.185 22.728 1.00 86.75 382 ALA A N 1
ATOM 2865 C CA . ALA A 1 382 ? 7.178 -1.388 22.337 1.00 86.75 382 ALA A CA 1
ATOM 2866 C C . ALA A 1 382 ? 5.722 -1.303 22.789 1.00 86.75 382 ALA A C 1
ATOM 2868 O O . ALA A 1 382 ? 5.430 -0.944 23.920 1.00 86.75 382 ALA A O 1
ATOM 2869 N N . GLY A 1 383 ? 4.780 -1.573 21.882 1.00 83.88 383 GLY A N 1
ATOM 2870 C CA . GLY A 1 383 ? 3.349 -1.532 22.212 1.00 83.88 383 GLY A CA 1
ATOM 2871 C C . GLY A 1 383 ? 2.818 -0.171 22.687 1.00 83.88 383 GLY A C 1
ATOM 2872 O O . GLY A 1 383 ? 1.702 -0.113 23.183 1.00 83.88 383 GLY A O 1
ATOM 2873 N N . GLY A 1 384 ? 3.576 0.919 22.517 1.00 86.25 384 GLY A N 1
ATOM 2874 C CA . GLY A 1 384 ? 3.215 2.246 23.030 1.00 86.25 384 GLY A CA 1
ATOM 2875 C C . GLY A 1 384 ? 3.732 2.549 24.441 1.00 86.25 384 GLY A C 1
ATOM 2876 O O . GLY A 1 384 ? 3.338 3.571 25.002 1.00 86.25 384 GLY A O 1
ATOM 2877 N N . THR A 1 385 ? 4.613 1.711 24.994 1.00 90.00 385 THR A N 1
ATOM 2878 C CA . THR A 1 385 ? 5.319 1.933 26.265 1.00 90.00 385 THR A CA 1
ATOM 2879 C C . THR A 1 385 ? 6.830 1.825 26.102 1.00 90.00 385 THR A C 1
ATOM 2881 O O . THR A 1 385 ? 7.324 1.203 25.161 1.00 90.00 385 THR A O 1
ATOM 2884 N N . CYS A 1 386 ? 7.568 2.487 26.995 1.00 91.44 386 CYS A N 1
ATOM 2885 C CA . CYS A 1 386 ? 9.023 2.431 27.029 1.00 91.44 386 CYS A CA 1
ATOM 2886 C C . CYS A 1 386 ? 9.476 1.378 28.038 1.00 91.44 386 CYS A C 1
ATOM 2888 O O . CYS A 1 386 ? 9.283 1.541 29.239 1.00 91.44 386 CYS A O 1
ATOM 2890 N N . ILE A 1 387 ? 10.085 0.302 27.548 1.00 90.06 387 ILE A N 1
ATOM 2891 C CA . ILE A 1 387 ? 10.537 -0.824 28.369 1.00 90.06 387 ILE A CA 1
ATOM 2892 C C . ILE A 1 387 ? 12.029 -0.681 28.628 1.00 90.06 387 ILE A C 1
ATOM 2894 O O . ILE A 1 387 ? 12.801 -0.549 27.679 1.00 90.06 387 ILE A O 1
ATOM 2898 N N . ALA A 1 388 ? 12.424 -0.713 29.900 1.00 90.50 388 ALA A N 1
ATOM 2899 C CA . ALA A 1 388 ? 13.825 -0.666 30.301 1.00 90.50 388 ALA A CA 1
ATOM 2900 C C . ALA A 1 388 ? 14.566 -1.935 29.856 1.00 90.50 388 ALA A C 1
ATOM 2902 O O . ALA A 1 388 ? 14.051 -3.047 29.989 1.00 90.50 388 ALA A O 1
ATOM 2903 N N . SER A 1 389 ? 15.794 -1.773 29.370 1.00 91.19 389 SER A N 1
ATOM 2904 C CA . SER A 1 389 ? 16.710 -2.894 29.180 1.00 91.19 389 SER A CA 1
ATOM 2905 C C . SER A 1 389 ? 17.120 -3.463 30.533 1.00 91.19 389 SER A C 1
ATOM 2907 O O . SER A 1 389 ? 17.531 -2.720 31.422 1.00 91.19 389 SER A O 1
ATOM 2909 N N . GLN A 1 390 ? 17.051 -4.783 30.675 1.00 91.50 390 GLN A N 1
ATOM 2910 C CA . GLN A 1 390 ? 17.567 -5.486 31.844 1.00 91.50 390 GLN A CA 1
ATOM 2911 C C . GLN A 1 390 ? 19.099 -5.529 31.735 1.00 91.50 390 GLN A C 1
ATOM 2913 O O . GLN A 1 390 ? 19.606 -6.052 30.740 1.00 91.50 390 GLN A O 1
ATOM 2918 N N . PRO A 1 391 ? 19.858 -4.965 32.695 1.00 90.50 391 PRO A N 1
ATOM 2919 C CA . PRO A 1 391 ? 21.319 -5.024 32.671 1.00 90.50 391 PRO A CA 1
ATOM 2920 C C . PRO A 1 391 ? 21.844 -6.409 33.068 1.00 90.50 391 PRO A C 1
ATOM 2922 O O . PRO A 1 391 ? 22.982 -6.745 32.755 1.00 90.50 391 PRO A O 1
ATOM 2925 N N . THR A 1 392 ? 21.032 -7.222 33.747 1.00 92.31 392 THR A N 1
ATOM 2926 C CA . THR A 1 392 ? 21.376 -8.578 34.177 1.00 92.31 392 THR A CA 1
ATOM 2927 C C . THR A 1 392 ? 20.157 -9.496 34.087 1.00 92.31 392 THR A C 1
ATOM 2929 O O . THR A 1 392 ? 19.028 -9.077 34.331 1.00 92.31 392 THR A O 1
ATOM 2932 N N . CYS A 1 393 ? 20.390 -10.765 33.752 1.00 92.62 393 CYS A N 1
ATOM 2933 C CA . CYS A 1 393 ? 19.393 -11.830 33.763 1.00 92.62 393 CYS A CA 1
ATOM 2934 C C . CYS A 1 393 ? 19.925 -13.009 34.579 1.00 92.62 393 CYS A C 1
ATOM 2936 O O . CYS A 1 393 ? 20.649 -13.865 34.073 1.00 92.62 393 CYS A O 1
ATOM 2938 N N . GLY A 1 394 ? 19.584 -13.050 35.870 1.00 91.25 394 GLY A N 1
ATOM 2939 C CA . GLY A 1 394 ? 20.191 -13.998 36.808 1.00 91.25 394 GLY A CA 1
ATOM 2940 C C . GLY A 1 394 ? 21.694 -13.714 36.971 1.00 91.25 394 GLY A C 1
ATOM 2941 O O . GLY A 1 394 ? 22.042 -12.567 37.246 1.00 91.25 394 GLY A O 1
ATOM 2942 N N . PRO A 1 395 ? 22.590 -14.706 36.794 1.00 92.00 395 PRO A N 1
ATOM 2943 C CA . PRO A 1 395 ? 24.036 -14.494 36.904 1.00 92.00 395 PRO A CA 1
ATOM 2944 C C . PRO A 1 395 ? 24.657 -13.815 35.671 1.00 92.00 395 PRO A C 1
ATOM 2946 O O . PRO A 1 395 ? 25.821 -13.425 35.712 1.00 92.00 395 PRO A O 1
ATOM 2949 N N . ASN A 1 396 ? 23.916 -13.694 34.565 1.00 92.44 396 ASN A N 1
ATOM 2950 C CA . ASN A 1 396 ? 24.458 -13.193 33.307 1.00 92.44 396 ASN A CA 1
ATOM 2951 C C . ASN A 1 396 ? 24.265 -11.679 33.188 1.00 92.44 396 ASN A C 1
ATOM 2953 O O . ASN A 1 396 ? 23.142 -11.184 33.284 1.00 92.44 396 ASN A O 1
ATOM 2957 N N . THR A 1 397 ? 25.344 -10.949 32.915 1.00 93.31 397 THR A N 1
ATOM 2958 C CA . THR A 1 397 ? 25.283 -9.528 32.551 1.00 93.31 397 THR A CA 1
ATOM 2959 C C . THR A 1 397 ? 24.856 -9.387 31.096 1.00 93.31 397 THR A C 1
ATOM 2961 O O . THR A 1 397 ? 25.473 -9.958 30.196 1.00 93.31 397 THR A O 1
ATOM 2964 N N . CYS A 1 398 ? 23.801 -8.618 30.856 1.00 91.94 398 CYS A N 1
ATOM 2965 C CA . CYS A 1 398 ? 23.338 -8.302 29.518 1.00 91.94 398 CYS A CA 1
ATOM 2966 C C . CYS A 1 398 ? 24.073 -7.080 28.969 1.00 91.94 398 CYS A C 1
ATOM 2968 O O . CYS A 1 398 ? 24.463 -6.173 29.704 1.00 91.94 398 CYS A O 1
ATOM 2970 N N . GLY A 1 399 ? 24.250 -7.046 27.649 1.00 87.25 399 GLY A N 1
ATOM 2971 C CA . GLY A 1 399 ? 24.796 -5.873 26.982 1.00 87.25 399 GLY A CA 1
ATOM 2972 C C . GLY A 1 399 ? 23.849 -4.673 27.053 1.00 87.25 399 GLY A C 1
ATOM 2973 O O . GLY A 1 399 ? 22.714 -4.751 27.519 1.00 87.25 399 GLY A O 1
ATOM 2974 N N . THR A 1 400 ? 24.298 -3.552 26.504 1.00 84.75 400 THR A N 1
ATOM 2975 C CA . THR A 1 400 ? 23.415 -2.451 26.114 1.00 84.75 400 THR A CA 1
ATOM 2976 C C . THR A 1 400 ? 23.546 -2.252 24.613 1.00 84.75 400 THR A C 1
ATOM 2978 O O . THR A 1 400 ? 24.598 -2.509 24.026 1.00 84.75 400 THR A O 1
ATOM 2981 N N . THR A 1 401 ? 22.470 -1.839 23.948 1.00 86.88 401 THR A N 1
ATOM 2982 C CA . THR A 1 401 ? 22.545 -1.502 22.527 1.00 86.88 401 THR A CA 1
ATOM 2983 C C . THR A 1 401 ? 21.648 -0.309 22.213 1.00 86.88 401 THR A C 1
ATOM 2985 O O . THR A 1 401 ? 20.539 -0.217 22.742 1.00 86.88 401 THR A O 1
ATOM 2988 N N . PRO A 1 402 ? 22.091 0.631 21.364 1.00 83.62 402 PRO A N 1
ATOM 2989 C CA . PRO A 1 402 ? 21.221 1.694 20.887 1.00 83.62 402 PRO A CA 1
ATOM 2990 C C . PRO A 1 402 ? 20.035 1.113 20.108 1.00 83.62 402 PRO A C 1
ATOM 2992 O O . PRO A 1 402 ? 20.218 0.249 19.252 1.00 83.62 402 PRO A O 1
ATOM 2995 N N . ASN A 1 403 ? 18.829 1.648 20.322 1.00 85.50 403 ASN A N 1
ATOM 2996 C CA . ASN A 1 403 ? 17.602 1.231 19.619 1.00 85.50 403 ASN A CA 1
ATOM 2997 C C . ASN A 1 403 ? 17.214 -0.247 19.851 1.00 85.50 403 ASN A C 1
ATOM 2999 O O . ASN A 1 403 ? 16.566 -0.873 19.005 1.00 85.50 403 ASN A O 1
ATOM 3003 N N . GLY A 1 404 ? 17.613 -0.797 20.998 1.00 89.12 404 GLY A N 1
ATOM 3004 C CA . GLY A 1 404 ? 17.244 -2.128 21.456 1.00 89.12 404 GLY A CA 1
ATOM 3005 C C . GLY A 1 404 ? 17.310 -2.251 22.973 1.00 89.12 404 GLY A C 1
ATOM 3006 O O . GLY A 1 404 ? 17.826 -1.373 23.659 1.00 89.12 404 GLY A O 1
ATOM 3007 N N . ALA A 1 405 ? 16.756 -3.340 23.488 1.00 90.69 405 ALA A N 1
ATOM 3008 C CA . ALA A 1 405 ? 16.815 -3.701 24.895 1.00 90.69 405 ALA A CA 1
ATOM 3009 C C . ALA A 1 405 ? 17.055 -5.198 25.021 1.00 90.69 405 ALA A C 1
ATOM 3011 O O . ALA A 1 405 ? 16.546 -5.992 24.226 1.00 90.69 405 ALA A O 1
ATOM 3012 N N . PHE A 1 406 ? 17.806 -5.575 26.044 1.00 92.06 406 PHE A N 1
ATOM 3013 C CA . PHE A 1 406 ? 17.903 -6.959 26.466 1.00 92.06 406 PHE A CA 1
ATOM 3014 C C . PHE A 1 406 ? 16.790 -7.246 27.462 1.00 92.06 406 PHE A C 1
ATOM 3016 O O . PHE A 1 406 ? 16.599 -6.513 28.432 1.00 92.06 406 PHE A O 1
ATOM 3023 N N . LEU A 1 407 ? 16.035 -8.301 27.187 1.00 91.94 407 LEU A N 1
ATOM 3024 C CA . LEU A 1 407 ? 14.986 -8.807 28.056 1.00 91.94 407 LEU A CA 1
ATOM 3025 C C . LEU A 1 407 ? 15.404 -10.170 28.593 1.00 91.94 407 LEU A C 1
ATOM 3027 O O . LEU A 1 407 ? 16.026 -10.959 27.877 1.00 91.94 407 LEU A O 1
ATOM 3031 N N . CYS A 1 408 ? 15.034 -10.463 29.833 1.00 90.69 408 CYS A N 1
ATOM 3032 C CA . CYS A 1 408 ? 15.326 -11.756 30.427 1.00 90.69 408 CYS A CA 1
ATOM 3033 C C . CYS A 1 408 ? 14.316 -12.789 29.959 1.00 90.69 408 CYS A C 1
ATOM 3035 O O . CYS A 1 408 ? 13.127 -12.702 30.268 1.00 90.69 408 CYS A O 1
ATOM 3037 N N . SER A 1 409 ? 14.794 -13.793 29.232 1.00 86.12 409 SER A N 1
ATOM 3038 C CA . SER A 1 409 ? 14.047 -15.032 29.079 1.00 86.12 409 SER A CA 1
ATOM 3039 C C . SER A 1 409 ? 14.385 -15.979 30.236 1.00 86.12 409 SER A C 1
ATOM 3041 O O . SER A 1 409 ? 15.383 -15.805 30.947 1.00 86.12 409 SER A O 1
ATOM 3043 N N . GLY A 1 410 ? 13.502 -16.950 30.486 1.00 79.12 410 GLY A N 1
ATOM 3044 C CA . GLY A 1 410 ? 13.701 -17.941 31.547 1.00 79.12 410 GLY A CA 1
ATOM 3045 C C . GLY A 1 410 ? 15.074 -18.619 31.443 1.00 79.12 410 GLY A C 1
ATOM 3046 O O . GLY A 1 410 ? 15.603 -18.770 30.346 1.00 79.12 410 GLY A O 1
ATOM 3047 N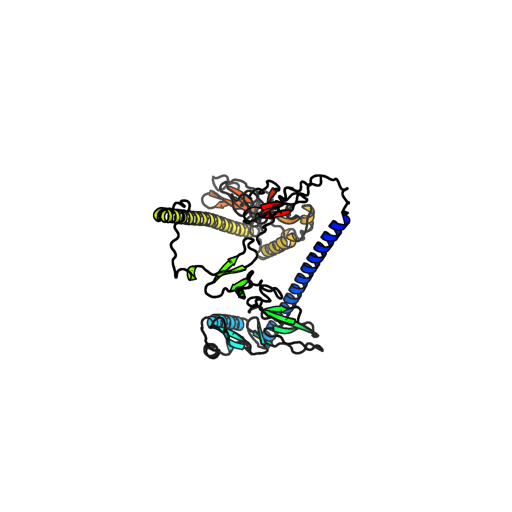 N . ALA A 1 411 ? 15.639 -19.013 32.590 1.00 82.94 411 ALA A N 1
ATOM 3048 C CA . ALA A 1 411 ? 17.010 -19.529 32.741 1.00 82.94 411 ALA A CA 1
ATOM 3049 C C . ALA A 1 411 ? 18.148 -18.493 32.590 1.00 82.94 411 ALA A C 1
ATOM 3051 O O . ALA A 1 411 ? 19.290 -18.860 32.328 1.00 82.94 411 ALA A O 1
ATOM 3052 N N . GLY A 1 412 ? 17.866 -17.202 32.798 1.00 87.88 412 GLY A N 1
ATOM 3053 C CA . GLY A 1 412 ? 18.911 -16.171 32.854 1.00 87.88 412 GLY A CA 1
ATOM 3054 C C . GLY A 1 412 ? 19.506 -15.811 31.489 1.00 87.88 412 GLY A C 1
ATOM 3055 O O . GLY A 1 412 ? 20.636 -15.339 31.413 1.00 87.88 412 GLY A O 1
ATOM 3056 N N . VAL A 1 413 ? 18.782 -16.041 30.391 1.00 91.38 413 VAL A N 1
ATOM 3057 C CA . VAL A 1 413 ? 19.268 -15.734 29.040 1.00 91.38 413 VAL A CA 1
ATOM 3058 C C . VAL A 1 413 ? 18.865 -14.311 28.642 1.00 91.38 413 VAL A C 1
ATOM 3060 O O . VAL A 1 413 ? 17.687 -13.950 28.643 1.00 91.38 413 VAL A O 1
ATOM 3063 N N . CYS A 1 414 ? 19.854 -13.496 28.268 1.00 92.12 414 CYS A N 1
ATOM 3064 C CA . CYS A 1 414 ? 19.643 -12.150 27.740 1.00 92.12 414 CYS A CA 1
ATOM 3065 C C . CYS A 1 414 ? 19.178 -12.230 26.278 1.00 92.12 414 CYS A C 1
ATOM 3067 O O . CYS A 1 414 ? 19.962 -12.548 25.386 1.00 92.12 414 CYS A O 1
ATOM 3069 N N . THR A 1 415 ? 17.912 -11.920 26.013 1.00 91.69 415 THR A N 1
ATOM 3070 C CA . THR A 1 415 ? 17.353 -11.899 24.656 1.00 91.69 415 THR A CA 1
ATOM 3071 C C . THR A 1 415 ? 17.311 -10.469 24.137 1.00 91.69 415 THR A C 1
ATOM 3073 O O . THR A 1 415 ? 16.629 -9.622 24.713 1.00 91.69 415 THR A O 1
ATOM 3076 N N . LEU A 1 416 ? 18.022 -10.185 23.043 1.00 91.38 416 LEU A N 1
ATOM 3077 C CA . LEU A 1 416 ? 17.992 -8.866 22.420 1.00 91.38 416 LEU A CA 1
ATOM 3078 C C . LEU A 1 416 ? 16.688 -8.645 21.647 1.00 91.38 416 LEU A C 1
ATOM 3080 O O . LEU A 1 416 ? 16.327 -9.429 20.769 1.00 91.38 416 LEU A O 1
ATOM 3084 N N . VAL A 1 417 ? 16.038 -7.514 21.901 1.00 90.75 417 VAL A N 1
ATOM 3085 C CA . VAL A 1 417 ? 14.884 -7.035 21.146 1.00 90.75 417 VAL A CA 1
ATOM 3086 C C . VAL A 1 417 ? 15.184 -5.660 20.563 1.00 90.75 417 VAL A C 1
ATOM 3088 O O . VAL A 1 417 ? 15.555 -4.737 21.282 1.00 90.75 417 VAL A O 1
ATOM 3091 N N . CYS A 1 418 ? 15.004 -5.516 19.251 1.00 90.56 418 CYS A N 1
ATOM 3092 C CA . CYS A 1 418 ? 15.255 -4.269 18.530 1.00 90.56 418 CYS A CA 1
ATOM 3093 C C . CYS A 1 418 ? 13.967 -3.519 18.186 1.00 90.56 418 CYS A C 1
ATOM 3095 O O . CYS A 1 418 ? 12.903 -4.118 18.010 1.00 90.56 418 CYS A O 1
ATOM 3097 N N . ASP A 1 419 ? 14.088 -2.204 18.005 1.00 86.12 419 ASP A N 1
ATOM 3098 C CA . ASP A 1 419 ? 13.012 -1.338 17.525 1.00 86.12 419 ASP A CA 1
ATOM 3099 C C . ASP A 1 419 ? 12.703 -1.587 16.036 1.00 86.12 419 ASP A C 1
ATOM 3101 O O . ASP A 1 419 ? 13.140 -0.882 15.117 1.00 86.12 419 ASP A O 1
ATOM 3105 N N . THR A 1 420 ? 11.913 -2.628 15.790 1.00 84.88 420 THR A N 1
ATOM 3106 C CA . THR A 1 420 ? 11.476 -3.006 14.441 1.00 84.88 420 THR A CA 1
ATOM 3107 C C . THR A 1 420 ? 10.577 -1.952 13.790 1.00 84.88 420 THR A C 1
ATOM 3109 O O . THR A 1 420 ? 10.536 -1.874 12.558 1.00 84.88 420 THR A O 1
ATOM 3112 N N . ALA A 1 421 ? 9.905 -1.101 14.577 1.00 80.38 421 ALA A N 1
ATOM 3113 C CA . ALA A 1 421 ? 9.054 -0.030 14.061 1.00 80.38 421 ALA A CA 1
ATOM 3114 C C . ALA A 1 421 ? 9.879 1.051 13.345 1.00 80.38 421 ALA A C 1
ATOM 3116 O O . ALA A 1 421 ? 9.431 1.597 12.334 1.00 80.38 421 ALA A O 1
ATOM 3117 N N . ASN A 1 422 ? 11.105 1.295 13.818 1.00 80.88 422 ASN A N 1
ATOM 3118 C CA . ASN A 1 422 ? 12.088 2.164 13.168 1.00 80.88 422 ASN A CA 1
ATOM 3119 C C . ASN A 1 422 ? 13.092 1.405 12.280 1.00 80.88 422 ASN A C 1
ATOM 3121 O O . ASN A 1 422 ? 14.054 1.990 11.777 1.00 80.88 422 ASN A O 1
ATOM 3125 N N . GLY A 1 423 ? 12.840 0.116 12.029 1.00 86.94 423 GLY A N 1
ATOM 3126 C CA . GLY A 1 423 ? 13.591 -0.682 11.068 1.00 86.94 423 GLY A CA 1
ATOM 3127 C C . GLY A 1 423 ? 14.855 -1.345 11.594 1.00 86.94 423 GLY A C 1
ATOM 3128 O O . GLY A 1 423 ? 15.663 -1.813 10.786 1.00 86.94 423 GLY A O 1
ATOM 3129 N N . TYR A 1 424 ? 15.036 -1.395 12.911 1.00 90.94 424 TYR A N 1
ATOM 3130 C CA . TYR A 1 424 ? 16.160 -2.083 13.526 1.00 90.94 424 TYR A CA 1
ATOM 3131 C C . TYR A 1 424 ? 15.909 -3.587 13.615 1.00 90.94 424 TYR A C 1
ATOM 3133 O O . TYR A 1 424 ? 14.806 -4.032 13.931 1.00 90.94 424 TYR A O 1
ATOM 3141 N N . VAL A 1 425 ? 16.949 -4.367 13.333 1.00 91.69 425 VAL A N 1
ATOM 3142 C CA . VAL A 1 425 ? 16.942 -5.832 13.411 1.00 91.69 425 VAL A CA 1
ATOM 3143 C C . VAL A 1 425 ? 18.159 -6.282 14.216 1.00 91.69 425 VAL A C 1
ATOM 3145 O O . VAL A 1 425 ? 19.222 -5.667 14.118 1.00 91.69 425 VAL A O 1
ATOM 3148 N N . ALA A 1 426 ? 17.995 -7.329 15.025 1.00 92.38 426 ALA A N 1
ATOM 3149 C CA . ALA A 1 426 ? 19.075 -7.900 15.824 1.00 92.38 426 ALA A CA 1
ATOM 3150 C C . ALA A 1 426 ? 20.110 -8.569 14.914 1.00 92.38 426 ALA A C 1
ATOM 3152 O O . ALA A 1 426 ? 19.746 -9.373 14.060 1.00 92.38 426 ALA A O 1
ATOM 3153 N N . SER A 1 427 ? 21.382 -8.222 15.092 1.00 93.00 427 SER A N 1
ATOM 3154 C CA . SER A 1 427 ? 22.511 -8.872 14.425 1.00 93.00 427 SER A CA 1
ATOM 3155 C C . SER A 1 427 ? 23.104 -9.995 15.274 1.00 93.00 427 SER A C 1
ATOM 3157 O O . SER A 1 427 ? 22.910 -10.029 16.489 1.00 93.00 427 SER A O 1
ATOM 3159 N N . ASP A 1 428 ? 23.909 -10.855 14.645 1.00 88.12 428 ASP A N 1
ATOM 3160 C CA . ASP A 1 428 ? 24.662 -11.921 15.326 1.00 88.12 428 ASP A CA 1
ATOM 3161 C C . ASP A 1 428 ? 25.645 -11.379 16.384 1.00 88.12 428 ASP A C 1
ATOM 3163 O O . ASP A 1 428 ? 26.045 -12.096 17.295 1.00 88.12 428 ASP A O 1
ATOM 3167 N N . ALA A 1 429 ? 26.012 -10.095 16.296 1.00 89.25 429 ALA A N 1
ATOM 3168 C CA . ALA A 1 429 ? 26.859 -9.407 17.268 1.00 89.25 429 ALA A CA 1
ATOM 3169 C C . ALA A 1 429 ? 26.077 -8.857 18.479 1.00 89.25 429 ALA A C 1
ATOM 3171 O O . ALA A 1 429 ? 26.600 -8.015 19.203 1.00 89.25 429 ALA A O 1
ATOM 3172 N N . ASN A 1 430 ? 24.818 -9.266 18.679 1.00 88.62 430 ASN A N 1
ATOM 3173 C CA . ASN A 1 430 ? 23.934 -8.751 19.730 1.00 88.62 430 ASN A CA 1
ATOM 3174 C C . ASN A 1 430 ? 23.803 -7.217 19.713 1.00 88.62 430 ASN A C 1
ATOM 3176 O O . ASN A 1 430 ? 23.726 -6.563 20.752 1.00 88.62 430 ASN A O 1
ATOM 3180 N N . THR A 1 431 ? 23.744 -6.633 18.515 1.00 91.50 431 THR A N 1
ATOM 3181 C CA . THR A 1 431 ? 23.462 -5.203 18.330 1.00 91.50 431 THR A CA 1
ATOM 3182 C C . THR A 1 431 ? 22.293 -4.987 17.384 1.00 91.50 431 THR A C 1
ATOM 3184 O O . THR A 1 431 ? 22.053 -5.793 16.479 1.00 91.50 431 THR A O 1
ATOM 3187 N N . CYS A 1 432 ? 21.571 -3.886 17.577 1.00 92.69 432 CYS A N 1
ATOM 3188 C CA . CYS A 1 432 ? 20.467 -3.504 16.709 1.00 92.69 432 CYS A CA 1
ATOM 3189 C C . CYS A 1 432 ? 20.955 -2.689 15.512 1.00 92.69 432 CYS A C 1
ATOM 3191 O O . CYS A 1 432 ? 21.472 -1.582 15.650 1.00 92.69 432 CYS A O 1
ATOM 3193 N N . VAL A 1 433 ? 20.743 -3.223 14.311 1.00 94.06 433 VAL A N 1
ATOM 3194 C CA . VAL A 1 433 ? 21.220 -2.628 13.061 1.00 94.06 433 VAL A CA 1
ATOM 3195 C C . VAL A 1 433 ? 20.051 -2.072 12.256 1.00 94.06 433 VAL A C 1
ATOM 3197 O O . VAL A 1 433 ? 19.054 -2.757 12.031 1.00 94.06 433 VAL A O 1
ATOM 3200 N N . ASN A 1 434 ? 20.167 -0.820 11.804 1.00 94.06 434 ASN A N 1
ATOM 3201 C CA . ASN A 1 434 ? 19.108 -0.146 11.053 1.00 94.06 434 ASN A CA 1
ATOM 3202 C C . ASN A 1 434 ? 19.049 -0.630 9.597 1.00 94.06 434 ASN A C 1
ATOM 3204 O O . ASN A 1 434 ? 19.872 -0.234 8.777 1.00 94.06 434 ASN A O 1
ATOM 3208 N N . THR A 1 435 ? 18.029 -1.403 9.234 1.00 94.75 435 THR A N 1
ATOM 3209 C CA . THR A 1 435 ? 17.865 -1.903 7.857 1.00 94.75 435 THR A CA 1
ATOM 3210 C C . THR A 1 435 ? 17.195 -0.915 6.896 1.00 94.75 435 THR A C 1
ATOM 3212 O O . THR A 1 435 ? 17.064 -1.188 5.701 1.00 94.75 435 THR A O 1
ATOM 3215 N N . PHE A 1 436 ? 16.740 0.243 7.383 1.00 92.81 436 PHE A N 1
ATOM 3216 C CA . PHE A 1 436 ? 16.045 1.254 6.579 1.00 92.81 436 PHE A CA 1
ATOM 3217 C C . PHE A 1 436 ? 16.988 2.318 6.037 1.00 92.81 436 PHE A C 1
ATOM 3219 O O . PHE A 1 436 ? 16.705 2.864 4.968 1.00 92.81 436 PHE A O 1
ATOM 3226 N N . THR A 1 437 ? 18.052 2.623 6.781 1.00 92.69 437 THR A N 1
ATOM 3227 C CA . THR A 1 437 ? 18.967 3.734 6.493 1.00 92.69 437 THR A CA 1
ATOM 3228 C C . THR A 1 437 ? 20.435 3.329 6.437 1.00 92.69 437 THR A C 1
ATOM 3230 O O . THR A 1 437 ? 21.218 4.051 5.822 1.00 92.69 437 THR A O 1
ATOM 3233 N N . SER A 1 438 ? 20.827 2.171 6.986 1.00 94.62 438 SER A N 1
ATOM 3234 C CA . SER A 1 438 ? 22.221 1.726 6.914 1.00 94.62 438 SER A CA 1
ATOM 3235 C C . SER A 1 438 ? 22.584 1.289 5.491 1.00 94.62 438 SER A C 1
ATOM 3237 O O . SER A 1 438 ? 21.998 0.329 4.982 1.00 94.62 438 SER A O 1
ATOM 3239 N N . PRO A 1 439 ? 23.572 1.930 4.837 1.00 95.12 439 PRO A N 1
ATOM 3240 C CA . PRO A 1 439 ? 24.034 1.503 3.522 1.00 95.12 439 PRO A CA 1
ATOM 3241 C C . PRO A 1 439 ? 24.765 0.156 3.564 1.00 95.12 439 PRO A C 1
ATOM 3243 O O . PRO A 1 439 ? 24.939 -0.443 2.514 1.00 95.12 439 PRO A O 1
ATOM 3246 N N . THR A 1 440 ? 25.174 -0.352 4.730 1.00 96.62 440 THR A N 1
ATOM 3247 C CA . THR A 1 440 ? 25.835 -1.664 4.863 1.00 96.62 440 THR A CA 1
ATOM 3248 C C . THR A 1 440 ? 24.877 -2.803 5.220 1.00 96.62 440 THR A C 1
ATOM 3250 O O . THR A 1 440 ? 25.280 -3.962 5.210 1.00 96.62 440 THR A O 1
ATOM 3253 N N . ASN A 1 441 ? 23.613 -2.495 5.531 1.00 95.94 441 ASN A N 1
ATOM 3254 C CA . ASN A 1 441 ? 22.601 -3.468 5.958 1.00 95.94 441 ASN A CA 1
ATOM 3255 C C . ASN A 1 441 ? 21.222 -3.150 5.360 1.00 95.94 441 ASN A C 1
ATOM 3257 O O . ASN A 1 441 ? 20.193 -3.237 6.031 1.00 95.94 441 ASN A O 1
ATOM 3261 N N . CYS A 1 442 ? 21.187 -2.701 4.109 1.00 95.94 442 CYS A N 1
ATOM 3262 C CA . CYS A 1 442 ? 19.985 -2.149 3.513 1.00 95.94 442 CYS A CA 1
ATOM 3263 C C . CYS A 1 442 ? 18.963 -3.228 3.153 1.00 95.94 442 CYS A C 1
ATOM 3265 O O . CYS A 1 442 ? 19.183 -4.069 2.285 1.00 95.94 442 CYS A O 1
ATOM 3267 N N . GLY A 1 443 ? 17.809 -3.186 3.813 1.00 93.00 443 GLY A N 1
ATOM 3268 C CA . GLY A 1 443 ? 16.714 -4.137 3.647 1.00 93.00 443 GLY A CA 1
ATOM 3269 C C . GLY A 1 443 ? 16.923 -5.486 4.334 1.00 93.00 443 GLY A C 1
ATOM 3270 O O . GLY A 1 443 ? 15.938 -6.070 4.782 1.00 93.00 443 GLY A O 1
ATOM 3271 N N . ALA A 1 444 ? 18.167 -5.943 4.482 1.00 92.94 444 ALA A N 1
ATOM 3272 C CA . ALA A 1 444 ? 18.540 -7.097 5.293 1.00 92.94 444 ALA A CA 1
ATOM 3273 C C . ALA A 1 444 ? 19.978 -6.963 5.823 1.00 92.94 444 ALA A C 1
ATOM 3275 O O . ALA A 1 444 ? 20.792 -6.217 5.272 1.00 92.94 444 ALA A O 1
ATOM 3276 N N . LEU A 1 445 ? 20.290 -7.704 6.889 1.00 92.69 445 LEU A N 1
ATOM 3277 C CA . LEU A 1 445 ? 21.631 -7.744 7.479 1.00 92.69 445 LEU A CA 1
ATOM 3278 C C . LEU A 1 445 ? 22.669 -8.206 6.448 1.00 92.69 445 LEU A C 1
ATOM 3280 O O . LEU A 1 445 ? 22.438 -9.160 5.704 1.00 92.69 445 LEU A O 1
ATOM 3284 N N . GLY A 1 446 ? 23.799 -7.501 6.389 1.00 93.19 446 GLY A N 1
ATOM 3285 C CA . GLY A 1 446 ? 24.893 -7.761 5.450 1.00 93.19 446 GLY A CA 1
ATOM 3286 C C . GLY A 1 446 ? 24.635 -7.335 3.999 1.00 93.19 446 GLY A C 1
ATOM 3287 O O . GLY A 1 446 ? 25.525 -7.480 3.160 1.00 93.19 446 GLY A O 1
ATOM 3288 N N . VAL A 1 447 ? 23.453 -6.803 3.664 1.00 94.25 447 VAL A N 1
ATOM 3289 C CA . VAL A 1 447 ? 23.185 -6.282 2.315 1.00 94.25 447 VAL A CA 1
ATOM 3290 C C . VAL A 1 447 ? 23.789 -4.888 2.178 1.00 94.25 447 VAL A C 1
ATOM 3292 O O . VAL A 1 447 ? 23.198 -3.883 2.574 1.00 94.25 447 VAL A O 1
ATOM 3295 N N . VAL A 1 448 ? 24.977 -4.828 1.583 1.00 96.25 448 VAL A N 1
ATOM 3296 C CA . VAL A 1 448 ? 25.668 -3.569 1.298 1.00 96.25 448 VAL A CA 1
ATOM 3297 C C . VAL A 1 448 ? 25.119 -2.952 0.013 1.00 96.25 448 VAL A C 1
ATOM 3299 O O . VAL A 1 448 ? 25.045 -3.606 -1.029 1.00 96.25 448 VAL A O 1
ATOM 3302 N N . CYS A 1 449 ? 24.742 -1.677 0.071 1.00 95.44 449 CYS A N 1
ATOM 3303 C CA . CYS A 1 449 ? 24.344 -0.926 -1.103 1.00 95.44 449 CYS A CA 1
ATOM 3304 C C . CYS A 1 449 ? 25.519 -0.809 -2.073 1.00 95.44 449 CYS A C 1
ATOM 3306 O O . CYS A 1 449 ? 26.598 -0.368 -1.671 1.00 95.44 449 CYS A O 1
ATOM 3308 N N . PRO A 1 450 ? 25.323 -1.192 -3.348 1.00 94.31 450 PRO A N 1
ATOM 3309 C CA . PRO A 1 450 ? 26.410 -1.208 -4.306 1.00 94.31 450 PRO A CA 1
ATOM 3310 C C . PRO A 1 450 ? 26.946 0.214 -4.511 1.00 94.31 450 PRO A C 1
ATOM 3312 O O . PRO A 1 450 ? 26.146 1.157 -4.573 1.00 94.31 450 PRO A O 1
ATOM 3315 N N . PRO A 1 451 ? 28.273 0.382 -4.643 1.00 94.81 451 PRO A N 1
ATOM 3316 C CA . PRO A 1 451 ? 28.844 1.668 -5.006 1.00 94.81 451 PRO A CA 1
ATOM 3317 C C . PRO A 1 451 ? 28.338 2.101 -6.387 1.00 94.81 451 PRO A C 1
ATOM 3319 O O . PRO A 1 451 ? 27.853 1.291 -7.186 1.00 94.81 451 PRO A O 1
ATOM 3322 N N . SER A 1 452 ? 28.463 3.395 -6.677 1.00 95.25 452 SER A N 1
ATOM 3323 C CA . SER A 1 452 ? 28.163 3.916 -8.008 1.00 95.25 452 SER A CA 1
ATOM 3324 C C . SER A 1 452 ? 29.006 3.220 -9.074 1.00 95.25 452 SER A C 1
ATOM 3326 O O . SER A 1 452 ? 30.217 3.081 -8.911 1.00 95.25 452 SER A O 1
ATOM 3328 N N . TYR A 1 453 ? 28.389 2.826 -10.190 1.00 93.94 453 TYR A N 1
ATOM 3329 C CA . TYR A 1 453 ? 29.094 2.129 -11.270 1.00 93.94 453 TYR A CA 1
ATOM 3330 C C . TYR A 1 453 ? 30.234 2.952 -11.882 1.00 93.94 453 TYR A C 1
ATOM 3332 O O . TYR A 1 453 ? 31.236 2.371 -12.283 1.00 93.94 453 TYR A O 1
ATOM 3340 N N . ASN A 1 454 ? 30.115 4.281 -11.920 1.00 93.50 454 ASN A N 1
ATOM 3341 C CA . ASN A 1 454 ? 31.186 5.168 -12.382 1.00 93.50 454 ASN A CA 1
ATOM 3342 C C . ASN A 1 454 ? 31.986 5.810 -11.236 1.00 93.50 454 ASN A C 1
ATOM 3344 O O . ASN A 1 454 ? 32.708 6.770 -11.474 1.00 93.50 454 ASN A O 1
ATOM 3348 N N . GLY A 1 455 ? 31.820 5.341 -9.995 1.00 95.06 455 GLY A N 1
ATOM 3349 C CA . GLY A 1 455 ? 32.478 5.908 -8.812 1.00 95.06 455 GLY A CA 1
ATOM 3350 C C . GLY A 1 455 ? 31.914 7.251 -8.329 1.00 95.06 455 GLY A C 1
ATOM 3351 O O . GLY A 1 455 ? 32.381 7.774 -7.325 1.00 95.06 455 GLY A O 1
ATOM 3352 N N . ILE A 1 456 ? 30.893 7.806 -8.994 1.00 93.44 456 ILE A N 1
ATOM 3353 C CA . ILE A 1 456 ? 30.327 9.123 -8.662 1.00 93.44 456 ILE A CA 1
ATOM 3354 C C . ILE A 1 456 ? 29.014 8.960 -7.903 1.00 93.44 456 ILE A C 1
ATOM 3356 O O . ILE A 1 456 ? 28.072 8.364 -8.424 1.00 93.44 456 ILE A O 1
ATOM 3360 N N . GLY A 1 457 ? 28.927 9.550 -6.713 1.00 94.19 457 GLY A N 1
ATOM 3361 C CA . GLY A 1 457 ? 27.748 9.505 -5.845 1.00 94.19 457 GLY A CA 1
ATOM 3362 C C . GLY A 1 457 ? 27.932 8.590 -4.637 1.00 94.19 457 GLY A C 1
ATOM 3363 O O . GLY A 1 457 ? 28.775 7.697 -4.633 1.00 94.19 457 GLY A O 1
ATOM 3364 N N . ILE A 1 458 ? 27.126 8.823 -3.602 1.00 96.44 458 ILE A N 1
ATOM 3365 C CA . ILE A 1 458 ? 27.224 8.120 -2.318 1.00 96.44 458 ILE A CA 1
ATOM 3366 C C . ILE A 1 458 ? 26.058 7.129 -2.214 1.00 96.44 458 ILE A C 1
ATOM 3368 O O . ILE A 1 458 ? 24.898 7.550 -2.318 1.00 96.44 458 ILE A O 1
ATOM 3372 N N . PRO A 1 459 ? 26.315 5.819 -2.034 1.00 96.31 459 PRO A N 1
ATOM 3373 C CA . PRO A 1 459 ? 25.247 4.852 -1.830 1.00 96.31 459 PRO A CA 1
ATOM 3374 C C . PRO A 1 459 ? 24.525 5.152 -0.516 1.00 96.31 459 PRO A C 1
ATOM 3376 O O . PRO A 1 459 ? 25.146 5.358 0.525 1.00 96.31 459 PRO A O 1
ATOM 3379 N N . GLN A 1 460 ? 23.199 5.173 -0.562 1.00 95.38 460 GLN A N 1
ATOM 3380 C CA . GLN A 1 460 ? 22.357 5.382 0.609 1.00 95.38 460 GLN A CA 1
ATOM 3381 C C . GLN A 1 460 ? 21.276 4.311 0.664 1.00 95.38 460 GLN A C 1
ATOM 3383 O O . GLN A 1 460 ? 20.733 3.899 -0.362 1.00 95.38 460 GLN A O 1
ATOM 3388 N N . CYS A 1 461 ? 20.923 3.886 1.872 1.00 95.12 461 CYS A N 1
ATOM 3389 C CA . CYS A 1 461 ? 19.721 3.096 2.071 1.00 95.12 461 CYS A CA 1
ATOM 3390 C C . CYS A 1 461 ? 18.557 4.027 2.399 1.00 95.12 461 CYS A C 1
ATOM 3392 O O . CYS A 1 461 ? 18.665 4.892 3.269 1.00 95.12 461 CYS A O 1
ATOM 3394 N N . ARG A 1 462 ? 17.434 3.862 1.700 1.00 93.25 462 ARG A N 1
ATOM 3395 C CA . ARG A 1 462 ? 16.206 4.597 1.991 1.00 93.25 462 ARG A CA 1
ATOM 3396 C C . ARG A 1 462 ? 15.020 3.655 1.929 1.00 93.25 462 ARG A C 1
ATOM 3398 O O . ARG A 1 462 ? 14.703 3.124 0.869 1.00 93.25 462 ARG A O 1
ATOM 3405 N N . ASN A 1 463 ? 14.340 3.480 3.061 1.00 89.56 463 ASN A N 1
ATOM 3406 C CA . ASN A 1 463 ? 13.172 2.604 3.190 1.00 89.56 463 ASN A CA 1
ATOM 3407 C C . ASN A 1 463 ? 13.450 1.184 2.669 1.00 89.56 463 ASN A C 1
ATOM 3409 O O . ASN A 1 463 ? 12.678 0.657 1.870 1.00 89.56 463 ASN A O 1
ATOM 3413 N N . ARG A 1 464 ? 14.567 0.583 3.108 1.00 92.44 464 ARG A N 1
ATOM 3414 C CA . ARG A 1 464 ? 15.016 -0.768 2.711 1.00 92.44 464 ARG A CA 1
ATOM 3415 C C . ARG A 1 464 ? 15.415 -0.916 1.237 1.00 92.44 464 ARG A C 1
ATOM 3417 O O . ARG A 1 464 ? 15.648 -2.031 0.782 1.00 92.44 464 ARG A O 1
ATOM 3424 N N . ALA A 1 465 ? 15.487 0.180 0.484 1.00 93.69 465 ALA A N 1
ATOM 3425 C CA . ALA A 1 465 ? 15.938 0.179 -0.898 1.00 93.69 465 ALA A CA 1
ATOM 3426 C C . ALA A 1 465 ? 17.254 0.945 -1.027 1.00 93.69 465 ALA A C 1
ATOM 3428 O O . ALA A 1 465 ? 17.374 2.084 -0.570 1.00 93.69 465 ALA A O 1
ATOM 3429 N N . CYS A 1 466 ? 18.228 0.333 -1.695 1.00 94.88 466 CYS A N 1
ATOM 3430 C CA . CYS A 1 466 ? 19.452 1.025 -2.061 1.00 94.88 466 CYS A CA 1
ATOM 3431 C C . CYS A 1 466 ? 19.167 2.052 -3.152 1.00 94.88 466 CYS A C 1
ATOM 3433 O O . CYS A 1 466 ? 18.632 1.733 -4.219 1.00 94.88 466 CYS A O 1
ATOM 3435 N N . ILE A 1 467 ? 19.551 3.288 -2.869 1.00 94.94 467 ILE A N 1
ATOM 3436 C CA . ILE A 1 467 ? 19.536 4.413 -3.791 1.00 94.94 467 ILE A CA 1
ATOM 3437 C C . ILE A 1 467 ? 20.948 4.986 -3.895 1.00 94.94 467 ILE A C 1
ATOM 3439 O O . ILE A 1 467 ? 21.810 4.718 -3.059 1.00 94.94 467 ILE A O 1
ATOM 3443 N N . LEU A 1 468 ? 21.182 5.789 -4.925 1.00 96.31 468 LEU A N 1
ATOM 3444 C CA . LEU A 1 468 ? 22.440 6.495 -5.100 1.00 96.31 468 LEU A CA 1
ATOM 3445 C C . LEU A 1 468 ? 22.177 7.994 -4.985 1.00 96.31 468 LEU A C 1
ATOM 3447 O O . LEU A 1 468 ? 21.395 8.548 -5.761 1.00 96.31 468 LEU A O 1
ATOM 3451 N N . PHE A 1 469 ? 22.800 8.639 -4.000 1.00 95.62 469 PHE A N 1
ATOM 3452 C CA . PHE A 1 469 ? 22.733 10.085 -3.857 1.00 95.62 469 PHE A CA 1
ATOM 3453 C C . PHE A 1 469 ? 23.767 10.719 -4.783 1.00 95.62 469 PHE A C 1
ATOM 3455 O O . PHE A 1 469 ? 24.975 10.573 -4.586 1.00 95.62 469 PHE A O 1
ATOM 3462 N N . CYS A 1 470 ? 23.275 11.381 -5.823 1.00 95.69 470 CYS A N 1
ATOM 3463 C CA . CYS A 1 470 ? 24.109 12.015 -6.828 1.00 95.69 470 CYS A CA 1
ATOM 3464 C C . CYS A 1 470 ? 24.480 13.445 -6.418 1.00 95.69 470 CYS A C 1
ATOM 3466 O O . CYS A 1 470 ? 23.624 14.144 -5.868 1.00 95.69 470 CYS A O 1
ATOM 3468 N N . PRO A 1 471 ? 25.728 13.889 -6.663 1.00 94.19 471 PRO A N 1
ATOM 3469 C CA . PRO A 1 471 ? 26.132 15.258 -6.366 1.00 94.19 471 PRO A CA 1
ATOM 3470 C C . PRO A 1 471 ? 25.276 16.269 -7.148 1.00 94.19 471 PRO A C 1
ATOM 3472 O O . PRO A 1 471 ? 24.748 15.922 -8.217 1.00 94.19 471 PRO A O 1
ATOM 3475 N N . PRO A 1 472 ? 25.136 17.513 -6.649 1.00 92.56 472 PRO A N 1
ATOM 3476 C CA . PRO A 1 472 ? 24.403 18.569 -7.342 1.00 92.56 472 PRO A CA 1
ATOM 3477 C C . PRO A 1 472 ? 24.810 18.686 -8.817 1.00 92.56 472 PRO A C 1
ATOM 3479 O O . PRO A 1 472 ? 25.981 18.557 -9.161 1.00 92.56 472 PRO A O 1
ATOM 3482 N N . GLY A 1 473 ? 23.829 18.883 -9.699 1.00 88.94 473 GLY A N 1
ATOM 3483 C CA . GLY A 1 473 ? 24.038 18.931 -11.152 1.00 88.94 473 GLY A CA 1
ATOM 3484 C C . GLY A 1 473 ? 23.971 17.571 -11.854 1.00 88.94 473 GLY A C 1
ATOM 3485 O O . GLY A 1 473 ? 23.653 17.530 -13.035 1.00 88.94 473 GLY A O 1
ATOM 3486 N N . SER A 1 474 ? 24.144 16.456 -11.141 1.00 93.94 474 SER A N 1
ATOM 3487 C CA . SER A 1 474 ? 23.996 15.109 -11.709 1.00 93.94 474 SER A CA 1
ATOM 3488 C C . SER A 1 474 ? 22.679 14.437 -11.298 1.00 93.94 474 SER A C 1
ATOM 3490 O O . SER A 1 474 ? 22.029 14.821 -10.325 1.00 93.94 474 SER A O 1
ATOM 3492 N N . TYR A 1 475 ? 22.253 13.422 -12.048 1.00 92.56 475 TYR A N 1
ATOM 3493 C CA . TYR A 1 475 ? 21.056 12.637 -11.755 1.00 92.56 475 TYR A CA 1
ATOM 3494 C C . TYR A 1 475 ? 21.331 11.134 -11.807 1.00 92.56 475 TYR A C 1
ATOM 3496 O O . TYR A 1 475 ? 22.165 10.645 -12.569 1.00 92.56 475 TYR A O 1
ATOM 3504 N N . MET A 1 476 ? 20.583 10.383 -11.001 1.00 94.31 476 MET A N 1
ATOM 3505 C CA . MET A 1 476 ? 20.705 8.931 -10.916 1.00 94.31 476 MET A CA 1
ATOM 3506 C C . MET A 1 476 ? 20.162 8.258 -12.187 1.00 94.31 476 MET A C 1
ATOM 3508 O O . MET A 1 476 ? 19.040 8.525 -12.624 1.00 94.31 476 MET A O 1
ATOM 3512 N N . ARG A 1 477 ? 20.940 7.337 -12.756 1.00 94.06 477 ARG A N 1
ATOM 3513 C CA . ARG A 1 477 ? 20.567 6.437 -13.855 1.00 94.06 477 ARG A CA 1
ATOM 3514 C C . ARG A 1 477 ? 20.848 4.989 -13.466 1.00 94.06 477 ARG A C 1
ATOM 3516 O O . ARG A 1 477 ? 21.547 4.703 -12.496 1.00 94.06 477 ARG A O 1
ATOM 3523 N N . ARG A 1 478 ? 20.265 4.069 -14.232 1.00 93.31 478 ARG A N 1
ATOM 3524 C CA . ARG A 1 478 ? 20.565 2.636 -14.180 1.00 93.31 478 ARG A CA 1
ATOM 3525 C C . ARG A 1 478 ? 21.313 2.242 -15.438 1.00 93.31 478 ARG A C 1
ATOM 3527 O O . ARG A 1 478 ? 21.002 2.769 -16.505 1.00 93.31 478 ARG A O 1
ATOM 3534 N N . THR A 1 479 ? 22.264 1.326 -15.307 1.00 89.12 479 THR A N 1
ATOM 3535 C CA . THR A 1 479 ? 22.920 0.681 -16.451 1.00 89.12 479 THR A CA 1
ATOM 3536 C C . THR A 1 479 ? 21.882 0.004 -17.353 1.00 89.12 479 THR A C 1
ATOM 3538 O O . THR A 1 479 ? 20.749 -0.247 -16.929 1.00 89.12 479 THR A O 1
ATOM 3541 N N . ALA A 1 480 ? 22.236 -0.271 -18.611 1.00 88.06 480 ALA A N 1
ATOM 3542 C CA . ALA A 1 480 ? 21.302 -0.827 -19.599 1.00 88.06 480 ALA A CA 1
ATOM 3543 C C . ALA A 1 480 ? 20.682 -2.169 -19.154 1.00 88.06 480 ALA A C 1
ATOM 3545 O O . ALA A 1 480 ? 19.497 -2.417 -19.371 1.00 88.06 480 ALA A O 1
ATOM 3546 N N . ASP A 1 481 ? 21.454 -2.987 -18.438 1.00 90.25 481 ASP A N 1
ATOM 3547 C CA . ASP A 1 481 ? 21.029 -4.249 -17.817 1.00 90.25 481 ASP A CA 1
ATOM 3548 C C . ASP A 1 481 ? 20.191 -4.065 -16.529 1.00 90.25 481 ASP A C 1
ATOM 3550 O O . ASP A 1 481 ? 19.692 -5.032 -15.956 1.00 90.25 481 ASP A O 1
ATOM 3554 N N . ARG A 1 482 ? 20.004 -2.816 -16.080 1.00 86.94 482 ARG A N 1
ATOM 3555 C CA . ARG A 1 482 ? 19.278 -2.378 -14.875 1.00 86.94 482 ARG A CA 1
ATOM 3556 C C . ARG A 1 482 ? 19.869 -2.846 -13.543 1.00 86.94 482 ARG A C 1
ATOM 3558 O O . ARG A 1 482 ? 19.230 -2.626 -12.506 1.00 86.94 482 ARG A O 1
ATOM 3565 N N . THR A 1 483 ? 21.064 -3.435 -13.548 1.00 86.75 483 THR A N 1
ATOM 3566 C CA . THR A 1 483 ? 21.663 -4.045 -12.353 1.00 86.75 483 THR A CA 1
ATOM 3567 C C . THR A 1 483 ? 22.398 -3.036 -11.472 1.00 86.75 483 THR A C 1
ATOM 3569 O O . THR A 1 483 ? 22.369 -3.176 -10.250 1.00 86.75 483 THR A O 1
ATOM 3572 N N . ARG A 1 484 ? 23.003 -1.990 -12.051 1.00 90.44 484 ARG A N 1
ATOM 3573 C CA . ARG A 1 484 ? 23.820 -1.010 -11.319 1.00 90.44 484 ARG A CA 1
ATOM 3574 C C . ARG A 1 484 ? 23.262 0.405 -11.435 1.00 90.44 484 ARG A C 1
ATOM 3576 O O . ARG A 1 484 ? 22.637 0.770 -12.432 1.00 90.44 484 ARG A O 1
ATOM 3583 N N . LEU A 1 485 ? 23.480 1.199 -10.390 1.00 93.62 485 LEU A N 1
ATOM 3584 C CA . LEU A 1 485 ? 23.147 2.623 -10.341 1.00 93.62 485 LEU A CA 1
ATOM 3585 C C . LEU A 1 485 ? 24.402 3.452 -10.626 1.00 93.62 485 LEU A C 1
ATOM 3587 O O . LEU A 1 485 ? 25.498 3.065 -10.229 1.00 93.62 485 LEU A O 1
ATOM 3591 N N . TYR A 1 486 ? 24.241 4.585 -11.303 1.00 95.38 486 TYR A N 1
ATOM 3592 C CA . TYR A 1 486 ? 25.309 5.565 -11.506 1.00 95.38 486 TYR A CA 1
ATOM 3593 C C . TYR A 1 486 ? 24.763 6.982 -11.560 1.00 95.38 486 TYR A C 1
ATOM 3595 O O . TYR A 1 486 ? 23.577 7.188 -11.828 1.00 95.38 486 TYR A O 1
ATOM 3603 N N . CYS A 1 487 ? 25.632 7.957 -11.323 1.00 95.44 487 CYS A N 1
ATOM 3604 C CA . CYS A 1 487 ? 25.300 9.364 -11.494 1.00 95.44 487 CYS A CA 1
ATOM 3605 C C . CYS A 1 487 ? 25.749 9.835 -12.874 1.00 95.44 487 CYS A C 1
ATOM 3607 O O . CYS A 1 487 ? 26.885 9.603 -13.280 1.00 95.44 487 CYS A O 1
ATOM 3609 N N . TYR A 1 488 ? 24.848 10.483 -13.606 1.00 91.88 488 TYR A N 1
ATOM 3610 C CA . TYR A 1 488 ? 25.094 10.996 -14.949 1.00 91.88 488 TYR A CA 1
ATOM 3611 C C . TYR A 1 488 ? 24.756 12.482 -15.026 1.00 91.88 488 TYR A C 1
ATOM 3613 O O . TYR A 1 488 ? 23.872 12.957 -14.316 1.00 91.88 488 TYR A O 1
ATOM 3621 N N . GLY A 1 489 ? 25.422 13.198 -15.929 1.00 83.88 489 GLY A N 1
ATOM 3622 C CA . GLY A 1 489 ? 25.105 14.594 -16.213 1.00 83.88 489 GLY A CA 1
ATOM 3623 C C . GLY A 1 489 ? 25.890 15.599 -15.382 1.00 83.88 489 GLY A C 1
ATOM 3624 O O . GLY A 1 489 ? 25.386 16.692 -15.177 1.00 83.88 489 GLY A O 1
ATOM 3625 N N . LEU A 1 490 ? 27.112 15.270 -14.941 1.00 70.19 490 LEU A N 1
ATOM 3626 C CA . LEU A 1 490 ? 28.075 16.316 -14.591 1.00 70.19 490 LEU A CA 1
ATOM 3627 C C . LEU A 1 490 ? 28.313 17.150 -15.852 1.00 70.19 490 LEU A C 1
ATOM 3629 O O . LEU A 1 490 ? 29.123 16.789 -16.702 1.00 70.19 490 LEU A O 1
ATOM 3633 N N . THR A 1 491 ? 27.571 18.240 -16.012 1.00 58.84 491 THR A N 1
ATOM 3634 C CA . THR A 1 491 ? 28.032 19.327 -16.861 1.00 58.84 491 THR A CA 1
ATOM 3635 C C . THR A 1 491 ? 29.235 19.897 -16.137 1.00 58.84 491 THR A C 1
ATOM 3637 O O . THR A 1 491 ? 29.086 20.675 -15.197 1.00 58.84 491 THR A O 1
ATOM 3640 N N . VAL A 1 492 ? 30.420 19.422 -16.514 1.00 53.75 492 VAL A N 1
ATOM 3641 C CA . VAL A 1 492 ? 31.655 20.147 -16.256 1.00 53.75 492 VAL A CA 1
ATOM 3642 C C . VAL A 1 492 ? 31.482 21.437 -17.044 1.00 53.75 492 VAL A C 1
ATOM 3644 O O . VAL A 1 492 ? 31.596 21.439 -18.268 1.00 53.75 492 VAL A O 1
ATOM 3647 N N . SER A 1 493 ? 31.036 22.494 -16.374 1.00 52.09 493 SER A N 1
ATOM 3648 C CA . SER A 1 493 ? 31.204 23.832 -16.916 1.00 52.09 493 SER A CA 1
ATOM 3649 C C . SER A 1 493 ? 32.710 24.066 -16.892 1.00 52.09 493 SER A C 1
ATOM 3651 O O . SER A 1 493 ? 33.274 24.223 -15.810 1.00 52.09 493 SER A O 1
ATOM 3653 N N . ALA A 1 494 ? 33.344 23.912 -18.054 1.00 44.94 494 ALA A N 1
ATOM 3654 C CA . ALA A 1 494 ? 34.672 24.455 -18.302 1.00 44.94 494 ALA A CA 1
ATOM 3655 C C . ALA A 1 494 ? 34.580 25.981 -18.359 1.00 44.94 494 ALA A C 1
ATOM 3657 O O . ALA A 1 494 ? 33.532 26.469 -18.854 1.00 44.94 494 ALA A O 1
#

=== Feature glossary ===
A reading guide for the features in this record.

Start from the sequence.

  · Sequence gives the chain of amino acids in standard one-letter code (A=alanine, C=cysteine, …, Y=tyrosine), read N→C. It is the only feature that is directly encoded by the gene; all structural features are derived from the folded form of this sequence.

Fold it, and you get atomic coordinates and the backbone conformation that goes with them.

  · Structure coordinates are given as an mmCIF _atom_site loop: one row per atom with element, residue name, chain id, sequence number, and x/y/z position in Å. Only the four main-chain atoms per residue are included here; side chains are omitted to keep the record compact.

  · Backbone dihedral angles. Every residue except chain termini has a φ (preceding-C → N → Cα → C) and a ψ (N → Cα → C → next-N). They are reported in degrees following the IUPAC sign convention. Secondary structure is essentially a statement about which (φ, ψ) basin each residue occupies.

  · Eight-state secondary structure (DSSP): H is the canonical α-helix, G the tighter 3₁₀-helix, I the wider π-helix; E/B are β-structure, T and S are turns and bends, and '-' is everything else. DSSP derives these from the pattern of main-chain N–H···O=C hydrogen bonds, not from the sequence.

  · SS3 is a coarse helix/strand/coil call (letters a/b/c) made by the P-SEA algorithm from inter-Cα distances and dihedrals. It is less detailed than DSSP but needs only Cα positions.

Summarize the fold with a handful of shape descriptors and a per-residue structural alphabet.

  · Radius of gyration (Rg) is the root-mean-square distance of Cα atoms from their centroid — a single number for overall size and compactness. A globular domain of N residues has Rg ≈ 2.2·N^0.38 Å; an extended or disordered chain has a much larger Rg. The Cα contact count is the number of residue pairs whose Cα atoms are within 8 Å and are more than four positions apart in sequence — a standard proxy for tertiary packing density. The bounding box is the smallest axis-aligned box enclosing all Cα atoms.

  · 3Di is Foldseek's structural alphabet. Each residue is assigned one of twenty discrete states based on how its Cα sits relative to its spatial (not sequential) neighbors. Aligning 3Di strings finds structural homologs roughly as well as full 3D superposition, but orders of magnitude faster.

  · Solvent-accessible surface area (SASA) is the area in Å² traced out by the centre of a 1.4 Å probe sphere (a water molecule) rolled over the protein's van der Waals surface (Shrake–Rupley / Lee–Richards construction). Buried residues have near-zero SASA; fully exposed residues can exceed 200 Å². The total SASA scales roughly with the number of surface residues.

Ask how reliable the model is.

  · For AlphaFold models, the B-factor field carries pLDDT — the model's own estimate of local accuracy on a 0–100 scale. Regions with pLDDT<50 should be treated as essentially unmodeled; they often correspond to intrinsically disordered segments.

  · For experimental (PDB) structures, the B-factor (temperature factor) quantifies the positional spread of each atom in the crystal — a combination of thermal vibration and static disorder — in units of Å². High B-factors mark flexible loops or poorly resolved regions; low B-factors mark the rigid, well-ordered core.

  · Predicted Aligned Error (PAE) is an AlphaFold confidence matrix: entry (i, j) is the expected error in the position of residue j, in ångströms, when the prediction is superimposed on the true structure at residue i. Low PAE within a block of residues means that block is internally rigid and well-predicted; high PAE between two blocks means their relative placement is uncertain even if each block individually is confident.

Place it in context: what it resembles, what it is annotated as, and how it looks.

  · Structural nearest neighbors (via Foldseek easy-search vs the PDB). Reported per hit: target PDB id, E-value, and alignment TM-score. A TM-score above ~0.5 is the conventional threshold for 'same fold'.

  · Functional annotations link the protein to curated databases. InterPro entries identify conserved domains and families by matching the sequence against member-database signatures (Pfam, PROSITE, CDD, …). Gene Ontology (GO) terms describe molecular function, biological process, and cellular component in a controlled vocabulary. CATH places the structure in a hierarchical fold classification (Class/Architecture/Topology/Homologous-superfamily). The organism is the 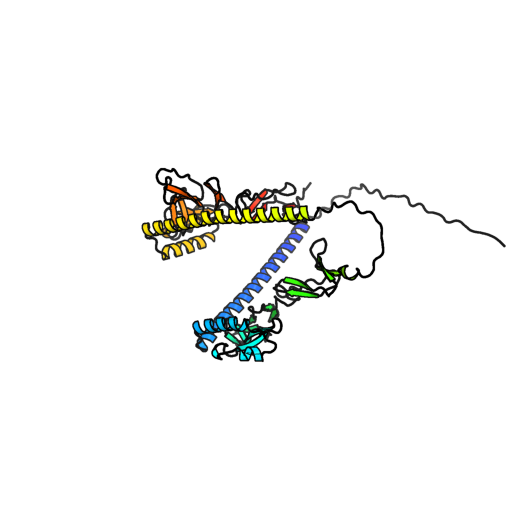source species.

  · The contact map is a binary N×N matrix image: pixel (i, j) is dark where Cα_i and Cα_j are within 8 Å and |i−j|>4. Because the |i−j|>4 filter removes local helical contacts, off-diagonal stripes parallel to the main diagonal indicate parallel β-sheets; stripes perpendicular to it indicate antiparallel β-sheets. The Ramachandran plot scatters every residue's (φ, ψ) pair against the sterically allowed regions. The PAE heatmap renders the predicted-aligned-error matrix.

  · Six rendered views show the 3D structure from the faces of a cube — i.e. along ±x, ±y, ±z. Rendering representation is drawn randomly per protein from cartoon (secondary-structure ribbons), sticks (backbone bonds), or molecular surface; coloring is either N→C rainbow (blue at the N-terminus through red at the C-terminus) or one color per chain.